Protein AF-0000000075658484 (afdb_homodimer)

InterPro domains:
  IPR002139 Ribokinase/fructokinase [PR00990] (8-29)
  IPR002139 Ribokinase/fructokinase [PR00990] (35-54)
  IPR002139 Ribokinase/fructokinase [PR00990] (107-120)
  IPR002139 Ribokinase/fructokinase [PR00990] (176-191)
  IPR002139 Ribokinase/fructokinase [PR00990] (220-231)
  IPR011611 Carbohydrate kinase PfkB [PF00294] (5-300)
  IPR011877 Ribokinase [MF_01987] (4-307)
  IPR011877 Ribokinase [cd01174] (5-301)
  IPR029056 Ribokinase-like [G3DSA:3.40.1190.20] (1-310)
  IPR029056 Ribokinase-like [SSF53613] (4-306)

Sequence (620 aa):
MTEFDVVVVGSCNMDLISYVPRLPKPGETIHGDKFSLGFGGKGANQCVMAARLGAATAMVAKVGEDVFGGNFIQNFKDNGVNVDHVQETKEASTGVAPIAVNQDGQNSIIIVSGANLKLTAADVREHESVITHAKVLICQLEVQPETSLEALRIAKQHGVTTILNPAPAEATLDPELYKLSDVFCPNETEAEILTGLPVTAVEEAEKAADILLHKGCKKVIITLGEKGCLCKSSMSEKGIHVPARKVSPVDTTGAGDAFVGSLAYYMACHKDLRLEEAIQNACHISSISVCSPGTQTSFPYRKDLPQELLMTEFDVVVVGSCNMDLISYVPRLPKPGETIHGDKFSLGFGGKGANQCVMAARLGAATAMVAKVGEDVFGGNFIQNFKDNGVNVDHVQETKEASTGVAPIAVNQDGQNSIIIVSGANLKLTAADVREHESVITHAKVLICQLEVQPETSLEALRIAKQHGVTTILNPAPAEATLDPELYKLSDVFCPNETEAEILTGLPVTAVEEAEKAADILLHKGCKKVIITLGEKGCLCKSSMSEKGIHVPARKVSPVDTTGAGDAFVGSLAYYMACHKDLRLEEAIQNACHISSISVCSPGTQTSFPYRKDLPQELL

pLDDT: mean 96.05, std 4.01, range [55.19, 98.94]

Solvent-accessible surface area (backbone atoms only — not comparable to full-atom values): 29982 Å² total; per-residue (Å²): 127,90,68,28,32,34,28,24,43,31,16,51,20,42,31,39,38,34,34,21,77,57,81,73,51,89,67,31,77,40,69,35,79,43,66,45,80,42,69,33,29,64,28,40,36,18,43,48,34,15,17,33,62,65,36,46,28,36,40,39,34,32,25,6,74,44,74,63,23,54,49,48,55,50,53,34,50,76,46,59,30,41,56,89,50,47,42,70,36,87,89,32,42,38,13,33,29,47,29,44,32,23,74,87,68,51,34,31,34,38,36,25,50,44,12,14,64,69,37,39,43,67,55,47,60,74,47,38,68,64,47,51,47,16,46,23,39,41,29,40,37,60,28,38,61,60,23,35,45,45,49,37,51,51,18,53,76,53,72,22,44,30,37,32,33,55,42,70,55,46,65,79,65,67,58,62,57,34,52,49,13,50,32,36,43,29,41,38,69,31,41,21,47,57,62,72,42,71,42,91,45,71,73,36,41,49,56,42,41,52,53,50,36,70,57,38,21,47,23,33,37,38,39,47,70,81,58,18,31,41,36,37,39,72,87,44,91,65,65,47,76,42,74,34,69,90,73,75,73,65,24,66,53,50,27,68,29,33,24,54,10,33,34,47,33,34,62,43,74,39,71,84,53,51,68,69,55,36,48,48,48,12,40,46,52,17,49,56,20,14,56,30,64,47,42,57,78,18,48,66,43,50,89,78,49,62,72,89,76,105,128,88,68,28,31,33,28,23,44,33,15,51,21,43,31,38,37,36,34,22,76,58,80,74,51,89,66,31,76,41,69,34,78,44,68,46,82,42,68,33,30,65,29,42,36,17,44,47,34,16,18,33,61,65,37,46,27,35,39,40,36,30,24,6,73,45,72,64,23,52,48,48,55,49,51,33,50,76,46,58,30,42,56,88,51,47,42,71,36,88,87,34,43,37,13,33,29,47,29,42,33,24,74,88,67,50,34,32,34,39,36,23,48,43,12,15,64,67,37,38,42,68,54,48,62,75,48,38,67,62,46,51,46,15,47,25,38,40,30,39,37,58,28,38,60,61,24,35,45,45,48,36,50,51,19,53,76,54,72,22,44,29,36,32,34,56,42,69,55,48,66,80,62,68,58,62,58,34,51,50,14,50,32,36,43,29,40,38,67,33,42,20,46,56,61,74,41,72,41,89,46,72,72,35,41,48,55,42,41,50,51,50,38,70,56,39,20,46,22,33,37,38,39,47,70,81,60,19,30,39,36,37,41,69,89,44,91,65,63,47,75,42,74,34,72,91,72,75,72,66,23,66,54,50,28,69,29,34,24,54,10,32,34,46,32,33,64,42,75,37,73,84,53,50,66,69,55,34,48,48,48,11,41,46,53,16,50,56,19,14,56,30,63,48,41,57,79,18,50,68,42,50,88,78,49,64,71,89,75,104

Secondary structure (DSSP, 8-state):
-PPEEEEEE---EEEEEEE-SSPPPTT-EEE-SEEEEEEE-HHHHHHHHHHHTT--EEEEEEEESSHHHHHHHHHHHHTTEE-TTEEEESSSPPEEEEEEE-TTS-EEEEEB-GGGGG--HHHHHHTHHHHHTEEEEEE-SSS-HHHHHHHHHHHHHTT-EEEE---S--SS--HHHHHT-SEE--BHHHHHHHHSS--SSHHHHHHHHHHHHHTT-SEEEEE-GGG-EEEEETT-SS-EEEPPPP---S--TTHHHHHHHHHHHHHHH-TTS-HHHHHHHHHHHHHHHTTSSSSGGGPPPGGGS-GGG-/-PPEEEEEE---EEEEEEE-SSPPPTT-EEE-SEEEEEEE-HHHHHHHHHHHTT--EEEEEEEESSHHHHHHHHHHHHTTEE-TTEEEESSSPPEEEEEEE-TTS-EEEEEB-GGGGG--HHHHHHTHHHHHTEEEEEE-SSS-HHHHHHHHHHHHHTT-EEEE---S--SS--HHHHHT-SEE--BHHHHHHHHSS--SSHHHHHHHHHHHHHTT-SEEEEE-GGG-EEEEETT-SS-EEEPPPP---S--TTHHHHHHHHHHHHHHH-TTS-HHHHHHHHHHHHHHHTTSSSSGGGPPPGGGS-GGG-

Organism: Branchiostoma floridae (NCBI:txid7739)

Radius of gyration: 28.64 Å; Cα contacts (8 Å, |Δi|>4): 1619; chains: 2; bounding box: 48×86×63 Å

Nearest PDB structures (foldseek):
  5c3z-assembly1_B  TM=9.833E-01  e=6.619E-47  Homo sapiens
  5bye-assembly1_B  TM=9.830E-01  e=3.399E-44  Homo sapiens
  6ils-assembly1_A  TM=9.366E-01  e=2.490E-32  Arabidopsis thaliana
  7agh-assembly1_B  TM=8.792E-01  e=4.347E-27  Escherichia coli K-12
  2c4e-assembly1_A  TM=8.463E-01  e=4.739E-22  Methanocaldococcus jannaschii

Foldseek 3Di:
DDFFAEEEEWAKAKEWEFEAQDDDDPPDDGDTDDIDIAIDTLRLLLQLLLLLQPTAYEYQAEAEPDDSLVVSLVVCVVSNYHDPRYHYDPQWHHWYWYWYAHPVGDIDIDTDRTGLQVQALVSCVVVLVNLLRYQEYEYEVSYPLRNRLSSLVSNVVNVHAYEYEHPPAACDDDLSNQQSHQEYEYEQVNLCSPQVWHDQDQVRLFVSQVRSVVSHYQKYWYQYVQQAIWIDGPPDDDIDGAGADDDDFPALAQLSSQLSSQLSNCVRPPVVDDSNVSSNLSRHQSRQLRNDDGHSVSRDGSVPDDPVSD/DDFWAEEEEWAKAKEWEFEAQDDDDPPDDGDTDDIDIAIDTLRLLLQLLLLLQPTAYEYQAEAEPDDSLVVSLVVCVVSNYHDPRYHYDPQWHHWYWYWYAHPVGDIDIDTDRTGLQVQALVSCVVVLVNLLRYQEYEYEVSYPLRNRLSSLVSNVVNVHAYEYEHPPAACDDDLSNQQSHQEYEYEQVNLCSPQVWHDQDPVRLFVSQVRSVVSHYQKYWYQYVQQAIWIDGPVDPDIDGAGADDDDFPALAQLSSQLSSQLSNCVRPPVVDDSNVSSNLSRHQSRQLRNDDGHSVSRDGSVPDDPVSD

Structure (mmCIF, N/CA/C/O backbone):
data_AF-0000000075658484-model_v1
#
loop_
_entity.id
_entity.type
_entity.pdbx_description
1 polymer Ribokinase
#
loop_
_atom_site.group_PDB
_atom_site.id
_atom_site.type_symbol
_atom_site.label_atom_id
_atom_site.label_alt_id
_atom_site.label_comp_id
_atom_site.label_asym_id
_atom_site.label_entity_id
_atom_site.label_seq_id
_atom_site.pdbx_PDB_ins_code
_atom_site.Cartn_x
_atom_site.Cartn_y
_atom_site.Cartn_z
_atom_site.occupancy
_atom_site.B_iso_or_equiv
_atom_site.auth_seq_id
_atom_site.auth_comp_id
_atom_site.auth_asym_id
_atom_site.auth_atom_id
_atom_site.pdbx_PDB_model_num
ATOM 1 N N . MET A 1 1 ? -22.078 -32.25 -4.199 1 55.19 1 MET A N 1
ATOM 2 C CA . MET A 1 1 ? -21.047 -31.25 -3.986 1 55.19 1 MET A CA 1
ATOM 3 C C . MET A 1 1 ? -20.516 -30.719 -5.316 1 55.19 1 MET A C 1
ATOM 5 O O . MET A 1 1 ? -20.469 -31.453 -6.309 1 55.19 1 MET A O 1
ATOM 9 N N . THR A 1 2 ? -20.484 -29.438 -5.457 1 69.19 2 THR A N 1
ATOM 10 C CA . THR A 1 2 ? -20.062 -28.859 -6.727 1 69.19 2 THR A CA 1
ATOM 11 C C . THR A 1 2 ? -18.656 -29.312 -7.094 1 69.19 2 THR A C 1
ATOM 13 O O . THR A 1 2 ? -17.75 -29.312 -6.254 1 69.19 2 THR A O 1
ATOM 16 N N . GLU A 1 3 ? -18.516 -30.031 -8.195 1 89.19 3 GLU A N 1
ATOM 17 C CA . GLU A 1 3 ? -17.219 -30.484 -8.719 1 89.19 3 GLU A CA 1
ATOM 18 C C . GLU A 1 3 ? -16.484 -29.344 -9.406 1 89.19 3 GLU A C 1
ATOM 20 O O . GLU A 1 3 ? -17.062 -28.609 -10.211 1 89.19 3 GLU A O 1
ATOM 25 N N . PHE A 1 4 ? -15.266 -29.141 -8.906 1 96.81 4 PHE A N 1
ATOM 26 C CA . PHE A 1 4 ? -14.438 -28.094 -9.5 1 96.81 4 PHE A CA 1
ATOM 27 C C . PHE A 1 4 ? -13.414 -28.688 -10.453 1 96.81 4 PHE A C 1
ATOM 29 O O . PHE A 1 4 ? -12.914 -29.797 -10.234 1 96.81 4 PHE A O 1
ATOM 36 N N . ASP A 1 5 ? -13.219 -27.984 -11.492 1 98.38 5 ASP A N 1
ATOM 37 C CA . ASP A 1 5 ? -12.164 -28.375 -12.422 1 98.38 5 ASP A CA 1
ATOM 38 C C . ASP A 1 5 ? -10.781 -28.172 -11.805 1 98.38 5 ASP A C 1
ATOM 40 O O . ASP A 1 5 ? -9.938 -29.062 -11.844 1 98.38 5 ASP A O 1
ATOM 44 N N . VAL A 1 6 ? -10.57 -27.031 -11.266 1 98.81 6 VAL A N 1
ATOM 45 C CA . VAL A 1 6 ? -9.273 -26.656 -10.711 1 98.81 6 VAL A CA 1
ATOM 46 C C . VAL A 1 6 ? -9.461 -26.062 -9.32 1 98.81 6 VAL A C 1
ATOM 48 O O . VAL A 1 6 ? -10.234 -25.125 -9.141 1 98.81 6 VAL A O 1
ATOM 51 N N . VAL A 1 7 ? -8.805 -26.578 -8.359 1 98.88 7 VAL A N 1
ATOM 52 C CA . VAL A 1 7 ? -8.703 -25.984 -7.027 1 98.88 7 VAL A CA 1
ATOM 53 C C . VAL A 1 7 ? -7.27 -25.547 -6.766 1 98.88 7 VAL A C 1
ATOM 55 O O . VAL A 1 7 ? -6.32 -26.25 -7.137 1 98.88 7 VAL A O 1
ATOM 58 N N . VAL A 1 8 ? -7.113 -24.375 -6.223 1 98.94 8 VAL A N 1
ATOM 59 C CA . VAL A 1 8 ? -5.785 -23.859 -5.887 1 98.94 8 VAL A CA 1
ATOM 60 C C . VAL A 1 8 ? -5.684 -23.641 -4.379 1 98.94 8 VAL A C 1
ATOM 62 O O . VAL A 1 8 ? -6.59 -23.078 -3.764 1 98.94 8 VAL A O 1
ATOM 65 N N . VAL A 1 9 ? -4.695 -24.188 -3.752 1 98.88 9 VAL A N 1
ATOM 66 C CA . VAL A 1 9 ? -4.297 -23.859 -2.389 1 98.88 9 VAL A CA 1
ATOM 67 C C . VAL A 1 9 ? -3.053 -22.969 -2.418 1 98.88 9 VAL A C 1
ATOM 69 O O . VAL A 1 9 ? -1.988 -23.391 -2.867 1 98.88 9 VAL A O 1
ATOM 72 N N . GLY A 1 10 ? -3.291 -21.734 -1.991 1 98.62 10 GLY A N 1
ATOM 73 C CA . GLY A 1 10 ? -2.08 -20.938 -2.162 1 98.62 10 GLY A CA 1
ATOM 74 C C . GLY A 1 10 ? -2.242 -19.5 -1.742 1 98.62 10 GLY A C 1
ATOM 75 O O . GLY A 1 10 ? -3.008 -19.188 -0.824 1 98.62 10 GLY A O 1
ATOM 76 N N . SER A 1 11 ? -1.426 -18.641 -2.307 1 98.75 11 SER A N 1
ATOM 77 C CA . SER A 1 11 ? -1.149 -17.312 -1.766 1 98.75 11 SER A CA 1
ATOM 78 C C . SER A 1 11 ? -1.986 -16.25 -2.463 1 98.75 11 SER A C 1
ATOM 80 O O . SER A 1 11 ? -2.369 -16.406 -3.625 1 98.75 11 SER A O 1
ATOM 82 N N . CYS A 1 12 ? -2.275 -15.203 -1.758 1 98.62 12 CYS A N 1
ATOM 83 C CA . CYS A 1 12 ? -2.801 -13.914 -2.195 1 98.62 12 CYS A CA 1
ATOM 84 C C . CYS A 1 12 ? -1.881 -12.781 -1.77 1 98.62 12 CYS A C 1
ATOM 86 O O . CYS A 1 12 ? -1.682 -12.547 -0.575 1 98.62 12 CYS A O 1
ATOM 88 N N . ASN A 1 13 ? -1.278 -12.078 -2.721 1 98.12 13 ASN A N 1
ATOM 89 C CA . ASN A 1 13 ? -0.393 -10.961 -2.418 1 98.12 13 ASN A CA 1
ATOM 90 C C . ASN A 1 13 ? -0.786 -9.711 -3.197 1 98.12 13 ASN A C 1
ATOM 92 O O . ASN A 1 13 ? -0.791 -9.719 -4.43 1 98.12 13 ASN A O 1
ATOM 96 N N . MET A 1 14 ? -1.09 -8.625 -2.492 1 98.12 14 MET A N 1
ATOM 97 C CA . MET A 1 14 ? -1.328 -7.355 -3.174 1 98.12 14 MET A CA 1
ATOM 98 C C . MET A 1 14 ? -0.011 -6.691 -3.559 1 98.12 14 MET A C 1
ATOM 100 O O . MET A 1 14 ? 0.809 -6.379 -2.693 1 98.12 14 MET A O 1
ATOM 104 N N . ASP A 1 15 ? 0.177 -6.488 -4.828 1 97 15 ASP A N 1
ATOM 105 C CA . ASP A 1 15 ? 1.361 -5.781 -5.305 1 97 15 ASP A CA 1
ATOM 106 C C . ASP A 1 15 ? 1.192 -4.27 -5.156 1 97 15 ASP A C 1
ATOM 108 O O . ASP A 1 15 ? 0.239 -3.693 -5.684 1 97 15 ASP A O 1
ATOM 112 N N . LEU A 1 16 ? 2.086 -3.66 -4.426 1 97.75 16 LEU A N 1
ATOM 113 C CA . LEU A 1 16 ? 2.111 -2.215 -4.234 1 97.75 16 LEU A CA 1
ATOM 114 C C . LEU A 1 16 ? 3.285 -1.59 -4.98 1 97.75 16 LEU A C 1
ATOM 116 O O . LEU A 1 16 ? 4.398 -1.529 -4.457 1 97.75 16 LEU A O 1
ATOM 120 N N . ILE A 1 17 ? 3.02 -1.031 -6.156 1 96.38 17 ILE A N 1
ATOM 121 C CA . ILE A 1 17 ? 4.113 -0.672 -7.051 1 96.38 17 ILE A CA 1
ATOM 122 C C . ILE A 1 17 ? 4.281 0.845 -7.078 1 96.38 17 ILE A C 1
ATOM 124 O O . ILE A 1 17 ? 3.357 1.572 -7.445 1 96.38 17 ILE A O 1
ATOM 128 N N . SER A 1 18 ? 5.418 1.323 -6.695 1 97.38 18 SER A N 1
ATOM 129 C CA . SER A 1 18 ? 5.797 2.729 -6.797 1 97.38 18 SER A CA 1
ATOM 130 C C . SER A 1 18 ? 6.875 2.938 -7.852 1 97.38 18 SER A C 1
ATOM 132 O O . SER A 1 18 ? 7.949 2.338 -7.777 1 97.38 18 SER A O 1
ATOM 134 N N . TYR A 1 19 ? 6.582 3.742 -8.812 1 96.5 19 TYR A N 1
ATOM 135 C CA . TYR A 1 19 ? 7.574 4.121 -9.812 1 96.5 19 TYR A CA 1
ATOM 136 C C . TYR A 1 19 ? 8.344 5.359 -9.375 1 96.5 19 TYR A C 1
ATOM 138 O O . TYR A 1 19 ? 7.75 6.383 -9.023 1 96.5 19 TYR A O 1
ATOM 146 N N . VAL A 1 20 ? 9.656 5.242 -9.352 1 96.88 20 VAL A N 1
ATOM 147 C CA . VAL A 1 20 ? 10.516 6.281 -8.797 1 96.88 20 VAL A CA 1
ATOM 148 C C . VAL A 1 20 ? 11.625 6.621 -9.789 1 96.88 20 VAL A C 1
ATOM 150 O O . VAL A 1 20 ? 11.977 5.801 -10.641 1 96.88 20 VAL A O 1
ATOM 153 N N . PRO A 1 21 ? 12.133 7.898 -9.727 1 95.94 21 PRO A N 1
ATOM 154 C CA . PRO A 1 21 ? 13.266 8.227 -10.594 1 95.94 21 PRO A CA 1
ATOM 155 C C . PRO A 1 21 ? 14.508 7.395 -10.289 1 95.94 21 PRO A C 1
ATOM 157 O O . PRO A 1 21 ? 15.25 7.016 -11.203 1 95.94 21 PRO A O 1
ATOM 160 N N . ARG A 1 22 ? 14.742 7.113 -9.062 1 94.06 22 ARG A N 1
ATOM 161 C CA . ARG A 1 22 ? 15.789 6.234 -8.547 1 94.06 22 ARG A CA 1
ATOM 162 C C . ARG A 1 22 ? 15.359 5.598 -7.227 1 94.06 22 ARG A C 1
ATOM 164 O O . ARG A 1 22 ? 14.414 6.062 -6.582 1 94.06 22 ARG A O 1
ATOM 171 N N . LEU A 1 23 ? 16 4.516 -6.812 1 93.94 23 LEU A N 1
ATOM 172 C CA . LEU A 1 23 ? 15.656 3.869 -5.551 1 93.94 23 LEU A CA 1
ATOM 173 C C . LEU A 1 23 ? 16.156 4.684 -4.367 1 93.94 23 LEU A C 1
ATOM 175 O O . LEU A 1 23 ? 17.25 5.266 -4.426 1 93.94 23 LEU A O 1
ATOM 179 N N . PRO A 1 24 ? 15.43 4.762 -3.32 1 92.81 24 PRO A N 1
ATOM 180 C CA . PRO A 1 24 ? 15.836 5.562 -2.162 1 92.81 24 PRO A CA 1
ATOM 181 C C . PRO A 1 24 ? 17.016 4.957 -1.402 1 92.81 24 PRO A C 1
ATOM 183 O O . PRO A 1 24 ? 17.141 3.73 -1.345 1 92.81 24 PRO A O 1
ATOM 186 N N . LYS A 1 25 ? 17.812 5.859 -0.78 1 90.5 25 LYS A N 1
ATOM 187 C CA . LYS A 1 25 ? 18.844 5.461 0.178 1 90.5 25 LYS A CA 1
ATOM 188 C C . LYS A 1 25 ? 18.266 5.344 1.586 1 90.5 25 LYS A C 1
ATOM 190 O O . LYS A 1 25 ? 17.203 5.906 1.876 1 90.5 25 LYS A O 1
ATOM 195 N N . PRO A 1 26 ? 18.969 4.543 2.473 1 87.81 26 PRO A N 1
ATOM 196 C CA . PRO A 1 26 ? 18.516 4.496 3.863 1 87.81 26 PRO A CA 1
ATOM 197 C C . PRO A 1 26 ? 18.359 5.883 4.48 1 87.81 26 PRO A C 1
ATOM 199 O O . PRO A 1 26 ? 19.234 6.734 4.324 1 87.81 26 PRO A O 1
ATOM 202 N N . GLY A 1 27 ? 17.266 6.148 5.125 1 85.69 27 GLY A N 1
ATOM 203 C CA . GLY A 1 27 ? 17.016 7.406 5.812 1 85.69 27 GLY A CA 1
ATOM 204 C C . GLY A 1 27 ? 16.484 8.492 4.895 1 85.69 27 GLY A C 1
ATOM 205 O O . GLY A 1 27 ? 16.203 9.609 5.34 1 85.69 27 GLY A O 1
ATOM 206 N N . GLU A 1 28 ? 16.234 8.148 3.645 1 91.06 28 GLU A N 1
ATOM 207 C CA . GLU A 1 28 ? 15.891 9.172 2.662 1 91.06 28 GLU A CA 1
ATOM 208 C C . GLU A 1 28 ? 14.398 9.148 2.348 1 91.06 28 GLU A C 1
ATOM 210 O O . GLU A 1 28 ? 13.758 8.102 2.443 1 91.06 28 GLU A O 1
ATOM 215 N N . THR A 1 29 ? 13.836 10.352 2.082 1 90.44 29 THR A N 1
ATOM 216 C CA . THR A 1 29 ? 12.523 10.5 1.465 1 90.44 29 THR A CA 1
ATOM 217 C C . THR A 1 29 ? 12.656 10.922 0.005 1 90.44 29 THR A C 1
ATOM 219 O O . THR A 1 29 ? 13.352 11.898 -0.304 1 90.44 29 THR A O 1
ATOM 222 N N . ILE A 1 30 ? 12.094 10.148 -0.828 1 94.56 30 ILE A N 1
ATOM 223 C CA . ILE A 1 30 ? 12.125 10.531 -2.236 1 94.56 30 ILE A CA 1
ATOM 224 C C . ILE A 1 30 ? 10.695 10.648 -2.768 1 94.56 30 ILE A C 1
ATOM 226 O O . ILE A 1 30 ? 9.758 10.117 -2.168 1 94.56 30 ILE A O 1
ATOM 230 N N . HIS A 1 31 ? 10.57 11.391 -3.875 1 95.31 31 HIS A N 1
ATOM 231 C CA . HIS A 1 31 ? 9.273 11.531 -4.52 1 95.31 31 HIS A CA 1
ATOM 232 C C . HIS A 1 31 ? 9.156 10.609 -5.727 1 95.31 31 HIS A C 1
ATOM 234 O O . HIS A 1 31 ? 10.062 10.547 -6.559 1 95.31 31 HIS A O 1
ATOM 240 N N . GLY A 1 32 ? 8.133 9.859 -5.73 1 96.19 32 GLY A N 1
ATOM 241 C CA . GLY A 1 32 ? 7.848 9 -6.867 1 96.19 32 GLY A CA 1
ATOM 242 C C . GLY A 1 32 ? 6.926 9.641 -7.887 1 96.19 32 GLY A C 1
ATOM 243 O O . GLY A 1 32 ? 6.391 10.727 -7.652 1 96.19 32 GLY A O 1
ATOM 244 N N . ASP A 1 33 ? 6.676 8.898 -8.969 1 95.25 33 ASP A N 1
ATOM 245 C CA . ASP A 1 33 ? 5.922 9.43 -10.102 1 95.25 33 ASP A CA 1
ATOM 246 C C . ASP A 1 33 ? 4.512 8.852 -10.141 1 95.25 33 ASP A C 1
ATOM 248 O O . ASP A 1 33 ? 3.551 9.562 -10.445 1 95.25 33 ASP A O 1
ATOM 252 N N . LYS A 1 34 ? 4.5 7.613 -9.883 1 95.38 34 LYS A N 1
ATOM 253 C CA . LYS A 1 34 ? 3.24 6.898 -10.055 1 95.38 34 LYS A CA 1
ATOM 254 C C . LYS A 1 34 ? 3.129 5.738 -9.07 1 95.38 34 LYS A C 1
ATOM 256 O O . LYS A 1 34 ? 4.141 5.168 -8.656 1 95.38 34 LYS A O 1
ATOM 261 N N . PHE A 1 35 ? 1.927 5.477 -8.648 1 96.75 35 PHE A N 1
ATOM 262 C CA . PHE A 1 35 ? 1.609 4.344 -7.789 1 96.75 35 PHE A CA 1
ATOM 263 C C . PHE A 1 35 ? 0.53 3.471 -8.422 1 96.75 35 PHE A C 1
ATOM 265 O O . PHE A 1 35 ? -0.41 3.982 -9.031 1 96.75 35 PHE A O 1
ATOM 272 N N . SER A 1 36 ? 0.729 2.166 -8.289 1 95.06 36 SER A N 1
ATOM 273 C CA . SER A 1 36 ? -0.261 1.232 -8.812 1 95.06 36 SER A CA 1
ATOM 274 C C . SER A 1 36 ? -0.455 0.044 -7.879 1 95.06 36 SER A C 1
ATOM 276 O O . SER A 1 36 ? 0.504 -0.441 -7.273 1 95.06 36 SER A O 1
ATOM 278 N N . LEU A 1 37 ? -1.743 -0.357 -7.801 1 95.56 37 LEU A N 1
ATOM 279 C CA . LEU A 1 37 ? -2.084 -1.595 -7.109 1 95.56 37 LEU A CA 1
ATOM 280 C C . LEU A 1 37 ? -2.305 -2.73 -8.102 1 95.56 37 LEU A C 1
ATOM 282 O O . LEU A 1 37 ? -2.85 -2.514 -9.188 1 95.56 37 LEU A O 1
ATOM 286 N N . GLY A 1 38 ? -1.866 -3.92 -7.746 1 95.25 38 GLY A N 1
ATOM 287 C CA . GLY A 1 38 ? -2.107 -5.102 -8.562 1 95.25 38 GLY A CA 1
ATOM 288 C C . GLY A 1 38 ? -2.35 -6.352 -7.738 1 95.25 38 GLY A C 1
ATOM 289 O O . GLY A 1 38 ? -1.746 -6.531 -6.68 1 95.25 38 GLY A O 1
ATOM 290 N N . PHE A 1 39 ? -3.258 -7.191 -8.234 1 97.69 39 PHE A N 1
ATOM 291 C CA . PHE A 1 39 ? -3.473 -8.492 -7.605 1 97.69 39 PHE A CA 1
ATOM 292 C C . PHE A 1 39 ? -2.361 -9.461 -7.98 1 97.69 39 PHE A C 1
ATOM 294 O O . PHE A 1 39 ? -2.074 -9.656 -9.164 1 97.69 39 PHE A O 1
ATOM 301 N N . GLY A 1 40 ? -1.74 -10.016 -6.957 1 97.12 40 GLY A N 1
ATOM 302 C CA . GLY A 1 40 ? -0.688 -11 -7.164 1 97.12 40 GLY A CA 1
ATOM 303 C C . GLY A 1 40 ? -0.813 -12.203 -6.254 1 97.12 40 GLY A C 1
ATOM 304 O O . GLY A 1 40 ? -1.91 -12.531 -5.801 1 97.12 40 GLY A O 1
ATOM 305 N N . GLY A 1 41 ? 0.342 -12.836 -6.023 1 97.56 41 GLY A N 1
ATOM 306 C CA . GLY A 1 41 ? 0.335 -14.141 -5.379 1 97.56 41 GLY A CA 1
ATOM 307 C C . GLY A 1 41 ? 0.228 -15.289 -6.363 1 97.56 41 GLY A C 1
ATOM 308 O O . GLY A 1 41 ? -0.745 -15.383 -7.117 1 97.56 41 GLY A O 1
ATOM 309 N N . LYS A 1 42 ? 1.194 -16.078 -6.277 1 98.06 42 LYS A N 1
ATOM 310 C CA . LYS A 1 42 ? 1.243 -17.156 -7.266 1 98.06 42 LYS A CA 1
ATOM 311 C C . LYS A 1 42 ? -0.054 -17.969 -7.27 1 98.06 42 LYS A C 1
ATOM 313 O O . LYS A 1 42 ? -0.598 -18.266 -8.336 1 98.06 42 LYS A O 1
ATOM 318 N N . GLY A 1 43 ? -0.534 -18.328 -6.109 1 98.69 43 GLY A N 1
ATOM 319 C CA . GLY A 1 43 ? -1.785 -19.062 -6.023 1 98.69 43 GLY A CA 1
ATOM 320 C C . GLY A 1 43 ? -2.951 -18.328 -6.664 1 98.69 43 GLY A C 1
ATOM 321 O O . GLY A 1 43 ? -3.643 -18.891 -7.52 1 98.69 43 GLY A O 1
ATOM 322 N N . ALA A 1 44 ? -3.117 -17.125 -6.285 1 98.81 44 ALA A N 1
ATOM 323 C CA . ALA A 1 44 ? -4.211 -16.312 -6.816 1 98.81 44 ALA A CA 1
ATOM 324 C C . ALA A 1 44 ? -4.078 -16.141 -8.328 1 98.81 44 ALA A C 1
ATOM 326 O O . ALA A 1 44 ? -5.066 -16.25 -9.062 1 98.81 44 ALA A O 1
ATOM 327 N N . ASN A 1 45 ? -2.916 -15.836 -8.797 1 98.69 45 ASN A N 1
ATOM 328 C CA . ASN A 1 45 ? -2.67 -15.656 -10.227 1 98.69 45 ASN A CA 1
ATOM 329 C C . ASN A 1 45 ? -3.049 -16.891 -11.023 1 98.69 45 ASN A C 1
ATOM 331 O O . ASN A 1 45 ? -3.74 -16.797 -12.039 1 98.69 45 ASN A O 1
ATOM 335 N N . GLN A 1 46 ? -2.588 -17.984 -10.57 1 98.88 46 GLN A N 1
ATOM 336 C CA . GLN A 1 46 ? -2.832 -19.25 -11.273 1 98.88 46 GLN A CA 1
ATOM 337 C C . GLN A 1 46 ? -4.32 -19.594 -11.281 1 98.88 46 GLN A C 1
ATOM 339 O O . GLN A 1 46 ? -4.848 -20.047 -12.297 1 98.88 46 GLN A O 1
ATOM 344 N N . CYS A 1 47 ? -4.996 -19.328 -10.211 1 98.88 47 CYS A N 1
ATOM 345 C CA . CYS A 1 47 ? -6.43 -19.594 -10.094 1 98.88 47 CYS A CA 1
ATOM 346 C C . CYS A 1 47 ? -7.223 -18.719 -11.055 1 98.88 47 CYS A C 1
ATOM 348 O O . CYS A 1 47 ? -8.086 -19.203 -11.781 1 98.88 47 CYS A O 1
ATOM 350 N N . VAL A 1 48 ? -6.891 -17.453 -11.07 1 98.88 48 VAL A N 1
ATOM 351 C CA . VAL A 1 48 ? -7.602 -16.5 -11.914 1 98.88 48 VAL A CA 1
ATOM 352 C C . VAL A 1 48 ? -7.387 -16.844 -13.391 1 98.88 48 VAL A C 1
ATOM 354 O O . VAL A 1 48 ? -8.32 -16.781 -14.188 1 98.88 48 VAL A O 1
ATOM 357 N N . MET A 1 49 ? -6.148 -17.219 -13.727 1 98.81 49 MET A N 1
ATOM 358 C CA . MET A 1 49 ? -5.875 -17.578 -15.117 1 98.81 49 MET A CA 1
ATOM 359 C C . MET A 1 49 ? -6.738 -18.766 -15.547 1 98.81 49 MET A C 1
ATOM 361 O O . MET A 1 49 ? -7.328 -18.75 -16.625 1 98.81 49 MET A O 1
ATOM 365 N N . ALA A 1 50 ? -6.82 -19.797 -14.719 1 98.81 50 ALA A N 1
ATOM 366 C CA . ALA A 1 50 ? -7.641 -20.969 -15.039 1 98.81 50 ALA A CA 1
ATOM 367 C C . ALA A 1 50 ? -9.109 -20.578 -15.164 1 98.81 50 ALA A C 1
ATOM 369 O O . ALA A 1 50 ? -9.797 -21.031 -16.094 1 98.81 50 ALA A O 1
ATOM 370 N N . ALA A 1 51 ? -9.562 -19.734 -14.266 1 98.81 51 ALA A N 1
ATOM 371 C CA . ALA A 1 51 ? -10.961 -19.297 -14.258 1 98.81 51 ALA A CA 1
ATOM 372 C C . ALA A 1 51 ? -11.297 -18.516 -15.531 1 98.81 51 ALA A C 1
ATOM 374 O O . ALA A 1 51 ? -12.359 -18.719 -16.125 1 98.81 51 ALA A O 1
ATOM 375 N N . ARG A 1 52 ? -10.414 -17.672 -15.922 1 98.62 52 ARG A N 1
ATOM 376 C CA . ARG A 1 52 ? -10.664 -16.844 -17.094 1 98.62 52 ARG A CA 1
ATOM 377 C C . ARG A 1 52 ? -10.75 -17.672 -18.359 1 98.62 52 ARG A C 1
ATOM 379 O O . ARG A 1 52 ? -11.344 -17.25 -19.344 1 98.62 52 ARG A O 1
ATOM 386 N N . LEU A 1 53 ? -10.164 -18.812 -18.328 1 98.25 53 LEU A N 1
ATOM 387 C CA . LEU A 1 53 ? -10.219 -19.719 -19.469 1 98.25 53 LEU A CA 1
ATOM 388 C C . LEU A 1 53 ? -11.523 -20.516 -19.469 1 98.25 53 LEU A C 1
ATOM 390 O O . LEU A 1 53 ? -11.836 -21.203 -20.453 1 98.25 53 LEU A O 1
ATOM 394 N N . GLY A 1 54 ? -12.273 -20.5 -18.328 1 97.5 54 GLY A N 1
ATOM 395 C CA . GLY A 1 54 ? -13.586 -21.125 -18.297 1 97.5 54 GLY A CA 1
ATOM 396 C C . GLY A 1 54 ? -13.672 -22.281 -17.312 1 97.5 54 GLY A C 1
ATOM 397 O O . GLY A 1 54 ? -14.719 -22.922 -17.188 1 97.5 54 GLY A O 1
ATOM 398 N N . ALA A 1 55 ? -12.633 -22.594 -16.594 1 98.06 55 ALA A N 1
ATOM 399 C CA . ALA A 1 55 ? -12.672 -23.672 -15.609 1 98.06 55 ALA A CA 1
ATOM 400 C C . ALA A 1 55 ? -13.523 -23.266 -14.406 1 98.06 55 ALA A C 1
ATOM 402 O O . ALA A 1 55 ? -13.531 -22.109 -13.992 1 98.06 55 ALA A O 1
ATOM 403 N N . ALA A 1 56 ? -14.258 -24.219 -13.883 1 98.44 56 ALA A N 1
ATOM 404 C CA . ALA A 1 56 ? -14.828 -24.047 -12.555 1 98.44 56 ALA A CA 1
ATOM 405 C C . ALA A 1 56 ? -13.742 -24.125 -11.477 1 98.44 56 ALA A C 1
ATOM 407 O O . ALA A 1 56 ? -13.133 -25.188 -11.281 1 98.44 56 ALA A O 1
ATOM 408 N N . THR A 1 57 ? -13.484 -22.969 -10.828 1 98.69 57 THR A N 1
ATOM 409 C CA . THR A 1 57 ? -12.328 -22.922 -9.93 1 98.69 57 THR A CA 1
ATOM 410 C C . THR A 1 57 ? -12.758 -22.562 -8.516 1 98.69 57 THR A C 1
ATOM 412 O O . THR A 1 57 ? -13.812 -21.953 -8.312 1 98.69 57 THR A O 1
ATOM 415 N N . ALA A 1 58 ? -11.961 -22.984 -7.574 1 98.75 58 ALA A N 1
ATOM 416 C CA . ALA A 1 58 ? -12.07 -22.578 -6.176 1 98.75 58 ALA A CA 1
ATOM 417 C C . ALA A 1 58 ? -10.703 -22.281 -5.582 1 98.75 58 ALA A C 1
ATOM 419 O O . ALA A 1 58 ? -9.703 -22.891 -5.969 1 98.75 58 ALA A O 1
ATOM 420 N N . MET A 1 59 ? -10.695 -21.375 -4.684 1 98.69 59 MET A N 1
ATOM 421 C CA . MET A 1 59 ? -9.461 -20.953 -4.016 1 98.69 59 MET A CA 1
ATOM 422 C C . MET A 1 59 ? -9.508 -21.312 -2.531 1 98.69 59 MET A C 1
ATOM 424 O O . MET A 1 59 ? -10.492 -21.016 -1.851 1 98.69 59 MET A O 1
ATOM 428 N N . VAL A 1 60 ? -8.547 -22.062 -2.08 1 98.81 60 VAL A N 1
ATOM 429 C CA . VAL A 1 60 ? -8.305 -22.219 -0.65 1 98.81 60 VAL A CA 1
ATOM 430 C C . VAL A 1 60 ? -7.16 -21.297 -0.216 1 98.81 60 VAL A C 1
ATOM 432 O O . VAL A 1 60 ? -6 -21.531 -0.567 1 98.81 60 VAL A O 1
ATOM 435 N N . ALA A 1 61 ? -7.469 -20.297 0.461 1 98.81 61 ALA A N 1
ATOM 436 C CA . ALA A 1 61 ? -6.516 -19.25 0.826 1 98.81 61 ALA A CA 1
ATOM 437 C C . ALA A 1 61 ? -6.926 -18.562 2.125 1 98.81 61 ALA A C 1
ATOM 439 O O . ALA A 1 61 ? -8 -18.844 2.666 1 98.81 61 ALA A O 1
ATOM 440 N N . LYS A 1 62 ? -6.035 -17.859 2.699 1 98.69 62 LYS A N 1
ATOM 441 C CA . LYS A 1 62 ? -6.297 -17.031 3.871 1 98.69 62 LYS A CA 1
ATOM 442 C C . LYS A 1 62 ? -5.844 -15.586 3.637 1 98.69 62 LYS A C 1
ATOM 444 O O . LYS A 1 62 ? -4.742 -15.352 3.139 1 98.69 62 LYS A O 1
ATOM 449 N N . VAL A 1 63 ? -6.691 -14.602 3.885 1 98.81 63 VAL A N 1
ATOM 450 C CA . VAL A 1 63 ? -6.406 -13.18 3.779 1 98.81 63 VAL A CA 1
ATOM 451 C C . VAL A 1 63 ? -6.68 -12.492 5.117 1 98.81 63 VAL A C 1
ATOM 453 O O . VAL A 1 63 ? -7.25 -13.102 6.027 1 98.81 63 VAL A O 1
ATOM 456 N N . GLY A 1 64 ? -6.156 -11.336 5.266 1 98.38 64 GLY A N 1
ATOM 457 C CA . GLY A 1 64 ? -6.477 -10.57 6.461 1 98.38 64 GLY A CA 1
ATOM 458 C C . GLY A 1 64 ? -7.887 -10.008 6.457 1 98.38 64 GLY A C 1
ATOM 459 O O . GLY A 1 64 ? -8.523 -9.922 5.402 1 98.38 64 GLY A O 1
ATOM 460 N N . GLU A 1 65 ? -8.398 -9.758 7.676 1 97.44 65 GLU A N 1
ATOM 461 C 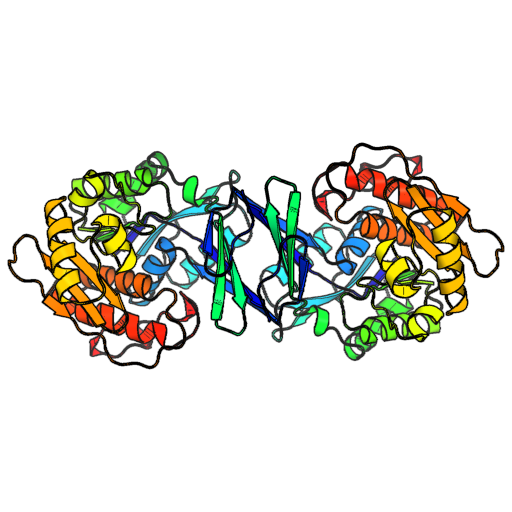CA . GLU A 1 65 ? -9.594 -8.922 7.781 1 97.44 65 GLU A CA 1
ATOM 462 C C . GLU A 1 65 ? -9.258 -7.449 7.562 1 97.44 65 GLU A C 1
ATOM 464 O O . GLU A 1 65 ? -9.305 -6.652 8.5 1 97.44 65 GLU A O 1
ATOM 469 N N . ASP A 1 66 ? -8.984 -7.102 6.359 1 95.62 66 ASP A N 1
ATOM 470 C CA . ASP A 1 66 ? -8.562 -5.758 5.961 1 95.62 66 ASP A CA 1
ATOM 471 C C . ASP A 1 66 ? -9.031 -5.434 4.547 1 95.62 66 ASP A C 1
ATOM 473 O O . ASP A 1 66 ? -9.766 -6.219 3.934 1 95.62 66 ASP A O 1
ATOM 477 N N . VAL A 1 67 ? -8.664 -4.246 4.117 1 94.75 67 VAL A N 1
ATOM 478 C CA . VAL A 1 67 ? -9.172 -3.75 2.842 1 94.75 67 VAL A CA 1
ATOM 479 C C . VAL A 1 67 ? -8.664 -4.629 1.703 1 94.75 67 VAL A C 1
ATOM 481 O O . VAL A 1 67 ? -9.383 -4.891 0.738 1 94.75 67 VAL A O 1
ATOM 484 N N . PHE A 1 68 ? -7.453 -5.082 1.758 1 97.38 68 PHE A N 1
ATOM 485 C CA . PHE A 1 68 ? -6.883 -5.902 0.697 1 97.38 68 PHE A CA 1
ATOM 486 C C . PHE A 1 68 ? -7.535 -7.277 0.665 1 97.38 68 PHE A C 1
ATOM 488 O O . PHE A 1 68 ? -7.75 -7.844 -0.409 1 97.38 68 PHE A O 1
ATOM 495 N N . GLY A 1 69 ? -7.781 -7.848 1.879 1 98.06 69 GLY A N 1
ATOM 496 C CA . GLY A 1 69 ? -8.516 -9.102 1.921 1 98.06 69 GLY A CA 1
ATOM 497 C C . GLY A 1 69 ? -9.859 -9.031 1.213 1 98.06 69 GLY A C 1
ATOM 498 O O . GLY A 1 69 ? -10.18 -9.891 0.39 1 98.06 69 GLY A O 1
ATOM 499 N N . GLY A 1 70 ? -10.648 -7.984 1.539 1 97 70 GLY A N 1
ATOM 500 C CA . GLY A 1 70 ? -11.914 -7.777 0.86 1 97 70 GLY A CA 1
ATOM 501 C C . GLY A 1 70 ? -11.766 -7.598 -0.639 1 97 70 GLY A C 1
ATOM 502 O O . GLY A 1 70 ? -12.578 -8.109 -1.412 1 97 70 GLY A O 1
ATOM 503 N N . ASN A 1 71 ? -10.734 -6.898 -1.056 1 96.44 71 ASN A N 1
ATOM 504 C CA . ASN A 1 71 ? -10.484 -6.688 -2.477 1 96.44 71 ASN A CA 1
ATOM 505 C C . ASN A 1 71 ? -10.195 -8 -3.197 1 96.44 71 ASN A C 1
ATOM 507 O O . ASN A 1 71 ? -10.648 -8.203 -4.328 1 96.44 71 ASN A O 1
ATOM 511 N N . PHE A 1 72 ? -9.445 -8.859 -2.578 1 97.75 72 PHE A N 1
ATOM 512 C CA . PHE A 1 72 ? -9.148 -10.156 -3.184 1 97.75 72 PHE A CA 1
ATOM 513 C C . PHE A 1 72 ? -10.414 -10.977 -3.367 1 97.75 72 PHE A C 1
ATOM 515 O O . PHE A 1 72 ? -10.633 -11.562 -4.426 1 97.75 72 PHE A O 1
ATOM 522 N N . ILE A 1 73 ? -11.156 -11.055 -2.316 1 98.56 73 ILE A N 1
ATOM 523 C CA . ILE A 1 73 ? -12.391 -11.836 -2.373 1 98.56 73 ILE A CA 1
ATOM 524 C C . ILE A 1 73 ? -13.273 -11.328 -3.516 1 98.56 73 ILE A C 1
ATOM 526 O O . ILE A 1 73 ? -13.773 -12.117 -4.316 1 98.56 73 ILE A O 1
ATOM 530 N N . GLN A 1 74 ? -13.383 -10.008 -3.633 1 97.94 74 GLN A N 1
ATOM 531 C CA . GLN A 1 74 ? -14.18 -9.445 -4.719 1 97.94 74 GLN A CA 1
ATOM 532 C C . GLN A 1 74 ? -13.547 -9.742 -6.074 1 97.94 74 GLN A C 1
ATOM 534 O O . GLN A 1 74 ? -14.25 -10.047 -7.043 1 97.94 74 GLN A O 1
ATOM 539 N N . ASN A 1 75 ? -12.266 -9.578 -6.16 1 98.19 75 ASN A N 1
ATOM 540 C CA . ASN A 1 75 ? -11.555 -9.883 -7.398 1 98.19 75 ASN A CA 1
ATOM 541 C C . ASN A 1 75 ? -11.805 -11.32 -7.852 1 98.19 75 ASN A C 1
ATOM 543 O O . ASN A 1 75 ? -11.984 -11.578 -9.047 1 98.19 75 ASN A O 1
ATOM 547 N N . PHE A 1 76 ? -11.758 -12.273 -6.867 1 98.75 76 PHE A N 1
ATOM 548 C CA . PHE A 1 76 ? -12.055 -13.672 -7.176 1 98.75 76 PHE A CA 1
ATOM 549 C C . PHE A 1 76 ? -13.469 -13.82 -7.715 1 98.75 76 PHE A C 1
ATOM 551 O O . PHE A 1 76 ? -13.688 -14.461 -8.742 1 98.75 76 PHE A O 1
ATOM 558 N N . LYS A 1 77 ? -14.414 -13.172 -7.062 1 98.62 77 LYS A N 1
ATOM 559 C CA . LYS A 1 77 ? -15.805 -13.242 -7.504 1 98.62 77 LYS A CA 1
ATOM 560 C C . LYS A 1 77 ? -15.969 -12.672 -8.906 1 98.62 77 LYS A C 1
ATOM 562 O O . LYS A 1 77 ? -16.656 -13.258 -9.75 1 98.62 77 LYS A O 1
ATOM 567 N N . ASP A 1 78 ? -15.305 -11.578 -9.148 1 98.31 78 ASP A N 1
ATOM 568 C CA . ASP A 1 78 ? -15.383 -10.922 -10.445 1 98.31 78 ASP A CA 1
ATOM 569 C C . ASP A 1 78 ? -14.82 -11.812 -11.547 1 98.31 78 ASP A C 1
ATOM 571 O O . ASP A 1 78 ? -15.164 -11.656 -12.719 1 98.31 78 ASP A O 1
ATOM 575 N N . ASN A 1 79 ? -13.977 -12.734 -11.18 1 98.56 79 ASN A N 1
ATOM 576 C CA . ASN A 1 79 ? -13.367 -13.625 -12.156 1 98.56 79 ASN A CA 1
ATOM 577 C C . ASN A 1 79 ? -14.008 -15.008 -12.133 1 98.56 79 ASN A C 1
ATOM 579 O O . ASN A 1 79 ? -13.508 -15.945 -12.75 1 98.56 79 ASN A O 1
ATOM 583 N N . GLY A 1 80 ? -15.039 -15.195 -11.32 1 98.12 80 GLY A N 1
ATOM 584 C CA . GLY A 1 80 ? -15.781 -16.438 -11.305 1 98.12 80 GLY A CA 1
ATOM 585 C C . GLY A 1 80 ? -15.148 -17.5 -10.43 1 98.12 80 GLY A C 1
ATOM 586 O O . GLY A 1 80 ? -15.414 -18.703 -10.594 1 98.12 80 GLY A O 1
ATOM 587 N N . VAL A 1 81 ? -14.305 -17.141 -9.531 1 98.62 81 VAL A N 1
ATOM 588 C CA . VAL A 1 81 ? -13.656 -18.062 -8.617 1 98.62 81 VAL A CA 1
ATOM 589 C C . VAL A 1 81 ? -14.516 -18.25 -7.371 1 98.62 81 VAL A C 1
ATOM 591 O O . VAL A 1 81 ? -14.992 -17.266 -6.789 1 98.62 81 VAL A O 1
ATOM 594 N N . ASN A 1 82 ? -14.789 -19.484 -7.035 1 98.56 82 ASN A N 1
ATOM 595 C CA . ASN A 1 82 ? -15.484 -19.75 -5.781 1 98.56 82 ASN A CA 1
ATOM 596 C C . ASN A 1 82 ? -14.633 -19.359 -4.574 1 98.56 82 ASN A C 1
ATOM 598 O O . ASN A 1 82 ? -13.477 -19.766 -4.469 1 98.56 82 ASN A O 1
ATOM 602 N N . VAL A 1 83 ? -15.25 -18.625 -3.662 1 98.56 83 VAL A N 1
ATOM 603 C CA . VAL A 1 83 ? -14.477 -18.047 -2.568 1 98.56 83 VAL A CA 1
ATOM 604 C C . VAL A 1 83 ? -14.945 -18.625 -1.237 1 98.56 83 VAL A C 1
ATOM 606 O O . VAL A 1 83 ? -14.586 -18.125 -0.17 1 98.56 83 VAL A O 1
ATOM 609 N N . ASP A 1 84 ? -15.695 -19.688 -1.217 1 97.75 84 ASP A N 1
ATOM 610 C CA . ASP A 1 84 ? -16.25 -20.266 -0.003 1 97.75 84 ASP A CA 1
ATOM 611 C C . ASP A 1 84 ? -15.156 -20.766 0.93 1 97.75 84 ASP A C 1
ATOM 613 O O . ASP A 1 84 ? -15.391 -20.953 2.125 1 97.75 84 ASP A O 1
ATOM 617 N N . HIS A 1 85 ? -14 -20.953 0.385 1 98.12 85 HIS A N 1
ATOM 618 C CA . HIS A 1 85 ? -12.906 -21.547 1.152 1 98.12 85 HIS A CA 1
ATOM 619 C C . HIS A 1 85 ? -11.781 -20.531 1.357 1 98.12 85 HIS A C 1
ATOM 621 O O . HIS A 1 85 ? -10.656 -20.922 1.688 1 98.12 85 HIS A O 1
ATOM 627 N N . VAL A 1 86 ? -12.039 -19.312 1.045 1 98.62 86 VAL A N 1
ATOM 628 C CA . VAL A 1 86 ? -11.133 -18.234 1.395 1 98.62 86 VAL A CA 1
ATOM 629 C C . VAL A 1 86 ? -11.453 -17.703 2.795 1 98.62 86 VAL A C 1
ATOM 631 O O . VAL A 1 86 ? -12.539 -17.172 3.031 1 98.62 86 VAL A O 1
ATOM 634 N N . GLN A 1 87 ? -10.531 -17.906 3.678 1 98.44 87 GLN A N 1
ATOM 635 C CA . GLN A 1 87 ? -10.742 -17.5 5.066 1 98.44 87 GLN A CA 1
ATOM 636 C C . GLN A 1 87 ? -10.164 -16.125 5.34 1 98.44 87 GLN A C 1
ATOM 638 O O . GLN A 1 87 ? -9.164 -15.727 4.73 1 98.44 87 GLN A O 1
ATOM 643 N N . GLU A 1 88 ? -10.805 -15.43 6.234 1 98.25 88 GLU A N 1
ATOM 644 C CA . GLU A 1 88 ? -10.281 -14.156 6.734 1 98.25 88 GLU A CA 1
ATOM 645 C C . GLU A 1 88 ? -9.766 -14.305 8.164 1 98.25 88 GLU A C 1
ATOM 647 O O . GLU A 1 88 ? -10.336 -15.047 8.969 1 98.25 88 GLU A O 1
ATOM 652 N N . THR A 1 89 ? -8.648 -13.672 8.484 1 98.44 89 THR A N 1
ATOM 653 C CA . THR A 1 89 ? -8.086 -13.75 9.828 1 98.44 89 THR A CA 1
ATOM 654 C C . THR A 1 89 ? -7.773 -12.359 10.359 1 98.44 89 THR A C 1
ATOM 656 O O . THR A 1 89 ? -7.453 -11.445 9.594 1 98.44 89 THR A O 1
ATOM 659 N N . LYS A 1 90 ? -7.852 -12.109 11.672 1 96.94 90 LYS A N 1
ATOM 660 C CA . LYS A 1 90 ? -7.449 -10.875 12.344 1 96.94 90 LYS A CA 1
ATOM 661 C C . LYS A 1 90 ? -6 -10.961 12.828 1 96.94 90 LYS A C 1
ATOM 663 O O . LYS A 1 90 ? -5.438 -9.969 13.297 1 96.94 90 LYS A O 1
ATOM 668 N N . GLU A 1 91 ? -5.328 -12.102 12.609 1 96.62 91 GLU A N 1
ATOM 669 C CA . GLU A 1 91 ? -4.012 -12.352 13.188 1 96.62 91 GLU A CA 1
ATOM 670 C C . GLU A 1 91 ? -2.906 -11.734 12.336 1 96.62 91 GLU A C 1
ATOM 672 O O . GLU A 1 91 ? -1.781 -11.555 12.805 1 96.62 91 GLU A O 1
ATOM 677 N N . ALA A 1 92 ? -3.168 -11.492 11.125 1 97 92 ALA A N 1
ATOM 678 C CA . ALA A 1 92 ? -2.172 -10.953 10.203 1 97 92 ALA A CA 1
ATOM 679 C C . ALA A 1 92 ? -2.834 -10.18 9.07 1 97 92 ALA A C 1
ATOM 681 O O . ALA A 1 92 ? -3.994 -10.43 8.734 1 97 92 ALA A O 1
ATOM 682 N N . SER A 1 93 ? -2.094 -9.266 8.477 1 97.38 93 SER A N 1
ATOM 683 C CA . SER A 1 93 ? -2.564 -8.555 7.289 1 97.38 93 SER A CA 1
ATOM 684 C C . SER A 1 93 ? -2.568 -9.453 6.062 1 97.38 93 SER A C 1
ATOM 686 O O . SER A 1 93 ? -1.908 -10.5 6.055 1 97.38 93 SER A O 1
ATOM 688 N N . THR A 1 94 ? -3.414 -9.117 5.109 1 98.5 94 THR A N 1
ATOM 689 C CA . THR A 1 94 ? -3.275 -9.734 3.799 1 98.5 94 THR A CA 1
ATOM 690 C C . THR A 1 94 ? -1.844 -9.602 3.287 1 98.5 94 THR A C 1
ATOM 692 O O . THR A 1 94 ? -1.168 -8.609 3.568 1 98.5 94 THR A O 1
ATOM 695 N N . GLY A 1 95 ? -1.322 -10.625 2.623 1 98.62 95 GLY A N 1
ATOM 696 C CA . GLY A 1 95 ? 0.009 -10.547 2.045 1 98.62 95 GLY A CA 1
ATOM 697 C C . GLY A 1 95 ? 0.17 -9.383 1.08 1 98.62 95 GLY A C 1
ATOM 698 O O . GLY A 1 95 ? -0.75 -9.07 0.322 1 98.62 95 GLY A O 1
ATOM 699 N N . VAL A 1 96 ? 1.345 -8.727 1.129 1 98.5 96 VAL A N 1
ATOM 700 C CA . VAL A 1 96 ? 1.628 -7.613 0.228 1 98.5 96 VAL A CA 1
ATOM 701 C C . VAL A 1 96 ? 3.049 -7.738 -0.318 1 98.5 96 VAL A C 1
ATOM 703 O O . VAL A 1 96 ? 3.887 -8.43 0.268 1 98.5 96 VAL A O 1
ATOM 706 N N . ALA A 1 97 ? 3.225 -7.141 -1.43 1 97.81 97 ALA A N 1
ATOM 707 C CA . ALA A 1 97 ? 4.555 -6.988 -2.014 1 97.81 97 ALA A CA 1
ATOM 708 C C . ALA A 1 97 ? 4.805 -5.543 -2.439 1 97.81 97 ALA A C 1
ATOM 710 O O . ALA A 1 97 ? 4.609 -5.191 -3.604 1 97.81 97 ALA A O 1
ATOM 711 N N . PRO A 1 98 ? 5.289 -4.676 -1.519 1 97.5 98 PRO A N 1
ATOM 712 C CA . PRO A 1 98 ? 5.77 -3.357 -1.942 1 97.5 98 PRO A CA 1
ATOM 713 C C . PRO A 1 98 ? 6.938 -3.441 -2.92 1 97.5 98 PRO A C 1
ATOM 715 O O . PRO A 1 98 ? 7.938 -4.109 -2.639 1 97.5 98 PRO A O 1
ATOM 718 N N . ILE A 1 99 ? 6.77 -2.83 -4.004 1 95.81 99 ILE A N 1
ATOM 719 C CA . ILE A 1 99 ? 7.75 -2.867 -5.082 1 95.81 99 ILE A CA 1
ATOM 720 C C . ILE A 1 99 ? 8.117 -1.443 -5.5 1 95.81 99 ILE A C 1
ATOM 722 O O . ILE A 1 99 ? 7.23 -0.625 -5.766 1 95.81 99 ILE A O 1
ATOM 726 N N . ALA A 1 100 ? 9.367 -1.074 -5.477 1 96.69 100 ALA A N 1
ATOM 727 C CA . ALA A 1 100 ? 9.867 0.167 -6.062 1 96.69 100 ALA A CA 1
ATOM 728 C C . ALA A 1 100 ? 10.578 -0.096 -7.391 1 96.69 100 ALA A C 1
ATOM 730 O O . ALA A 1 100 ? 11.422 -0.986 -7.484 1 96.69 100 ALA A O 1
ATOM 731 N N . VAL A 1 101 ? 10.164 0.576 -8.398 1 94.62 101 VAL A N 1
ATOM 732 C CA . VAL A 1 101 ? 10.734 0.41 -9.727 1 94.62 101 VAL A CA 1
ATOM 733 C C . VAL A 1 101 ? 11.312 1.738 -10.211 1 94.62 101 VAL A C 1
ATOM 735 O O . VAL A 1 101 ? 10.602 2.746 -10.273 1 94.62 101 VAL A O 1
ATOM 738 N N . ASN A 1 102 ? 12.57 1.752 -10.555 1 94.44 102 ASN A N 1
ATOM 739 C CA . ASN A 1 102 ? 13.156 3 -11.031 1 94.44 102 ASN A CA 1
ATOM 740 C C . ASN A 1 102 ? 13.055 3.129 -12.547 1 94.44 102 ASN A C 1
ATOM 742 O O . ASN A 1 102 ? 12.523 2.238 -13.219 1 94.44 102 ASN A O 1
ATOM 746 N N . GLN A 1 103 ? 13.516 4.227 -13.117 1 91.94 103 GLN A N 1
ATOM 747 C CA . GLN A 1 103 ? 13.383 4.531 -14.539 1 91.94 103 GLN A CA 1
ATOM 748 C C . GLN A 1 103 ? 14.211 3.568 -15.391 1 91.94 103 GLN A C 1
ATOM 750 O O . GLN A 1 103 ? 13.906 3.355 -16.562 1 91.94 103 GLN A O 1
ATOM 755 N N . ASP A 1 104 ? 15.234 2.934 -14.852 1 89.31 104 ASP A N 1
ATOM 756 C CA . ASP A 1 104 ? 16.094 1.999 -15.57 1 89.31 104 ASP A CA 1
ATOM 757 C C . ASP A 1 104 ? 15.523 0.584 -15.531 1 89.31 104 ASP A C 1
ATOM 759 O O . ASP A 1 104 ? 16.109 -0.343 -16.094 1 89.31 104 ASP A O 1
ATOM 763 N N . GLY A 1 105 ? 14.461 0.454 -14.82 1 85.31 105 GLY A N 1
ATOM 764 C CA . GLY A 1 105 ? 13.82 -0.849 -14.742 1 85.31 105 GLY A CA 1
ATOM 765 C C . GLY A 1 105 ? 14.32 -1.694 -13.586 1 85.31 105 GLY A C 1
ATOM 766 O O . GLY A 1 105 ? 13.867 -2.824 -13.391 1 85.31 105 GLY A O 1
ATOM 767 N N . GLN A 1 106 ? 15.211 -1.148 -12.844 1 89 106 GLN A N 1
ATOM 768 C CA . GLN A 1 106 ? 15.648 -1.851 -11.641 1 89 106 GLN A CA 1
ATOM 769 C C . GLN A 1 106 ? 14.602 -1.77 -10.539 1 89 106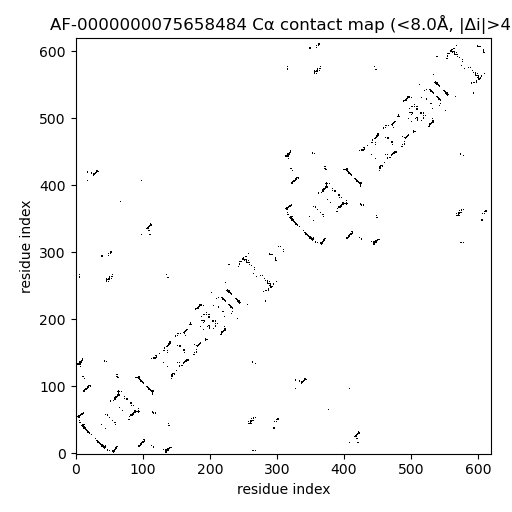 GLN A C 1
ATOM 771 O O . GLN A 1 106 ? 13.953 -0.735 -10.367 1 89 106 GLN A O 1
ATOM 776 N N . ASN A 1 107 ? 14.539 -2.963 -9.766 1 91.5 107 ASN A N 1
ATOM 777 C CA . ASN A 1 107 ? 13.484 -2.963 -8.758 1 91.5 107 ASN A CA 1
ATOM 778 C C . ASN A 1 107 ? 14 -3.436 -7.402 1 91.5 107 ASN A C 1
ATOM 780 O O . ASN A 1 107 ? 15.133 -3.908 -7.297 1 91.5 107 ASN A O 1
ATOM 784 N N . SER A 1 108 ? 13.352 -3.053 -6.395 1 94.25 108 SER A N 1
ATOM 785 C CA . SER A 1 108 ? 13.469 -3.57 -5.035 1 94.25 108 SER A CA 1
ATOM 786 C C . SER A 1 108 ? 12.117 -4.047 -4.508 1 94.25 108 SER A C 1
ATOM 788 O O . SER A 1 108 ? 11.109 -3.348 -4.637 1 94.25 108 SER A O 1
ATOM 790 N N . ILE A 1 109 ? 12.109 -5.281 -3.916 1 94.19 109 ILE A N 1
ATOM 791 C CA . ILE A 1 109 ? 10.844 -5.879 -3.531 1 94.19 109 ILE A CA 1
ATOM 792 C C . ILE A 1 109 ? 10.883 -6.281 -2.059 1 94.19 109 ILE A C 1
ATOM 794 O O . ILE A 1 109 ? 11.867 -6.855 -1.594 1 94.19 109 ILE A O 1
ATOM 798 N N . ILE A 1 110 ? 9.922 -5.898 -1.34 1 96.69 110 ILE A N 1
ATOM 799 C CA . ILE A 1 110 ? 9.664 -6.398 0.007 1 96.69 110 ILE A CA 1
ATOM 800 C C . ILE A 1 110 ? 8.438 -7.312 -0.005 1 96.69 110 ILE A C 1
ATOM 802 O O . ILE A 1 110 ? 7.387 -6.941 -0.53 1 96.69 110 ILE A O 1
ATOM 806 N N . ILE A 1 111 ? 8.586 -8.484 0.493 1 97.19 111 ILE A N 1
ATOM 807 C CA . ILE A 1 111 ? 7.453 -9.406 0.601 1 97.19 111 ILE A CA 1
ATOM 808 C C . ILE A 1 111 ? 7.043 -9.547 2.064 1 97.19 111 ILE A C 1
ATOM 810 O O . ILE A 1 111 ? 7.855 -9.914 2.912 1 97.19 111 ILE A O 1
ATOM 814 N N . VAL A 1 112 ? 5.879 -9.188 2.309 1 98.19 112 VAL A N 1
ATOM 815 C CA . VAL A 1 112 ? 5.281 -9.5 3.602 1 98.19 112 VAL A CA 1
ATOM 816 C C . VAL A 1 112 ? 4.184 -10.547 3.428 1 98.19 112 VAL A C 1
ATOM 818 O O . VAL A 1 112 ? 3.076 -10.227 2.988 1 98.19 112 VAL A O 1
ATOM 821 N N . SER A 1 113 ? 4.422 -11.742 3.863 1 98.12 113 SER A N 1
ATOM 822 C CA . SER A 1 113 ? 3.555 -12.875 3.564 1 98.12 113 SER A CA 1
ATOM 823 C C . SER A 1 113 ? 2.219 -12.75 4.289 1 98.12 113 SER A C 1
ATOM 825 O O . SER A 1 113 ? 1.186 -13.188 3.771 1 98.12 113 SER A O 1
ATOM 827 N N . GLY A 1 114 ? 2.252 -12.227 5.547 1 98 114 GLY A N 1
ATOM 828 C CA . GLY A 1 114 ? 1.046 -11.969 6.32 1 98 114 GLY A CA 1
ATOM 829 C C . GLY A 1 114 ? 0.178 -13.203 6.492 1 98 114 GLY A C 1
ATOM 830 O O . GLY A 1 114 ? 0.659 -14.25 6.934 1 98 114 GLY A O 1
ATOM 831 N N . ALA A 1 115 ? -1.043 -13.086 6.062 1 98.62 115 ALA A N 1
ATOM 832 C CA . ALA A 1 115 ? -2.072 -14.109 6.254 1 98.62 115 ALA A CA 1
ATOM 833 C C . ALA A 1 115 ? -1.718 -15.391 5.508 1 98.62 115 ALA A C 1
ATOM 835 O O . ALA A 1 115 ? -2.205 -16.469 5.848 1 98.62 115 ALA A O 1
ATOM 836 N N . ASN A 1 116 ? -0.909 -15.32 4.461 1 98.69 116 ASN A N 1
ATOM 837 C CA . ASN A 1 116 ? -0.49 -16.516 3.746 1 98.69 116 ASN A CA 1
ATOM 838 C C . ASN A 1 116 ? 0.162 -17.531 4.684 1 98.69 116 ASN A C 1
ATOM 840 O O . ASN A 1 116 ? -0.013 -18.734 4.52 1 98.69 116 ASN A O 1
ATOM 844 N N . LEU A 1 117 ? 0.888 -17.031 5.684 1 98.12 117 LEU A N 1
ATOM 845 C CA . LEU A 1 117 ? 1.601 -17.922 6.602 1 98.12 117 LEU A CA 1
ATOM 846 C C . LEU A 1 117 ? 0.67 -18.422 7.695 1 98.12 117 LEU A C 1
ATOM 848 O O . LEU A 1 117 ? 1.051 -19.297 8.484 1 98.12 117 LEU A O 1
ATOM 852 N N . LYS A 1 118 ? -0.524 -17.906 7.727 1 98.44 118 LYS A N 1
ATOM 853 C CA . LYS A 1 118 ? -1.52 -18.344 8.695 1 98.44 118 LYS A CA 1
ATOM 854 C C . LYS A 1 118 ? -2.414 -19.438 8.109 1 98.44 118 LYS A C 1
ATOM 856 O O . LYS A 1 118 ? -3.227 -20.031 8.82 1 98.44 118 LYS A O 1
ATOM 861 N N . LEU A 1 119 ? -2.305 -19.703 6.816 1 98.56 119 LEU A N 1
ATOM 862 C CA . LEU A 1 119 ? -2.938 -20.859 6.203 1 98.56 119 LEU A CA 1
ATOM 863 C C . LEU A 1 119 ? -2.182 -22.141 6.555 1 98.56 119 LEU A C 1
ATOM 865 O O . LEU A 1 119 ? -1.133 -22.422 5.973 1 98.56 119 LEU A O 1
ATOM 869 N N . THR A 1 120 ? -2.76 -22.969 7.406 1 98.25 120 THR A N 1
ATOM 870 C CA . THR A 1 120 ? -2.045 -24.109 7.965 1 98.25 120 THR A CA 1
ATOM 871 C C . THR A 1 120 ? -2.545 -25.422 7.348 1 98.25 120 THR A C 1
ATOM 873 O O . THR A 1 120 ? -3.551 -25.422 6.633 1 98.25 120 THR A O 1
ATOM 876 N N . ALA A 1 121 ? -1.793 -26.484 7.656 1 98.31 121 ALA A N 1
ATOM 877 C CA . ALA A 1 121 ? -2.234 -27.812 7.258 1 98.31 121 ALA A CA 1
ATOM 878 C C . ALA A 1 121 ? -3.607 -28.141 7.84 1 98.31 121 ALA A C 1
ATOM 880 O O . ALA A 1 121 ? -4.422 -28.797 7.195 1 98.31 121 ALA A O 1
ATOM 881 N N . ALA A 1 122 ? -3.852 -27.656 9.055 1 98.12 122 ALA A N 1
ATOM 882 C CA . ALA A 1 122 ? -5.148 -27.859 9.695 1 98.12 122 ALA A CA 1
ATOM 883 C C . ALA A 1 122 ? -6.262 -27.172 8.922 1 98.12 122 ALA A C 1
ATOM 885 O O . ALA A 1 122 ? -7.363 -27.703 8.781 1 98.12 122 ALA A O 1
ATOM 886 N N . ASP A 1 123 ? -5.992 -25.984 8.422 1 97.94 123 ASP A N 1
ATOM 887 C CA . ASP A 1 123 ? -6.953 -25.266 7.59 1 97.94 123 ASP A CA 1
ATOM 888 C C . ASP A 1 123 ? -7.297 -26.062 6.332 1 97.94 123 ASP A C 1
ATOM 890 O O . ASP A 1 123 ? -8.461 -26.125 5.93 1 97.94 123 ASP A O 1
ATOM 894 N N . VAL A 1 124 ? -6.262 -26.625 5.699 1 98.44 124 VAL A N 1
ATOM 895 C CA . VAL A 1 124 ? -6.445 -27.406 4.48 1 98.44 124 VAL A CA 1
ATOM 896 C C . VAL A 1 124 ? -7.34 -28.609 4.766 1 98.44 124 VAL A C 1
ATOM 898 O O . VAL A 1 124 ? -8.242 -28.922 3.982 1 98.44 124 VAL A O 1
ATOM 901 N N . ARG A 1 125 ? -7.141 -29.266 5.898 1 97.94 125 ARG A N 1
ATOM 902 C CA . ARG A 1 125 ? -7.941 -30.422 6.273 1 97.94 125 ARG A CA 1
ATOM 903 C C . ARG A 1 125 ? -9.398 -30.031 6.48 1 97.94 125 ARG A C 1
ATOM 905 O O . ARG A 1 125 ? -10.305 -30.812 6.16 1 97.94 125 ARG A O 1
ATOM 912 N N . GLU A 1 126 ? -9.594 -28.859 6.992 1 97.25 126 GLU A N 1
ATOM 913 C CA . GLU A 1 126 ? -10.953 -28.375 7.195 1 97.25 126 GLU A CA 1
ATOM 914 C C . GLU A 1 126 ? -11.68 -28.203 5.863 1 97.25 126 GLU A C 1
ATOM 916 O O . GLU A 1 126 ? -12.906 -28.266 5.809 1 97.25 126 GLU A O 1
ATOM 921 N N . HIS A 1 127 ? -10.906 -27.984 4.809 1 96.44 127 HIS A N 1
ATOM 922 C CA . HIS A 1 127 ? -11.492 -27.766 3.492 1 96.44 127 HIS A CA 1
ATOM 923 C C . HIS A 1 127 ? -11.18 -28.922 2.551 1 96.44 127 HIS A C 1
ATOM 925 O O . HIS A 1 127 ? -11.078 -28.734 1.338 1 96.44 127 HIS A O 1
ATOM 931 N N . GLU A 1 128 ? -10.969 -30.031 3.105 1 96.88 128 GLU A N 1
ATOM 932 C CA . GLU A 1 128 ? -10.555 -31.219 2.346 1 96.88 128 GLU A CA 1
ATOM 933 C C . GLU A 1 128 ? -11.57 -31.547 1.258 1 96.88 128 GLU A C 1
ATOM 935 O O . GLU A 1 128 ? -11.195 -32.031 0.178 1 96.88 128 GLU A O 1
ATOM 940 N N . SER A 1 129 ? -12.805 -31.297 1.476 1 96.19 129 SER A N 1
ATOM 941 C CA . SER A 1 129 ? -13.867 -31.719 0.568 1 96.19 129 SER A CA 1
ATOM 942 C C . SER A 1 129 ? -13.719 -31.047 -0.797 1 96.19 129 SER A C 1
ATOM 944 O O . SER A 1 129 ? -13.969 -31.688 -1.828 1 96.19 129 SER A O 1
ATOM 946 N N . VAL A 1 130 ? -13.281 -29.797 -0.836 1 97.38 130 VAL A N 1
ATOM 947 C CA . VAL A 1 130 ? -13.164 -29.078 -2.102 1 97.38 130 VAL A CA 1
ATOM 948 C C . VAL A 1 130 ? -11.992 -29.625 -2.908 1 97.38 130 VAL A C 1
ATOM 950 O O . VAL A 1 130 ? -12.039 -29.656 -4.141 1 97.38 130 VAL A O 1
ATOM 953 N N . ILE A 1 131 ? -11 -30.156 -2.211 1 97.81 131 ILE A N 1
ATOM 954 C CA . ILE A 1 131 ? -9.82 -30.703 -2.861 1 97.81 131 ILE A CA 1
ATOM 955 C C . ILE A 1 131 ? -10.133 -32.094 -3.422 1 97.81 131 ILE A C 1
ATOM 957 O O . ILE A 1 131 ? -9.789 -32.406 -4.566 1 97.81 131 ILE A O 1
ATOM 961 N N . THR A 1 132 ? -10.859 -32.906 -2.652 1 96.06 132 THR A N 1
ATOM 962 C CA . THR A 1 132 ? -11.086 -34.312 -3.002 1 96.06 132 THR A CA 1
ATOM 963 C C . THR A 1 132 ? -12.008 -34.438 -4.211 1 96.06 132 THR A C 1
ATOM 965 O O . THR A 1 132 ? -12.008 -35.438 -4.906 1 96.06 132 THR A O 1
ATOM 968 N N . HIS A 1 133 ? -12.75 -33.406 -4.508 1 93.19 133 HIS A N 1
ATOM 969 C CA . HIS A 1 133 ? -13.695 -33.469 -5.617 1 93.19 133 HIS A CA 1
ATOM 970 C C . HIS A 1 133 ? -13.203 -32.656 -6.805 1 93.19 133 HIS A C 1
ATOM 972 O O . HIS A 1 133 ? -13.945 -32.438 -7.77 1 93.19 133 HIS A O 1
ATOM 978 N N . ALA A 1 134 ? -11.992 -32.188 -6.77 1 97.69 134 ALA A N 1
ATOM 979 C CA . ALA A 1 134 ? -11.406 -31.453 -7.875 1 97.69 134 ALA A CA 1
ATOM 980 C C . ALA A 1 134 ? -10.781 -32.375 -8.906 1 97.69 134 ALA A C 1
ATOM 982 O O . ALA A 1 134 ? -10.461 -33.531 -8.594 1 97.69 134 ALA A O 1
ATOM 983 N N . LYS A 1 135 ? -10.688 -31.938 -10.102 1 98.19 135 LYS A N 1
ATOM 984 C CA . LYS A 1 135 ? -9.945 -32.688 -11.117 1 98.19 135 LYS A CA 1
ATOM 985 C C . LYS A 1 135 ? -8.445 -32.406 -11.016 1 98.19 135 LYS A C 1
ATOM 987 O O . LYS A 1 135 ? -7.641 -33.344 -11.156 1 98.19 135 LYS A O 1
ATOM 992 N N . VAL A 1 136 ? -8.07 -31.203 -10.797 1 98.62 136 VAL A N 1
ATOM 993 C CA . VAL A 1 136 ? -6.676 -30.797 -10.695 1 98.62 136 VAL A CA 1
ATOM 994 C C . VAL A 1 136 ? -6.48 -29.906 -9.477 1 98.62 136 VAL A C 1
ATOM 996 O O . VAL A 1 136 ? -7.309 -29.031 -9.195 1 98.62 136 VAL A O 1
ATOM 999 N N . LEU A 1 137 ? -5.414 -30.094 -8.703 1 98.88 137 LEU A N 1
ATOM 1000 C CA . LEU A 1 137 ? -4.98 -29.234 -7.605 1 98.88 137 LEU A CA 1
ATOM 1001 C C . LEU A 1 137 ? -3.668 -28.531 -7.949 1 98.88 137 LEU A C 1
ATOM 1003 O O . LEU A 1 137 ? -2.711 -29.188 -8.375 1 98.88 137 LEU A O 1
ATOM 1007 N N . ILE A 1 138 ? -3.658 -27.219 -7.816 1 98.94 138 ILE A N 1
ATOM 1008 C CA . ILE A 1 138 ? -2.416 -26.469 -7.953 1 98.94 138 ILE A CA 1
ATOM 1009 C C . ILE A 1 138 ? -1.937 -26 -6.578 1 98.94 138 ILE A C 1
ATOM 1011 O O . ILE A 1 138 ? -2.725 -25.484 -5.777 1 98.94 138 ILE A O 1
ATOM 1015 N N . CYS A 1 139 ? -0.627 -26.156 -6.297 1 98.81 139 CYS A N 1
ATOM 1016 C CA . CYS A 1 139 ? 0.017 -25.609 -5.105 1 98.81 139 CYS A CA 1
ATOM 1017 C C . CYS A 1 139 ? 1.315 -24.891 -5.469 1 98.81 139 CYS A C 1
ATOM 1019 O O . CYS A 1 139 ? 1.9 -25.156 -6.52 1 98.81 139 CYS A O 1
ATOM 1021 N N . GLN A 1 140 ? 1.702 -23.969 -4.699 1 98.44 140 GLN A N 1
ATOM 1022 C CA . GLN A 1 140 ? 2.984 -23.266 -4.738 1 98.44 140 GLN A CA 1
ATOM 1023 C C . GLN A 1 140 ? 3.6 -23.172 -3.342 1 98.44 140 GLN A C 1
ATOM 1025 O O . GLN A 1 140 ? 3.172 -23.875 -2.422 1 98.44 140 GLN A O 1
ATOM 1030 N N . LEU A 1 141 ? 4.664 -22.391 -3.197 1 97.62 141 LEU A N 1
ATOM 1031 C CA . LEU A 1 141 ? 5.348 -22.375 -1.907 1 97.62 141 LEU A CA 1
ATOM 1032 C C . LEU A 1 141 ? 5.387 -20.969 -1.331 1 97.62 141 LEU A C 1
ATOM 1034 O O . LEU A 1 141 ? 6.324 -20.609 -0.613 1 97.62 141 LEU A O 1
ATOM 1038 N N . GLU A 1 142 ? 4.406 -20.172 -1.66 1 97.06 142 GLU A N 1
ATOM 1039 C CA . GLU A 1 142 ? 4.266 -18.844 -1.073 1 97.06 142 GLU A CA 1
ATOM 1040 C C . GLU A 1 142 ? 3.42 -18.891 0.198 1 97.06 142 GLU A C 1
ATOM 1042 O O . GLU A 1 142 ? 3.076 -17.844 0.758 1 97.06 142 GLU A O 1
ATOM 1047 N N . VAL A 1 143 ? 2.963 -20.047 0.595 1 97.81 143 VAL A N 1
ATOM 1048 C CA . VAL A 1 143 ? 2.4 -20.359 1.905 1 97.81 143 VAL A CA 1
ATOM 1049 C C . VAL A 1 143 ? 3.344 -21.297 2.662 1 97.81 143 VAL A C 1
ATOM 1051 O O . VAL A 1 143 ? 4.449 -21.594 2.197 1 97.81 143 VAL A O 1
ATOM 1054 N N . GLN A 1 144 ? 2.93 -21.719 3.85 1 95.88 144 GLN A N 1
ATOM 1055 C CA . GLN A 1 144 ? 3.777 -22.688 4.535 1 95.88 144 GLN A CA 1
ATOM 1056 C C . GLN A 1 144 ? 3.939 -23.953 3.713 1 95.88 144 GLN A C 1
ATOM 1058 O O . GLN A 1 144 ? 2.959 -24.5 3.195 1 95.88 144 GLN A O 1
ATOM 1063 N N . PRO A 1 145 ? 5.234 -24.375 3.551 1 96.25 145 PRO A N 1
ATOM 1064 C CA . PRO A 1 145 ? 5.438 -25.609 2.779 1 96.25 145 PRO A CA 1
ATOM 1065 C C . PRO A 1 145 ? 4.578 -26.766 3.279 1 96.25 145 PRO A C 1
ATOM 1067 O O . PRO A 1 145 ? 4.102 -27.578 2.482 1 96.25 145 PRO A O 1
ATOM 1070 N N . GLU A 1 146 ? 4.34 -26.812 4.594 1 97.31 146 GLU A N 1
ATOM 1071 C CA . GLU A 1 146 ? 3.529 -27.875 5.188 1 97.31 146 GLU A CA 1
ATOM 1072 C C . GLU A 1 146 ? 2.086 -27.797 4.699 1 97.31 146 GLU A C 1
ATOM 1074 O O . GLU A 1 146 ? 1.407 -28.828 4.602 1 97.31 146 GLU A O 1
ATOM 1079 N N . THR A 1 147 ? 1.648 -26.609 4.418 1 98.44 147 THR A N 1
ATOM 1080 C CA . THR A 1 147 ? 0.301 -26.406 3.893 1 98.44 147 THR A CA 1
ATOM 1081 C C . THR A 1 147 ? 0.165 -27.031 2.508 1 98.44 147 THR A C 1
ATOM 1083 O O . THR A 1 147 ? -0.765 -27.812 2.256 1 98.44 147 THR A O 1
ATOM 1086 N N . SER A 1 148 ? 1.093 -26.719 1.647 1 98.56 148 SER A N 1
ATOM 1087 C CA . SER A 1 148 ? 1.087 -27.281 0.304 1 98.56 148 SER A CA 1
ATOM 1088 C C . SER A 1 148 ? 1.254 -28.797 0.344 1 98.56 148 SER A C 1
ATOM 1090 O O . SER A 1 148 ? 0.601 -29.516 -0.411 1 98.56 148 SER A O 1
ATOM 1092 N N . LEU A 1 149 ? 2.104 -29.234 1.27 1 98.38 149 LEU A N 1
ATOM 1093 C CA . LEU A 1 149 ? 2.34 -30.672 1.42 1 98.38 149 LEU A CA 1
ATOM 1094 C C . LEU A 1 149 ? 1.053 -31.391 1.792 1 98.38 149 LEU A C 1
ATOM 1096 O O . LEU A 1 149 ? 0.731 -32.438 1.209 1 98.38 149 LEU A O 1
ATOM 1100 N N . GLU A 1 150 ? 0.352 -30.859 2.746 1 98.69 150 GLU A N 1
ATOM 1101 C CA . GLU A 1 150 ? -0.896 -31.469 3.193 1 98.69 150 GLU A CA 1
ATOM 1102 C C . GLU A 1 150 ? -1.931 -31.5 2.072 1 98.69 150 GLU A C 1
ATOM 1104 O O . GLU A 1 150 ? -2.639 -32.5 1.897 1 98.69 150 GLU A O 1
ATOM 1109 N N . ALA A 1 151 ? -2.025 -30.453 1.308 1 98.81 151 ALA A N 1
ATOM 1110 C CA . ALA A 1 151 ? -2.961 -30.375 0.188 1 98.81 151 ALA A CA 1
ATOM 1111 C C . ALA A 1 151 ? -2.645 -31.438 -0.86 1 98.81 151 ALA A C 1
ATOM 1113 O O . ALA A 1 151 ? -3.545 -32.125 -1.352 1 98.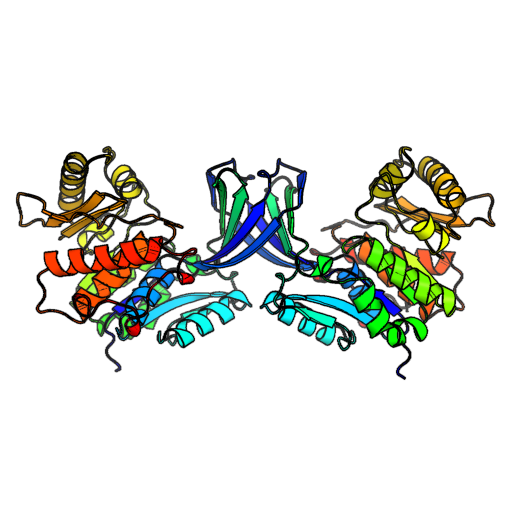81 151 ALA A O 1
ATOM 1114 N N . LEU A 1 152 ? -1.391 -31.578 -1.161 1 98.62 152 LEU A N 1
ATOM 1115 C CA . LEU A 1 152 ? -0.958 -32.562 -2.152 1 98.62 152 LEU A CA 1
ATOM 1116 C C . LEU A 1 152 ? -1.24 -33.969 -1.675 1 98.62 152 LEU A C 1
ATOM 1118 O O . LEU A 1 152 ? -1.642 -34.812 -2.465 1 98.62 152 LEU A O 1
ATOM 1122 N N . ARG A 1 153 ? -1.036 -34.188 -0.379 1 98.44 153 ARG A N 1
ATOM 1123 C CA . ARG A 1 153 ? -1.319 -35.5 0.198 1 98.44 153 ARG A CA 1
ATOM 1124 C C . ARG A 1 153 ? -2.795 -35.875 0.048 1 98.44 153 ARG A C 1
ATOM 1126 O O . ARG A 1 153 ? -3.131 -36.969 -0.395 1 98.44 153 ARG A O 1
ATOM 1133 N N . ILE A 1 154 ? -3.619 -34.969 0.423 1 98.5 154 ILE A N 1
ATOM 1134 C CA . ILE A 1 154 ? -5.059 -35.156 0.328 1 98.5 154 ILE A CA 1
ATOM 1135 C C . ILE A 1 154 ? -5.449 -35.438 -1.122 1 98.5 154 ILE A C 1
ATOM 1137 O O . ILE A 1 154 ? -6.199 -36.375 -1.402 1 98.5 154 ILE A O 1
ATOM 1141 N N . ALA A 1 155 ? -4.949 -34.656 -2.033 1 98.38 155 ALA A N 1
ATOM 1142 C CA . ALA A 1 155 ? -5.258 -34.781 -3.453 1 98.38 155 ALA A CA 1
ATOM 1143 C C . ALA A 1 155 ? -4.859 -36.188 -3.957 1 98.38 155 ALA A C 1
ATOM 1145 O O . ALA A 1 155 ? -5.656 -36.875 -4.605 1 98.38 155 ALA A O 1
ATOM 1146 N N . LYS A 1 156 ? -3.67 -36.625 -3.654 1 96.88 156 LYS A N 1
ATOM 1147 C CA . LYS A 1 156 ? -3.15 -37.906 -4.117 1 96.88 156 LYS A CA 1
ATOM 1148 C C . LYS A 1 156 ? -3.979 -39.062 -3.576 1 96.88 156 LYS A C 1
ATOM 1150 O O . LYS A 1 156 ? -4.246 -40.031 -4.293 1 96.88 156 LYS A O 1
ATOM 1155 N N . GLN A 1 157 ? -4.344 -38.938 -2.354 1 96.81 157 GLN A N 1
ATOM 1156 C CA . GLN A 1 157 ? -5.141 -39.969 -1.704 1 96.81 157 GLN A CA 1
ATOM 1157 C C . GLN A 1 157 ? -6.484 -40.156 -2.4 1 96.81 157 GLN A C 1
ATOM 1159 O O . GLN A 1 157 ? -7.074 -41.219 -2.354 1 96.81 157 GLN A O 1
ATOM 1164 N N . HIS A 1 158 ? -6.902 -39.156 -3.059 1 96.69 158 HIS A N 1
ATOM 1165 C CA . HIS A 1 158 ? -8.234 -39.219 -3.641 1 96.69 158 HIS A CA 1
ATOM 1166 C C . HIS A 1 158 ? -8.172 -39.219 -5.164 1 96.69 158 HIS A C 1
ATOM 1168 O O . HIS A 1 158 ? -9.188 -38.969 -5.828 1 96.69 158 HIS A O 1
ATOM 1174 N N . GLY A 1 159 ? -7 -39.344 -5.742 1 96.31 159 GLY A N 1
ATOM 1175 C CA . GLY A 1 159 ? -6.824 -39.531 -7.176 1 96.31 159 GLY A CA 1
ATOM 1176 C C . GLY A 1 159 ? -6.898 -38.219 -7.941 1 96.31 159 GLY A C 1
ATOM 1177 O O . GLY A 1 159 ? -7.086 -38.219 -9.156 1 96.31 159 GLY A O 1
ATOM 1178 N N . VAL A 1 160 ? -6.797 -37.062 -7.262 1 97.75 160 VAL A N 1
ATOM 1179 C CA . VAL A 1 160 ? -6.785 -35.75 -7.883 1 97.75 160 VAL A CA 1
ATOM 1180 C C . VAL A 1 160 ? -5.414 -35.469 -8.492 1 97.75 160 VAL A C 1
ATOM 1182 O O . VAL A 1 160 ? -4.383 -35.75 -7.879 1 97.75 160 VAL A O 1
ATOM 1185 N N . THR A 1 161 ? -5.355 -35 -9.734 1 97.88 161 THR A N 1
ATOM 1186 C CA . THR A 1 161 ? -4.09 -34.656 -10.375 1 97.88 161 THR A CA 1
ATOM 1187 C C . THR A 1 161 ? -3.447 -33.438 -9.688 1 97.88 161 THR A C 1
ATOM 1189 O O . THR A 1 161 ? -4.117 -32.438 -9.414 1 97.88 161 THR A O 1
ATOM 1192 N N . THR A 1 162 ? -2.125 -33.5 -9.438 1 98.62 162 THR A N 1
ATOM 1193 C CA . THR A 1 162 ? -1.461 -32.438 -8.68 1 98.62 162 THR A CA 1
ATOM 1194 C C . THR A 1 162 ? -0.432 -31.734 -9.547 1 98.62 162 THR A C 1
ATOM 1196 O O . THR A 1 162 ? 0.311 -32.375 -10.297 1 98.62 162 THR A O 1
ATOM 1199 N N . ILE A 1 163 ? -0.429 -30.406 -9.492 1 98.75 163 ILE A N 1
ATOM 1200 C CA . ILE A 1 163 ? 0.606 -29.547 -10.055 1 98.75 163 ILE A CA 1
ATOM 1201 C C . ILE A 1 163 ? 1.275 -28.75 -8.945 1 98.75 163 ILE A C 1
ATOM 1203 O O . ILE A 1 163 ? 0.6 -28.078 -8.164 1 98.75 163 ILE A O 1
ATOM 1207 N N . LEU A 1 164 ? 2.578 -28.812 -8.812 1 98.69 164 LEU A N 1
ATOM 1208 C CA . LEU A 1 164 ? 3.316 -27.984 -7.871 1 98.69 164 LEU A CA 1
ATOM 1209 C C . LEU A 1 164 ? 4.242 -27.016 -8.602 1 98.69 164 LEU A C 1
ATOM 1211 O O . LEU A 1 164 ? 5.094 -27.438 -9.391 1 98.69 164 LEU A O 1
ATOM 1215 N N . ASN A 1 165 ? 4.027 -25.781 -8.516 1 98.38 165 ASN A N 1
ATOM 1216 C CA . ASN A 1 165 ? 4.992 -24.734 -8.844 1 98.38 165 ASN A CA 1
ATOM 1217 C C . ASN A 1 165 ? 5.887 -24.406 -7.648 1 98.38 165 ASN A C 1
ATOM 1219 O O . ASN A 1 165 ? 5.453 -23.75 -6.703 1 98.38 165 ASN A O 1
ATOM 1223 N N .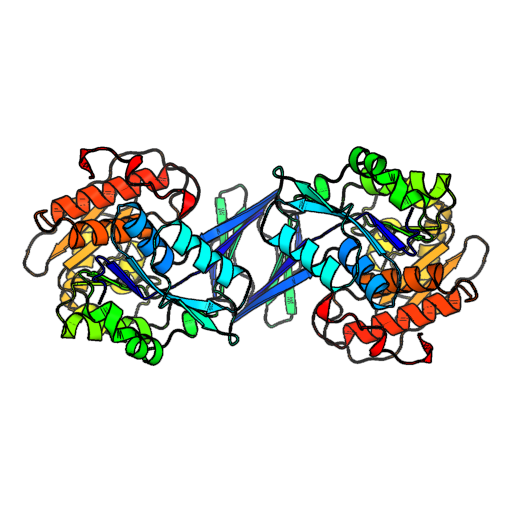 PRO A 1 166 ? 7.113 -24.906 -7.68 1 97.44 166 PRO A N 1
ATOM 1224 C CA . PRO A 1 166 ? 7.957 -24.797 -6.488 1 97.44 166 PRO A CA 1
ATOM 1225 C C . PRO A 1 166 ? 8.578 -23.406 -6.332 1 97.44 166 PRO A C 1
ATOM 1227 O O . PRO A 1 166 ? 9.805 -23.266 -6.359 1 97.44 166 PRO A O 1
ATOM 1230 N N . ALA A 1 167 ? 7.801 -22.422 -6.172 1 93.44 167 ALA A N 1
ATOM 1231 C CA . ALA A 1 167 ? 8.188 -21.031 -6.02 1 93.44 167 ALA A CA 1
ATOM 1232 C C . ALA A 1 167 ? 7.605 -20.438 -4.742 1 93.44 167 ALA A C 1
ATOM 1234 O O . ALA A 1 167 ? 6.406 -20.562 -4.484 1 93.44 167 ALA A O 1
ATOM 1235 N N . PRO A 1 168 ? 8.508 -19.719 -4.012 1 91.62 168 PRO A N 1
ATOM 1236 C CA . PRO A 1 168 ? 9.953 -19.562 -4.156 1 91.62 168 PRO A CA 1
ATOM 1237 C C . PRO A 1 168 ? 10.719 -20.859 -3.936 1 91.62 168 PRO A C 1
ATOM 1239 O O . PRO A 1 168 ? 10.328 -21.672 -3.088 1 91.62 168 PRO A O 1
ATOM 1242 N N . ALA A 1 169 ? 11.727 -21.016 -4.691 1 87.25 169 ALA A N 1
ATOM 1243 C CA . ALA A 1 169 ? 12.523 -22.234 -4.57 1 87.25 169 ALA A CA 1
ATOM 1244 C C . ALA A 1 169 ? 13.508 -22.141 -3.404 1 87.25 169 ALA A C 1
ATOM 1246 O O . ALA A 1 169 ? 14.078 -21.062 -3.156 1 87.25 169 ALA A O 1
ATOM 1247 N N . GLU A 1 170 ? 13.586 -23.234 -2.705 1 89.25 170 GLU A N 1
ATOM 1248 C CA . GLU A 1 170 ? 14.648 -23.453 -1.725 1 89.25 170 GLU A CA 1
ATOM 1249 C C . GLU A 1 170 ? 15.484 -24.672 -2.076 1 89.25 170 GLU A C 1
ATOM 1251 O O . GLU A 1 170 ? 14.961 -25.672 -2.58 1 89.25 170 GLU A O 1
ATOM 1256 N N . ALA A 1 171 ? 16.719 -24.531 -1.734 1 86.5 171 ALA A N 1
ATOM 1257 C CA . ALA A 1 171 ? 17.641 -25.609 -2.09 1 86.5 171 ALA A CA 1
ATOM 1258 C C . ALA A 1 171 ? 17.203 -26.938 -1.459 1 86.5 171 ALA A C 1
ATOM 1260 O O . ALA A 1 171 ? 17.344 -28 -2.066 1 86.5 171 ALA A O 1
ATOM 1261 N N . THR A 1 172 ? 16.719 -26.797 -0.243 1 90.31 172 THR A N 1
ATOM 1262 C CA . THR A 1 172 ? 16.25 -28 0.435 1 90.31 172 THR A CA 1
ATOM 1263 C C . THR A 1 172 ? 14.734 -28 0.552 1 90.31 172 THR A C 1
ATOM 1265 O O . THR A 1 172 ? 14.156 -27.141 1.208 1 90.31 172 THR A O 1
ATOM 1268 N N . LEU A 1 173 ? 14.125 -28.828 -0.243 1 93.12 173 LEU A N 1
ATOM 1269 C CA . LEU A 1 173 ? 12.68 -29.031 -0.241 1 93.12 173 LEU A CA 1
ATOM 1270 C C . LEU A 1 173 ? 12.32 -30.406 0.291 1 93.12 173 LEU A C 1
ATOM 1272 O O . LEU A 1 173 ? 13.047 -31.375 0.056 1 93.12 173 LEU A O 1
ATOM 1276 N N . ASP A 1 174 ? 11.258 -30.531 1.087 1 95.19 174 ASP A N 1
ATOM 1277 C CA . ASP A 1 174 ? 10.766 -31.828 1.528 1 95.19 174 ASP A CA 1
ATOM 1278 C C . ASP A 1 174 ? 10.617 -32.781 0.35 1 95.19 174 ASP A C 1
ATOM 1280 O O . ASP A 1 174 ? 9.898 -32.5 -0.611 1 95.19 174 ASP A O 1
ATOM 1284 N N . PRO A 1 175 ? 11.25 -33.938 0.385 1 96.19 175 PRO A N 1
ATOM 1285 C CA . PRO A 1 175 ? 11.219 -34.875 -0.725 1 96.19 175 PRO A CA 1
ATOM 1286 C C . PRO A 1 175 ? 9.797 -35.312 -1.081 1 96.19 175 PRO A C 1
ATOM 1288 O O . PRO A 1 175 ? 9.523 -35.656 -2.234 1 96.19 175 PRO A O 1
ATOM 1291 N N . GLU A 1 176 ? 8.945 -35.25 -0.13 1 97.44 176 GLU A N 1
ATOM 1292 C CA . GLU A 1 176 ? 7.57 -35.656 -0.379 1 97.44 176 GLU A CA 1
ATOM 1293 C C . GLU A 1 176 ? 6.879 -34.719 -1.372 1 97.44 176 GLU A C 1
ATOM 1295 O O . GLU A 1 176 ? 5.949 -35.125 -2.07 1 97.44 176 GLU A O 1
ATOM 1300 N N . LEU A 1 177 ? 7.273 -33.469 -1.43 1 97.75 177 LEU A N 1
ATOM 1301 C CA . LEU A 1 177 ? 6.699 -32.531 -2.375 1 97.75 177 LEU A CA 1
ATOM 1302 C C . LEU A 1 177 ? 6.945 -32.969 -3.812 1 97.75 177 LEU A C 1
ATOM 1304 O O . LEU A 1 177 ? 6.078 -32.812 -4.672 1 97.75 177 LEU A O 1
ATOM 1308 N N . TYR A 1 178 ? 8.133 -33.562 -4.023 1 97.06 178 TYR A N 1
ATOM 1309 C CA . TYR A 1 178 ? 8.438 -34.094 -5.348 1 97.06 178 TYR A CA 1
ATOM 1310 C C . TYR A 1 178 ? 7.566 -35.281 -5.676 1 97.06 178 TYR A C 1
ATOM 1312 O O . TYR A 1 178 ? 6.941 -35.344 -6.738 1 97.06 178 TYR A O 1
ATOM 1320 N N . LYS A 1 179 ? 7.453 -36.188 -4.754 1 97.12 179 LYS A N 1
ATOM 1321 C CA . LYS A 1 179 ? 6.785 -37.469 -4.957 1 97.12 179 LYS A CA 1
ATOM 1322 C C . LYS A 1 179 ? 5.281 -37.281 -5.145 1 97.12 179 LYS A C 1
ATOM 1324 O O . LYS A 1 179 ? 4.641 -38.031 -5.863 1 97.12 179 LYS A O 1
ATOM 1329 N N . LEU A 1 180 ? 4.77 -36.281 -4.496 1 97.81 180 LEU A N 1
ATOM 1330 C CA . LEU A 1 180 ? 3.326 -36.062 -4.5 1 97.81 180 LEU A CA 1
ATOM 1331 C C . LEU A 1 180 ? 2.906 -35.219 -5.703 1 97.81 180 LEU A C 1
ATOM 1333 O O . LEU A 1 180 ? 1.713 -35 -5.934 1 97.81 180 LEU A O 1
ATOM 1337 N N . SER A 1 181 ? 3.836 -34.812 -6.527 1 97.31 181 SER A N 1
ATOM 1338 C CA . SER A 1 181 ? 3.551 -33.938 -7.672 1 97.31 181 SER A CA 1
ATOM 1339 C C . SER A 1 181 ? 3.436 -34.75 -8.953 1 97.31 181 SER A C 1
ATOM 1341 O O . SER A 1 181 ? 4.402 -35.375 -9.391 1 97.31 181 SER A O 1
ATOM 1343 N N . ASP A 1 182 ? 2.256 -34.781 -9.555 1 97.06 182 ASP A N 1
ATOM 1344 C CA . ASP A 1 182 ? 2.125 -35.375 -10.883 1 97.06 182 ASP A CA 1
ATOM 1345 C C . ASP A 1 182 ? 2.857 -34.531 -11.93 1 97.06 182 ASP A C 1
ATOM 1347 O O . ASP A 1 182 ? 3.441 -35.062 -12.867 1 97.06 182 ASP A O 1
ATOM 1351 N N . VAL A 1 183 ? 2.783 -33.219 -11.766 1 97.81 183 VAL A N 1
ATOM 1352 C CA . VAL A 1 183 ? 3.52 -32.281 -12.602 1 97.81 183 VAL A CA 1
ATOM 1353 C C . VAL A 1 183 ? 4.277 -31.297 -11.719 1 97.81 183 VAL A C 1
ATOM 1355 O O . VAL A 1 183 ? 3.68 -30.625 -10.875 1 97.81 183 VAL A O 1
ATOM 1358 N N . PHE A 1 184 ? 5.559 -31.266 -11.852 1 98.19 184 PHE A N 1
ATOM 1359 C CA . PHE A 1 184 ? 6.453 -30.328 -11.172 1 98.19 184 PHE A CA 1
ATOM 1360 C C . PHE A 1 184 ? 6.922 -29.234 -12.117 1 98.19 184 PHE A C 1
ATOM 1362 O O . PHE A 1 184 ? 7.609 -29.516 -13.102 1 98.19 184 PHE A O 1
ATOM 1369 N N . CYS A 1 185 ? 6.574 -27.922 -11.789 1 98.19 185 CYS A N 1
ATOM 1370 C CA . CYS A 1 185 ? 6.699 -26.875 -12.805 1 98.19 185 CYS A CA 1
ATOM 1371 C C . CYS A 1 185 ? 7.578 -25.75 -12.305 1 98.19 185 CYS A C 1
ATOM 1373 O O . CYS A 1 185 ? 7.086 -24.641 -12.031 1 98.19 185 CYS A O 1
ATOM 1375 N N . PRO A 1 186 ? 8.898 -25.812 -12.344 1 98.06 186 PRO A N 1
ATOM 1376 C CA . PRO A 1 186 ? 9.805 -24.719 -12.016 1 98.06 186 PRO A CA 1
ATOM 1377 C C . PRO A 1 186 ? 10.172 -23.859 -13.234 1 98.06 186 PRO A C 1
ATOM 1379 O O . PRO A 1 186 ? 9.961 -24.297 -14.375 1 98.06 186 PRO A O 1
ATOM 1382 N N . ASN A 1 187 ? 10.578 -22.625 -12.938 1 96.62 187 ASN A N 1
ATOM 1383 C CA . ASN A 1 187 ? 11.266 -21.875 -13.984 1 96.62 187 ASN A CA 1
ATOM 1384 C C . ASN A 1 187 ? 12.773 -22.094 -13.945 1 96.62 187 ASN A C 1
ATOM 1386 O O . ASN A 1 187 ? 13.258 -22.969 -13.219 1 96.62 187 ASN A O 1
ATOM 1390 N N . GLU A 1 188 ? 13.5 -21.359 -14.75 1 96.88 188 GLU A N 1
ATOM 1391 C CA . GLU A 1 188 ? 14.938 -21.547 -14.867 1 96.88 188 GLU A CA 1
ATOM 1392 C C . GLU A 1 188 ? 15.633 -21.359 -13.523 1 96.88 188 GLU A C 1
ATOM 1394 O O . GLU A 1 188 ? 16.359 -22.25 -13.07 1 96.88 188 GLU A O 1
ATOM 1399 N N . THR A 1 189 ? 15.344 -20.297 -12.852 1 94.94 189 THR A N 1
ATOM 1400 C CA . THR A 1 189 ? 16 -19.953 -11.586 1 94.94 189 THR A CA 1
ATOM 1401 C C . THR A 1 189 ? 15.633 -20.969 -10.5 1 94.94 189 THR A C 1
ATOM 1403 O O . THR A 1 189 ? 16.5 -21.391 -9.734 1 94.94 189 THR A O 1
ATOM 1406 N N . GLU A 1 190 ? 14.398 -21.297 -10.445 1 96.06 190 GLU A N 1
ATOM 1407 C CA . GLU A 1 190 ? 13.938 -22.281 -9.469 1 96.06 190 GLU A CA 1
ATOM 1408 C C . GLU A 1 190 ? 14.602 -23.625 -9.703 1 96.06 190 GLU A C 1
ATOM 1410 O O . GLU A 1 190 ? 15.07 -24.266 -8.758 1 96.06 190 GLU A O 1
ATOM 1415 N N . ALA A 1 191 ? 14.656 -24.031 -10.938 1 97.5 191 ALA A N 1
ATOM 1416 C CA . ALA A 1 191 ? 15.305 -25.297 -11.273 1 97.5 191 ALA A CA 1
ATOM 1417 C C . ALA A 1 191 ? 16.781 -25.281 -10.883 1 97.5 191 ALA A C 1
ATOM 1419 O O . ALA A 1 191 ? 17.312 -26.266 -10.367 1 97.5 191 ALA A O 1
ATOM 1420 N N . GLU A 1 192 ? 17.391 -24.141 -11.156 1 97.81 192 GLU A N 1
ATOM 1421 C CA . GLU A 1 192 ? 18.797 -24.016 -10.789 1 97.81 192 GLU A CA 1
ATOM 1422 C C . GLU A 1 192 ? 19 -24.156 -9.289 1 97.81 192 GLU A C 1
ATOM 1424 O O . GLU A 1 192 ? 19.922 -24.859 -8.844 1 97.81 192 GLU A O 1
ATOM 1429 N N . ILE A 1 193 ? 18.125 -23.578 -8.562 1 96 193 ILE A N 1
ATOM 1430 C CA . ILE A 1 193 ? 18.219 -23.625 -7.105 1 96 193 ILE A CA 1
ATOM 1431 C C . ILE A 1 193 ? 17.984 -25.047 -6.613 1 96 193 ILE A C 1
ATOM 1433 O O . ILE A 1 193 ? 18.703 -25.531 -5.738 1 96 193 ILE A O 1
ATOM 1437 N N . LEU A 1 194 ? 17.047 -25.734 -7.207 1 96.94 194 LEU A N 1
ATOM 1438 C CA . LEU A 1 194 ? 16.594 -27.047 -6.734 1 96.94 194 LEU A CA 1
ATOM 1439 C C . LEU A 1 194 ? 17.562 -28.141 -7.152 1 96.94 194 LEU A C 1
ATOM 1441 O O . LEU A 1 194 ? 17.594 -29.219 -6.551 1 96.94 194 LEU A O 1
ATOM 1445 N N . THR A 1 195 ? 18.391 -27.922 -8.156 1 97.06 195 THR A N 1
ATOM 1446 C CA . THR A 1 195 ? 19.219 -28.984 -8.703 1 97.06 195 THR A CA 1
ATOM 1447 C C . THR A 1 195 ? 20.703 -28.672 -8.523 1 97.06 195 THR A C 1
ATOM 1449 O O . THR A 1 195 ? 21.547 -29.562 -8.609 1 97.06 195 THR A O 1
ATOM 1452 N N . GLY A 1 196 ? 20.984 -27.344 -8.398 1 96.44 196 GLY A N 1
ATOM 1453 C CA . GLY A 1 196 ? 22.375 -26.922 -8.352 1 96.44 196 GLY A CA 1
ATOM 1454 C C . GLY A 1 196 ? 23.031 -26.844 -9.719 1 96.44 196 GLY A C 1
ATOM 1455 O O . GLY A 1 196 ? 24.234 -26.609 -9.828 1 96.44 196 GLY A O 1
ATOM 1456 N N . LEU A 1 197 ? 22.281 -27.047 -10.773 1 97.19 197 LEU A N 1
ATOM 1457 C CA . LEU A 1 197 ? 22.781 -26.984 -12.141 1 97.19 197 LEU A CA 1
ATOM 1458 C C . LEU A 1 197 ? 22.312 -25.719 -12.844 1 97.19 197 LEU A C 1
ATOM 1460 O O . LEU A 1 197 ? 21.203 -25.234 -12.586 1 97.19 197 LEU A O 1
ATOM 1464 N N . PRO A 1 198 ? 23.125 -25.266 -13.75 1 97.12 198 PRO A N 1
ATOM 1465 C CA . PRO A 1 198 ? 22.656 -24.109 -14.531 1 97.12 198 PRO A CA 1
ATOM 1466 C C . PRO A 1 198 ? 21.547 -24.484 -15.508 1 97.12 198 PRO A C 1
ATOM 1468 O O . PRO A 1 198 ? 21.531 -25.594 -16.031 1 97.12 198 PRO A O 1
ATOM 1471 N N . VAL A 1 199 ? 20.656 -23.641 -15.734 1 97.19 199 VAL A N 1
ATOM 1472 C CA . VAL A 1 199 ? 19.578 -23.812 -16.703 1 97.19 199 VAL A CA 1
ATOM 1473 C C . VAL A 1 199 ? 19.484 -22.578 -17.609 1 97.19 199 VAL A C 1
ATOM 1475 O O . VAL A 1 199 ? 18.547 -21.812 -17.516 1 97.19 199 VAL A O 1
ATOM 1478 N N . THR A 1 200 ? 20.453 -22.391 -18.469 1 95.25 200 THR A N 1
ATOM 1479 C CA . THR A 1 200 ? 20.516 -21.25 -19.375 1 95.25 200 THR A CA 1
ATOM 1480 C C . THR A 1 200 ? 20.203 -21.656 -20.812 1 95.25 200 THR A C 1
ATOM 1482 O O . THR A 1 200 ? 20.094 -20.812 -21.703 1 95.25 200 THR A O 1
ATOM 1485 N N . ALA A 1 201 ? 20.094 -22.969 -21.016 1 95.75 201 ALA A N 1
ATOM 1486 C CA . ALA A 1 201 ? 19.766 -23.531 -22.328 1 95.75 201 ALA A CA 1
ATOM 1487 C C . ALA A 1 201 ? 18.875 -24.766 -22.203 1 95.75 201 ALA A C 1
ATOM 1489 O O . ALA A 1 201 ? 18.75 -25.328 -21.109 1 95.75 201 ALA A O 1
ATOM 1490 N N . VAL A 1 202 ? 18.312 -25.141 -23.297 1 96.81 202 VAL A N 1
ATOM 1491 C CA . VAL A 1 202 ? 17.344 -26.25 -23.328 1 96.81 202 VAL A CA 1
ATOM 1492 C C . VAL A 1 202 ? 18.031 -27.531 -22.891 1 96.81 202 VAL A C 1
ATOM 1494 O O . VAL A 1 202 ? 17.469 -28.344 -22.141 1 96.81 202 VAL A O 1
ATOM 1497 N N . GLU A 1 203 ? 19.25 -27.734 -23.375 1 96.38 203 GLU A N 1
ATOM 1498 C CA . GLU A 1 203 ? 20 -28.938 -23.016 1 96.38 203 GLU A CA 1
ATOM 1499 C C . GLU A 1 203 ? 20.25 -29.016 -21.516 1 96.38 203 GLU A C 1
ATOM 1501 O O . GLU A 1 203 ? 20.203 -30.094 -20.922 1 96.38 203 GLU A O 1
ATOM 1506 N N . GLU A 1 204 ? 20.547 -27.906 -20.969 1 97.69 204 GLU A N 1
ATOM 1507 C CA . GLU A 1 204 ? 20.781 -27.844 -19.531 1 97.69 204 GLU A CA 1
ATOM 1508 C C . GLU A 1 204 ? 19.484 -28.047 -18.75 1 97.69 204 GLU A C 1
ATOM 1510 O O . GLU A 1 204 ? 19.484 -28.656 -17.672 1 97.69 204 GLU A O 1
ATOM 1515 N N . ALA A 1 205 ? 18.375 -27.547 -19.297 1 98 205 ALA A N 1
ATOM 1516 C CA . ALA A 1 205 ? 17.062 -27.781 -18.688 1 98 205 ALA A CA 1
ATOM 1517 C C . ALA A 1 205 ? 16.75 -29.281 -18.641 1 98 205 ALA A C 1
ATOM 1519 O O . ALA A 1 205 ? 16.141 -29.766 -17.688 1 98 205 ALA A O 1
ATOM 1520 N N . GLU A 1 206 ? 17.141 -29.969 -19.656 1 97.31 206 GLU A N 1
ATOM 1521 C CA . GLU A 1 206 ? 16.922 -31.406 -19.688 1 97.31 206 GLU A CA 1
ATOM 1522 C C . GLU A 1 206 ? 17.688 -32.125 -18.578 1 97.31 206 GLU A C 1
ATOM 1524 O O . GLU A 1 206 ? 17.141 -33 -17.922 1 97.31 206 GLU A O 1
ATOM 1529 N N . LYS A 1 207 ? 18.922 -31.719 -18.359 1 97.19 207 LYS A N 1
ATOM 1530 C CA . LYS A 1 207 ? 19.719 -32.281 -17.281 1 97.19 207 LYS A CA 1
ATOM 1531 C C . LYS A 1 207 ? 19.078 -32 -15.922 1 97.19 207 LYS A C 1
ATOM 1533 O O . LYS A 1 207 ? 19.047 -32.875 -15.047 1 97.19 207 LYS A O 1
ATOM 1538 N N . ALA A 1 208 ? 18.641 -30.797 -15.773 1 97.69 208 ALA A N 1
ATOM 1539 C CA . ALA A 1 208 ? 17.969 -30.422 -14.531 1 97.69 208 ALA A CA 1
ATOM 1540 C C . ALA A 1 208 ? 16.703 -31.25 -14.328 1 97.69 208 ALA A C 1
ATOM 1542 O O . ALA A 1 208 ? 16.406 -31.688 -13.211 1 97.69 208 ALA A O 1
ATOM 1543 N N . ALA A 1 209 ? 15.961 -31.438 -15.398 1 97.94 209 ALA A N 1
ATOM 1544 C CA . ALA A 1 209 ? 14.734 -32.219 -15.344 1 97.94 209 ALA A CA 1
ATOM 1545 C C . ALA A 1 209 ? 15.023 -33.656 -14.891 1 97.94 209 ALA A C 1
ATOM 1547 O O . ALA A 1 209 ? 14.25 -34.25 -14.133 1 97.94 209 ALA A O 1
ATOM 1548 N N . ASP A 1 210 ? 16.141 -34.188 -15.336 1 96.88 210 ASP A N 1
ATOM 1549 C CA . ASP A 1 210 ? 16.531 -35.531 -14.945 1 96.88 210 ASP A CA 1
ATOM 1550 C C . ASP A 1 210 ? 16.719 -35.625 -13.438 1 96.88 210 ASP A C 1
ATOM 1552 O O . ASP A 1 210 ? 16.281 -36.594 -12.812 1 96.88 210 ASP A O 1
ATOM 1556 N N . ILE A 1 211 ? 17.344 -34.625 -12.953 1 96.5 211 ILE A N 1
ATOM 1557 C CA . ILE A 1 211 ? 17.594 -34.625 -11.516 1 96.5 211 ILE A CA 1
ATOM 1558 C C . ILE A 1 211 ? 16.281 -34.531 -10.75 1 96.5 211 ILE A C 1
ATOM 1560 O O . ILE A 1 211 ? 16.094 -35.25 -9.758 1 96.5 211 ILE A O 1
ATOM 1564 N N . LEU A 1 212 ? 15.398 -33.688 -11.188 1 97.12 212 LEU A N 1
ATOM 1565 C CA . LEU A 1 212 ? 14.109 -33.5 -10.523 1 97.12 212 LEU A CA 1
ATOM 1566 C C . LEU A 1 212 ? 13.266 -34.781 -10.602 1 97.12 212 LEU A C 1
ATOM 1568 O O . LEU A 1 212 ? 12.594 -35.125 -9.641 1 97.12 212 LEU A O 1
ATOM 1572 N N . LEU A 1 213 ? 13.32 -35.469 -11.766 1 97.06 213 LEU A N 1
ATOM 1573 C CA . LEU A 1 213 ? 12.609 -36.719 -11.914 1 97.06 213 LEU A CA 1
ATOM 1574 C C . LEU A 1 213 ? 13.172 -37.781 -10.961 1 97.06 213 LEU A C 1
ATOM 1576 O O . LEU A 1 213 ? 12.422 -38.594 -10.398 1 97.06 213 LEU A O 1
ATOM 1580 N N . HIS A 1 214 ? 14.438 -37.75 -10.766 1 95.5 214 HIS A N 1
ATOM 1581 C CA . HIS A 1 214 ? 15.086 -38.688 -9.852 1 95.5 214 HIS A CA 1
ATOM 1582 C C . HIS A 1 214 ? 14.656 -38.438 -8.406 1 95.5 214 HIS A C 1
ATOM 1584 O O . HIS A 1 214 ? 14.672 -39.344 -7.586 1 95.5 214 HIS A O 1
ATOM 1590 N N . LYS A 1 215 ? 14.32 -37.219 -8.148 1 95.44 215 LYS A N 1
ATOM 1591 C CA . LYS A 1 215 ? 13.891 -36.875 -6.797 1 95.44 215 LYS A CA 1
ATOM 1592 C C . LYS A 1 215 ? 12.484 -37.375 -6.52 1 95.44 215 LYS A C 1
ATOM 1594 O O . LYS A 1 215 ? 12.055 -37.438 -5.363 1 95.44 215 LYS A O 1
ATOM 1599 N N . GLY A 1 216 ? 11.742 -37.781 -7.629 1 94 216 GLY A N 1
ATOM 1600 C CA . GLY A 1 216 ? 10.508 -38.5 -7.375 1 94 216 GLY A CA 1
ATOM 1601 C C . GLY A 1 216 ? 9.32 -37.938 -8.125 1 94 216 GLY A C 1
ATOM 1602 O O . GLY A 1 216 ? 8.227 -38.5 -8.086 1 94 216 GLY A O 1
ATOM 1603 N N . CYS A 1 217 ? 9.422 -36.875 -8.852 1 92.56 217 CYS A N 1
ATOM 1604 C CA . CYS A 1 217 ? 8.328 -36.312 -9.641 1 92.56 217 CYS A CA 1
ATOM 1605 C C . CYS A 1 217 ? 7.934 -37.25 -10.773 1 92.56 217 CYS A C 1
ATOM 1607 O O . CYS A 1 217 ? 8.766 -38 -11.289 1 92.56 217 CYS A O 1
ATOM 1609 N N . LYS A 1 218 ? 6.688 -37.156 -11.188 1 93.94 218 LYS A N 1
ATOM 1610 C CA . LYS A 1 218 ? 6.242 -37.969 -12.312 1 93.94 218 LYS A CA 1
ATOM 1611 C C . LYS A 1 218 ? 6.555 -37.312 -13.648 1 93.94 218 LYS A C 1
ATOM 1613 O O . LYS A 1 218 ? 7.004 -37.969 -14.586 1 93.94 218 LYS A O 1
ATOM 1618 N N . LYS A 1 219 ? 6.262 -36.031 -13.695 1 96.88 219 LYS A N 1
ATOM 1619 C CA . LYS A 1 219 ? 6.559 -35.188 -14.852 1 96.88 219 LYS A CA 1
ATOM 1620 C C . LYS A 1 219 ? 7.148 -33.875 -14.422 1 96.88 219 LYS A C 1
ATOM 1622 O O . LYS A 1 219 ? 6.758 -33.312 -13.391 1 96.88 219 LYS A O 1
ATOM 1627 N N . VAL A 1 220 ? 8.07 -33.406 -15.25 1 97.94 220 VAL A N 1
ATOM 1628 C CA . VAL A 1 220 ? 8.703 -32.125 -14.977 1 97.94 220 VAL A CA 1
ATOM 1629 C C . VAL A 1 220 ? 8.531 -31.188 -16.188 1 97.94 220 VAL A C 1
ATOM 1631 O O . VAL A 1 220 ? 8.758 -31.594 -17.328 1 97.94 220 VAL A O 1
ATOM 1634 N N . ILE A 1 221 ? 8.047 -30.031 -15.922 1 98.25 221 ILE A N 1
ATOM 1635 C CA . ILE A 1 221 ? 7.988 -28.984 -16.938 1 98.25 221 ILE A CA 1
ATOM 1636 C C . ILE A 1 221 ? 8.789 -27.766 -16.484 1 98.25 221 ILE A C 1
ATOM 1638 O O . ILE A 1 221 ? 8.422 -27.094 -15.508 1 98.25 221 ILE A O 1
ATOM 1642 N N . ILE A 1 222 ? 9.875 -27.438 -17.156 1 98.25 222 ILE A N 1
ATOM 1643 C CA . ILE A 1 222 ? 10.688 -26.266 -16.844 1 98.25 222 ILE A CA 1
ATOM 1644 C C . ILE A 1 222 ? 10.383 -25.156 -17.844 1 98.25 222 ILE A C 1
ATOM 1646 O O . ILE A 1 222 ? 10.633 -25.297 -19.047 1 98.25 222 ILE A O 1
ATOM 1650 N N . THR A 1 223 ? 9.82 -24.047 -17.344 1 97.56 223 THR A N 1
ATOM 1651 C CA . THR A 1 223 ? 9.578 -22.906 -18.234 1 97.56 223 THR A CA 1
ATOM 1652 C C . THR A 1 223 ? 10.867 -22.141 -18.484 1 97.56 223 THR A C 1
ATOM 1654 O O . THR A 1 223 ? 11.672 -21.938 -17.562 1 97.56 223 THR A O 1
ATOM 1657 N N . LEU A 1 224 ? 11.117 -21.734 -19.734 1 96.75 224 LEU A N 1
ATOM 1658 C CA . LEU A 1 224 ? 12.391 -21.188 -20.172 1 96.75 224 LEU A CA 1
ATOM 1659 C C . LEU A 1 224 ? 12.195 -19.797 -20.797 1 96.75 224 LEU A C 1
ATOM 1661 O O . LEU A 1 224 ? 12.844 -19.469 -21.797 1 96.75 224 LEU A O 1
ATOM 1665 N N . GLY A 1 225 ? 11.266 -19.031 -20.328 1 92.69 225 GLY A N 1
ATOM 1666 C CA . GLY A 1 225 ? 11.023 -17.703 -20.859 1 92.69 225 GLY A CA 1
ATOM 1667 C C . GLY A 1 225 ? 10.727 -17.703 -22.344 1 92.69 225 GLY A C 1
ATOM 1668 O O . GLY A 1 225 ? 9.82 -18.406 -22.797 1 92.69 225 GLY A O 1
ATOM 1669 N N . GLU A 1 226 ? 11.562 -16.922 -23.047 1 93.62 226 GLU A N 1
ATOM 1670 C CA . GLU A 1 226 ? 11.336 -16.75 -24.469 1 93.62 226 GLU A CA 1
ATOM 1671 C C . GLU A 1 226 ? 11.641 -18.047 -25.234 1 93.62 226 GLU A C 1
ATOM 1673 O O . GLU A 1 226 ? 11.281 -18.172 -26.406 1 93.62 226 GLU A O 1
ATOM 1678 N N . LYS A 1 227 ? 12.211 -19.016 -24.562 1 95.25 227 LYS A N 1
ATOM 1679 C CA . LYS A 1 227 ? 12.547 -20.281 -25.219 1 95.25 227 LYS A CA 1
ATOM 1680 C C . LYS A 1 227 ? 11.422 -21.297 -25.062 1 95.25 227 LYS A C 1
ATOM 1682 O O . LYS A 1 227 ? 11.492 -22.406 -25.594 1 95.25 227 LYS A O 1
ATOM 1687 N N . GLY A 1 228 ? 10.391 -20.922 -24.297 1 95.75 228 GLY A N 1
ATOM 1688 C CA . GLY A 1 228 ? 9.266 -21.828 -24.109 1 95.75 228 GLY A CA 1
ATOM 1689 C C . GLY A 1 228 ? 9.391 -22.672 -22.859 1 95.75 228 GLY A C 1
ATOM 1690 O O . GLY A 1 228 ? 9.508 -22.141 -21.75 1 95.75 228 GLY A O 1
ATOM 1691 N N . CYS A 1 229 ? 9.305 -24.016 -23.078 1 96.94 229 CYS A N 1
ATOM 1692 C CA . CYS A 1 229 ? 9.453 -24.891 -21.906 1 96.94 229 CYS A CA 1
ATOM 1693 C C . CYS A 1 229 ? 9.953 -26.266 -22.328 1 96.94 229 CYS A C 1
ATOM 1695 O O . CYS A 1 229 ? 9.891 -26.625 -23.5 1 96.94 229 CYS A O 1
ATOM 1697 N N . LEU A 1 230 ? 10.562 -26.938 -21.438 1 97.75 230 LEU A N 1
ATOM 1698 C CA . LEU A 1 230 ? 11 -28.312 -21.562 1 97.75 230 LEU A CA 1
ATOM 1699 C C . LEU A 1 230 ? 10.156 -29.234 -20.688 1 97.75 230 LEU A C 1
ATOM 1701 O O . LEU A 1 230 ? 9.984 -28.969 -19.5 1 97.75 230 LEU A O 1
ATOM 1705 N N . CYS A 1 231 ? 9.594 -30.281 -21.328 1 97.44 231 CYS A N 1
ATOM 1706 C CA . CYS A 1 231 ? 8.805 -31.266 -20.594 1 97.44 231 CYS A CA 1
ATOM 1707 C C . CYS A 1 231 ? 9.469 -32.656 -20.641 1 97.44 231 CYS A C 1
ATOM 1709 O O . CYS A 1 231 ? 9.945 -33.062 -21.688 1 97.44 231 CYS A O 1
ATOM 1711 N N . LYS A 1 232 ? 9.539 -33.25 -19.516 1 96.5 232 LYS A N 1
ATOM 1712 C CA . LYS A 1 232 ? 10.102 -34.594 -19.438 1 96.5 232 LYS A CA 1
ATOM 1713 C C . LYS A 1 232 ? 9.359 -35.438 -18.422 1 96.5 232 LYS A C 1
ATOM 1715 O O . LYS A 1 232 ? 8.977 -34.969 -17.359 1 96.5 232 LYS A O 1
ATOM 1720 N N . SER A 1 233 ? 9.109 -36.625 -18.812 1 93.56 233 SER A N 1
ATOM 1721 C CA . SER A 1 233 ? 8.461 -37.594 -17.922 1 93.56 233 SER A CA 1
ATOM 1722 C C . SER A 1 233 ? 9.438 -38.688 -17.5 1 93.56 233 SER A C 1
ATOM 1724 O O . SER A 1 233 ? 10.438 -38.938 -18.172 1 93.56 233 SER A O 1
ATOM 1726 N N . SER A 1 234 ? 9.125 -39.312 -16.422 1 86.62 234 SER A N 1
ATOM 1727 C CA . SER A 1 234 ? 9.953 -40.406 -15.93 1 86.62 234 SER A CA 1
ATOM 1728 C C . SER A 1 234 ? 9.922 -41.594 -16.875 1 86.62 234 SER A C 1
ATOM 1730 O O . SER A 1 234 ? 10.82 -42.438 -16.859 1 86.62 234 SER A O 1
ATOM 1732 N N . MET A 1 235 ? 8.961 -41.594 -17.719 1 85.19 235 MET A N 1
ATOM 1733 C CA . MET A 1 235 ? 8.773 -42.719 -18.625 1 85.19 235 MET A CA 1
ATOM 1734 C C . MET A 1 235 ? 9.484 -42.469 -19.953 1 85.19 235 MET A C 1
ATOM 1736 O O . MET A 1 235 ? 9.562 -43.375 -20.781 1 85.19 235 MET A O 1
ATOM 1740 N N . SER A 1 236 ? 9.922 -41.281 -20.094 1 84.94 236 SER A N 1
ATOM 1741 C CA . SER A 1 236 ? 10.555 -40.969 -21.359 1 84.94 236 SER A CA 1
ATOM 1742 C C . SER A 1 236 ? 12.055 -40.75 -21.203 1 84.94 236 SER A C 1
ATOM 1744 O O . SER A 1 236 ? 12.508 -40.219 -20.188 1 84.94 236 SER A O 1
ATOM 1746 N N . GLU A 1 237 ? 12.711 -41.156 -22.203 1 83.88 237 GLU A N 1
ATOM 1747 C CA . GLU A 1 237 ? 14.156 -40.969 -22.188 1 83.88 237 GLU A CA 1
ATOM 1748 C C . GLU A 1 237 ? 14.523 -39.531 -22.562 1 83.88 237 GLU A C 1
ATOM 1750 O O . GLU A 1 237 ? 15.453 -38.969 -21.984 1 83.88 237 GLU A O 1
ATOM 1755 N N . LYS A 1 238 ? 13.797 -39.062 -23.516 1 91.69 238 LYS A N 1
ATOM 1756 C CA . LYS A 1 238 ? 14.117 -37.719 -23.984 1 91.69 238 LYS A CA 1
ATOM 1757 C C . LYS A 1 238 ? 13.008 -36.719 -23.641 1 91.69 238 LYS A C 1
ATOM 1759 O O . LYS A 1 238 ? 11.828 -37.062 -23.641 1 91.69 238 LYS A O 1
ATOM 1764 N N . GLY A 1 239 ? 13.492 -35.531 -23.266 1 94.75 239 GLY A N 1
ATOM 1765 C CA . GLY A 1 239 ? 12.539 -34.469 -23.047 1 94.75 239 GLY A CA 1
ATOM 1766 C C . GLY A 1 239 ? 11.992 -33.875 -24.328 1 94.75 239 GLY A C 1
ATOM 1767 O O . GLY A 1 239 ? 12.562 -34.062 -25.406 1 94.75 239 GLY A O 1
ATOM 1768 N N . ILE A 1 240 ? 10.867 -33.25 -24.203 1 95.44 240 ILE A N 1
ATOM 1769 C CA . ILE A 1 240 ? 10.234 -32.562 -25.328 1 95.44 240 ILE A CA 1
ATOM 1770 C C . ILE A 1 240 ? 10.32 -31.047 -25.109 1 95.44 240 ILE A C 1
ATOM 1772 O O . ILE A 1 240 ? 9.852 -30.531 -24.109 1 95.44 240 ILE A O 1
ATOM 1776 N N . HIS A 1 241 ? 10.953 -30.391 -26 1 96.94 241 HIS A N 1
ATOM 1777 C CA . HIS A 1 241 ? 10.992 -28.938 -25.984 1 96.94 241 HIS A CA 1
ATOM 1778 C C . HIS A 1 241 ? 9.82 -28.344 -26.75 1 96.94 241 HIS A C 1
ATOM 1780 O O . HIS A 1 241 ? 9.578 -28.703 -27.906 1 96.94 241 HIS A O 1
ATOM 1786 N N . VAL A 1 242 ? 9.07 -27.469 -26.109 1 96.38 242 VAL A N 1
ATOM 1787 C CA . VAL A 1 242 ? 7.988 -26.703 -26.719 1 96.38 242 VAL A CA 1
ATOM 1788 C C . VAL A 1 242 ? 8.398 -25.234 -26.859 1 96.38 242 VAL A C 1
ATOM 1790 O O . VAL A 1 242 ? 8.445 -24.5 -25.875 1 96.38 242 VAL A O 1
ATOM 1793 N N . PRO A 1 243 ? 8.664 -24.797 -28.062 1 95.19 243 PRO A N 1
ATOM 1794 C CA . PRO A 1 243 ? 9.094 -23.406 -28.234 1 95.19 243 PRO A CA 1
ATOM 1795 C C . PRO A 1 243 ? 7.984 -22.406 -27.953 1 95.19 243 PRO A C 1
ATOM 1797 O O . PRO A 1 243 ? 6.805 -22.703 -28.172 1 95.19 243 PRO A O 1
ATOM 1800 N N . ALA A 1 244 ? 8.406 -21.219 -27.453 1 93.5 244 ALA A N 1
ATOM 1801 C CA . ALA A 1 244 ? 7.453 -20.141 -27.25 1 93.5 244 ALA A CA 1
ATOM 1802 C C . ALA A 1 244 ? 7.234 -19.359 -28.547 1 93.5 244 ALA A C 1
ATOM 1804 O O . ALA A 1 244 ? 8.133 -19.281 -29.391 1 93.5 244 ALA A O 1
ATOM 1805 N N . ARG A 1 245 ? 6.09 -18.828 -28.672 1 92.88 245 ARG A N 1
ATOM 1806 C CA . ARG A 1 245 ? 5.852 -17.906 -29.781 1 92.88 245 ARG A CA 1
ATOM 1807 C C . ARG A 1 245 ? 6.652 -16.625 -29.609 1 92.88 245 ARG A C 1
ATOM 1809 O O . ARG A 1 245 ? 6.785 -16.109 -28.5 1 92.88 245 ARG A O 1
ATOM 1816 N N . LYS A 1 246 ? 7.133 -16.109 -30.719 1 93.75 246 LYS A N 1
ATOM 1817 C CA . LYS A 1 246 ? 7.867 -14.852 -30.672 1 93.75 246 LYS A CA 1
ATOM 1818 C C . LYS A 1 246 ? 6.914 -13.672 -30.516 1 93.75 246 LYS A C 1
ATOM 1820 O O . LYS A 1 246 ? 6.004 -13.492 -31.328 1 93.75 246 LYS A O 1
ATOM 1825 N N . VAL A 1 247 ? 7.109 -12.984 -29.438 1 95.5 247 VAL A N 1
ATOM 1826 C CA . VAL A 1 247 ? 6.305 -11.789 -29.203 1 95.5 247 VAL A CA 1
ATOM 1827 C C . VAL A 1 247 ? 7.203 -10.648 -28.719 1 95.5 247 VAL A C 1
ATOM 1829 O O . VAL A 1 247 ? 8.406 -10.844 -28.516 1 95.5 247 VAL A O 1
ATOM 1832 N N . SER A 1 248 ? 6.742 -9.391 -28.688 1 95.19 248 SER A N 1
ATOM 1833 C CA . SER A 1 248 ? 7.406 -8.258 -28.062 1 95.19 248 SER A CA 1
ATOM 1834 C C . SER A 1 248 ? 6.883 -8.016 -26.656 1 95.19 248 SER A C 1
ATOM 1836 O O . SER A 1 248 ? 5.844 -7.371 -26.469 1 95.19 248 SER A O 1
ATOM 1838 N N . PRO A 1 249 ? 7.598 -8.516 -25.703 1 94 249 PRO A N 1
ATOM 1839 C CA . PRO A 1 249 ? 7.074 -8.43 -24.344 1 94 249 PRO A CA 1
ATOM 1840 C C . PRO A 1 249 ? 7.008 -6.996 -23.828 1 94 249 PRO A C 1
ATOM 1842 O O . PRO A 1 249 ? 7.902 -6.191 -24.109 1 94 249 PRO A O 1
ATOM 1845 N N . VAL A 1 250 ? 5.941 -6.66 -23.172 1 93 250 VAL A N 1
ATOM 1846 C CA . VAL A 1 250 ? 5.746 -5.398 -22.469 1 93 250 VAL A CA 1
ATOM 1847 C C . VAL A 1 250 ? 6.047 -5.59 -20.984 1 93 250 VAL A C 1
ATOM 1849 O O . VAL A 1 250 ? 6.727 -4.766 -20.359 1 93 250 VAL A O 1
ATOM 1852 N N . ASP A 1 251 ? 5.676 -6.625 -20.391 1 91.75 251 ASP A N 1
ATOM 1853 C CA . ASP A 1 251 ? 5.797 -6.965 -18.984 1 91.75 251 ASP A CA 1
ATOM 1854 C C . ASP A 1 251 ? 5.688 -8.469 -18.766 1 91.75 251 ASP A C 1
ATOM 1856 O O . ASP A 1 251 ? 4.645 -9.07 -19.031 1 91.75 251 ASP A O 1
ATOM 1860 N N . THR A 1 252 ? 6.703 -9.047 -18.25 1 92.12 252 THR A N 1
ATOM 1861 C CA . THR A 1 252 ? 6.754 -10.508 -18.156 1 92.12 252 THR A CA 1
ATOM 1862 C C . THR A 1 252 ? 6.246 -10.977 -16.797 1 92.12 252 THR A C 1
ATOM 1864 O O . THR A 1 252 ? 6.273 -12.18 -16.5 1 92.12 252 THR A O 1
ATOM 1867 N N . THR A 1 253 ? 5.828 -10.086 -15.945 1 90.56 253 THR A N 1
ATOM 1868 C CA . THR A 1 253 ? 5.355 -10.43 -14.609 1 90.56 253 THR A CA 1
ATOM 1869 C C . THR A 1 253 ? 4.125 -11.328 -14.688 1 90.56 253 THR A C 1
ATOM 1871 O O . THR A 1 253 ? 3.176 -11.031 -15.422 1 90.56 253 THR A O 1
ATOM 1874 N N . GLY A 1 254 ? 4.152 -12.5 -14.023 1 93.94 254 GLY A N 1
ATOM 1875 C CA . GLY A 1 254 ? 3.014 -13.398 -13.953 1 93.94 254 GLY A CA 1
ATOM 1876 C C . GLY A 1 254 ? 2.963 -14.383 -15.109 1 93.94 254 GLY A C 1
ATOM 1877 O O . GLY A 1 254 ? 2.078 -15.242 -15.156 1 93.94 254 GLY A O 1
ATOM 1878 N N . ALA A 1 255 ? 3.932 -14.32 -16.031 1 95.69 255 ALA A N 1
ATOM 1879 C CA . ALA A 1 255 ? 3.926 -15.195 -17.203 1 95.69 255 ALA A CA 1
ATOM 1880 C C . ALA A 1 255 ? 3.957 -16.656 -16.781 1 95.69 255 ALA A C 1
ATOM 1882 O O . ALA A 1 255 ? 3.256 -17.5 -17.359 1 95.69 255 ALA A O 1
ATOM 1883 N N . GLY A 1 256 ? 4.789 -16.953 -15.797 1 96.69 256 GLY A N 1
ATOM 1884 C CA . GLY A 1 256 ? 4.832 -18.312 -15.281 1 96.69 256 GLY A CA 1
ATOM 1885 C C . GLY A 1 256 ? 3.525 -18.75 -14.648 1 96.69 256 GLY A C 1
ATOM 1886 O O . GLY A 1 256 ? 3.105 -19.906 -14.812 1 96.69 256 GLY A O 1
ATOM 1887 N N . ASP A 1 257 ? 2.865 -17.859 -13.93 1 98.19 257 ASP A N 1
ATOM 1888 C CA . ASP A 1 257 ? 1.575 -18.156 -13.312 1 98.19 257 ASP A CA 1
ATOM 1889 C C . ASP A 1 257 ? 0.5 -18.375 -14.375 1 98.19 257 ASP A C 1
ATOM 1891 O O . ASP A 1 257 ? -0.354 -19.25 -14.227 1 98.19 257 ASP A O 1
ATOM 1895 N N . ALA A 1 258 ? 0.59 -17.531 -15.383 1 98.38 258 ALA A N 1
ATOM 1896 C CA . ALA A 1 258 ? -0.334 -17.703 -16.5 1 98.38 258 ALA A CA 1
ATOM 1897 C C . ALA A 1 258 ? -0.166 -19.078 -17.141 1 98.38 258 ALA A C 1
ATOM 1899 O O . ALA A 1 258 ? -1.15 -19.734 -17.484 1 98.38 258 ALA A O 1
ATOM 1900 N N . PHE A 1 259 ? 1.031 -19.516 -17.281 1 98.44 259 PHE A N 1
ATOM 1901 C CA . PHE A 1 259 ? 1.325 -20.828 -17.844 1 98.44 259 PHE A CA 1
ATOM 1902 C C . PHE A 1 259 ? 0.726 -21.922 -16.969 1 98.44 259 PHE A C 1
ATOM 1904 O O . PHE A 1 259 ? 0 -22.797 -17.469 1 98.44 259 PHE A O 1
ATOM 1911 N N . VAL A 1 260 ? 0.996 -21.891 -15.68 1 98.69 260 VAL A N 1
ATOM 1912 C CA . VAL A 1 260 ? 0.58 -22.938 -14.758 1 98.69 260 VAL A CA 1
ATOM 1913 C C . VAL A 1 260 ? -0.945 -23 -14.695 1 98.69 260 VAL A C 1
ATOM 1915 O O . VAL A 1 260 ? -1.533 -24.078 -14.758 1 98.69 260 VAL A O 1
ATOM 1918 N N . GLY A 1 261 ? -1.593 -21.844 -14.547 1 98.81 261 GLY A N 1
ATOM 1919 C CA . GLY A 1 261 ? -3.047 -21.797 -14.555 1 98.81 261 GLY A CA 1
ATOM 1920 C C . GLY A 1 261 ? -3.654 -22.344 -15.836 1 98.81 261 GLY A C 1
ATOM 1921 O O . GLY A 1 261 ? -4.648 -23.062 -15.797 1 98.81 261 GLY A O 1
ATOM 1922 N N . SER A 1 262 ? -3.061 -22 -16.969 1 98.75 262 SER A N 1
ATOM 1923 C CA . SER A 1 262 ? -3.535 -22.484 -18.25 1 98.75 262 SER A CA 1
ATOM 1924 C C . SER A 1 262 ? -3.357 -23.984 -18.375 1 98.75 262 SER A C 1
ATOM 1926 O O . SER A 1 262 ? -4.246 -24.688 -18.875 1 98.75 262 SER A O 1
ATOM 1928 N N . LEU A 1 263 ? -2.219 -24.453 -17.953 1 98.56 263 LEU A N 1
ATOM 1929 C CA . LEU A 1 263 ? -1.954 -25.875 -18 1 98.56 263 LEU A CA 1
ATOM 1930 C C . LEU A 1 263 ? -3.004 -26.656 -17.219 1 98.56 263 LEU A C 1
ATOM 1932 O O . LEU A 1 263 ? -3.531 -27.656 -17.688 1 98.56 263 LEU A O 1
ATOM 1936 N N . ALA A 1 264 ? -3.289 -26.156 -16.016 1 98.75 264 ALA A N 1
ATOM 1937 C CA . ALA A 1 264 ? -4.293 -26.797 -15.172 1 98.75 264 ALA A CA 1
ATOM 1938 C C . ALA A 1 264 ? -5.652 -26.828 -15.867 1 98.75 264 ALA A C 1
ATOM 1940 O O . ALA A 1 264 ? -6.371 -27.828 -15.789 1 98.75 264 ALA A O 1
ATOM 1941 N N . TYR A 1 265 ? -6.004 -25.766 -16.516 1 98.5 265 TYR A N 1
ATOM 1942 C CA . TYR A 1 265 ? -7.25 -25.688 -17.266 1 98.5 265 TYR A CA 1
ATOM 1943 C C . TYR A 1 265 ? -7.32 -26.797 -18.312 1 98.5 265 TYR A C 1
ATOM 1945 O O . TYR A 1 265 ? -8.312 -27.531 -18.391 1 98.5 265 TYR A O 1
ATOM 1953 N N . TYR A 1 266 ? -6.312 -26.906 -19.141 1 98.38 266 TYR A N 1
ATOM 1954 C CA . TYR A 1 266 ? -6.332 -27.891 -20.219 1 98.38 266 TYR A CA 1
ATOM 1955 C C . TYR A 1 266 ? -6.348 -29.312 -19.672 1 98.38 266 TYR A C 1
ATOM 1957 O O . TYR A 1 266 ? -7.039 -30.172 -20.203 1 98.38 266 TYR A O 1
ATOM 1965 N N . MET A 1 267 ? -5.617 -29.516 -18.594 1 97.81 267 MET A N 1
ATOM 1966 C CA . MET A 1 267 ? -5.566 -30.844 -17.984 1 97.81 267 MET A CA 1
ATOM 1967 C C . MET A 1 267 ? -6.918 -31.219 -17.391 1 97.81 267 MET A C 1
ATOM 1969 O O . MET A 1 267 ? -7.297 -32.406 -17.406 1 97.81 267 MET A O 1
ATOM 1973 N N . ALA A 1 268 ? -7.613 -30.25 -16.922 1 97.94 268 ALA A N 1
ATOM 1974 C CA . ALA A 1 268 ? -8.883 -30.5 -16.25 1 97.94 268 ALA A CA 1
ATOM 1975 C C . ALA A 1 268 ? -10.031 -30.578 -17.266 1 97.94 268 ALA A C 1
ATOM 1977 O O . ALA A 1 268 ? -10.922 -31.422 -17.125 1 97.94 268 ALA A O 1
ATOM 1978 N N . CYS A 1 269 ? -9.969 -29.766 -18.281 1 97.06 269 CYS A N 1
ATOM 1979 C CA . CYS A 1 269 ? -11.164 -29.547 -19.094 1 97.06 269 CYS A CA 1
ATOM 1980 C C . CYS A 1 269 ? -10.984 -30.156 -20.484 1 97.06 269 CYS A C 1
ATOM 1982 O O . CYS A 1 269 ? -11.961 -30.344 -21.219 1 97.06 269 CYS A O 1
ATOM 1984 N N . HIS A 1 270 ? -9.781 -30.484 -20.875 1 96.06 270 HIS A N 1
ATOM 1985 C CA . HIS A 1 270 ? -9.492 -31.078 -22.172 1 96.06 270 HIS A CA 1
ATOM 1986 C C . HIS A 1 270 ? -8.672 -32.344 -22.031 1 96.06 270 HIS A C 1
ATOM 1988 O O . HIS A 1 270 ? -7.547 -32.438 -22.531 1 96.06 270 HIS A O 1
ATOM 1994 N N . LYS A 1 271 ? -9.258 -33.375 -21.562 1 91 271 LYS A N 1
ATOM 1995 C CA . LYS A 1 271 ? -8.578 -34.625 -21.219 1 91 271 LYS A CA 1
ATOM 1996 C C . LYS A 1 271 ? -8.164 -35.375 -22.484 1 91 271 LYS A C 1
ATOM 1998 O O . LYS A 1 271 ? -7.305 -36.25 -22.438 1 91 271 LYS A O 1
ATOM 2003 N N . ASP A 1 272 ? -8.695 -34.969 -23.531 1 93.62 272 ASP A N 1
ATOM 2004 C CA . ASP A 1 272 ? -8.391 -35.625 -24.797 1 93.62 272 ASP A CA 1
ATOM 2005 C C . ASP A 1 272 ? -7.09 -35.094 -25.391 1 93.62 272 ASP A C 1
ATOM 2007 O O . ASP A 1 272 ? -6.508 -35.719 -26.297 1 93.62 272 ASP A O 1
ATOM 2011 N N . LEU A 1 273 ? -6.609 -34 -24.875 1 93.81 273 LEU A N 1
ATOM 2012 C CA . LEU A 1 273 ? -5.359 -33.438 -25.359 1 93.81 273 LEU A CA 1
ATOM 2013 C C . LEU A 1 273 ? -4.16 -34.188 -24.812 1 93.81 273 LEU A C 1
ATOM 2015 O O . LEU A 1 273 ? -4.156 -34.625 -23.656 1 93.81 273 LEU A O 1
ATOM 2019 N N . ARG A 1 274 ? -3.201 -34.344 -25.766 1 92.56 274 ARG A N 1
ATOM 2020 C CA . ARG A 1 274 ? -1.911 -34.844 -25.281 1 92.56 274 ARG A CA 1
ATOM 2021 C C . ARG A 1 274 ? -1.227 -33.781 -24.422 1 92.56 274 ARG A C 1
ATOM 2023 O O . ARG A 1 274 ? -1.433 -32.594 -24.625 1 92.56 274 ARG A O 1
ATOM 2030 N N . LEU A 1 275 ? -0.483 -34.219 -23.516 1 91.5 275 LEU A N 1
ATOM 2031 C CA . LEU A 1 275 ? 0.199 -33.312 -22.609 1 91.5 275 LEU A CA 1
ATOM 2032 C C . LEU A 1 275 ? 0.986 -32.25 -23.391 1 91.5 275 LEU A C 1
ATOM 2034 O O . LEU A 1 275 ? 0.977 -31.078 -23.031 1 91.5 275 LEU A O 1
ATOM 2038 N N . GLU A 1 276 ? 1.612 -32.688 -24.469 1 92.31 276 GLU A N 1
ATOM 2039 C CA . GLU A 1 276 ? 2.404 -31.766 -25.297 1 92.31 276 GLU A CA 1
ATOM 2040 C C . GLU A 1 276 ? 1.536 -30.656 -25.891 1 92.31 276 GLU A C 1
ATOM 2042 O O . GLU A 1 276 ? 1.964 -29.5 -25.969 1 92.31 276 GLU A O 1
ATOM 2047 N N . GLU A 1 277 ? 0.391 -31.062 -26.297 1 95 277 GLU A N 1
ATOM 2048 C CA . GLU A 1 277 ? -0.539 -30.078 -26.844 1 95 277 GLU A CA 1
ATOM 2049 C C . GLU A 1 277 ? -1.024 -29.109 -25.781 1 95 277 GLU A C 1
ATOM 2051 O O . GLU A 1 277 ? -1.148 -27.906 -26.047 1 95 277 GLU A O 1
ATOM 2056 N N . ALA A 1 278 ? -1.346 -29.641 -24.594 1 96.56 278 ALA A N 1
ATOM 2057 C CA . ALA A 1 278 ? -1.749 -28.797 -23.469 1 96.56 278 ALA A CA 1
ATOM 2058 C C . ALA A 1 278 ? -0.66 -27.781 -23.125 1 96.56 278 ALA A C 1
ATOM 2060 O O . ALA A 1 278 ? -0.949 -26.609 -22.891 1 96.56 278 ALA A O 1
ATOM 2061 N N . ILE A 1 279 ? 0.602 -28.219 -23.172 1 97 279 ILE A N 1
ATOM 2062 C CA . ILE A 1 279 ? 1.75 -27.375 -22.859 1 97 279 ILE A CA 1
ATOM 2063 C C . ILE A 1 279 ? 1.913 -26.312 -23.938 1 97 279 ILE A C 1
ATOM 2065 O O . ILE A 1 279 ? 2.162 -25.141 -23.625 1 97 279 ILE A O 1
ATOM 2069 N N . GLN A 1 280 ? 1.756 -26.719 -25.141 1 96.44 280 GLN A N 1
ATOM 2070 C CA . GLN A 1 280 ? 1.853 -25.766 -26.25 1 96.44 280 GLN A CA 1
ATOM 2071 C C . GLN A 1 280 ? 0.816 -24.656 -26.125 1 96.44 280 GLN A C 1
ATOM 2073 O O . GLN A 1 280 ? 1.135 -23.484 -26.297 1 96.44 280 GLN A O 1
ATOM 2078 N N . ASN A 1 281 ? -0.399 -25.078 -25.875 1 97.44 281 ASN A N 1
ATOM 2079 C CA . ASN A 1 281 ? -1.471 -24.094 -25.703 1 97.44 281 ASN A CA 1
ATOM 2080 C C . ASN A 1 281 ? -1.219 -23.188 -24.516 1 97.44 281 ASN A C 1
ATOM 2082 O O . ASN A 1 281 ? -1.431 -21.969 -24.594 1 97.44 281 ASN A O 1
ATOM 2086 N N . ALA A 1 282 ? -0.769 -23.766 -23.359 1 98 282 ALA A N 1
ATOM 2087 C CA . ALA A 1 282 ? -0.462 -22.984 -22.172 1 98 282 ALA A CA 1
ATOM 2088 C C . ALA A 1 282 ? 0.655 -21.984 -22.438 1 98 282 ALA A C 1
ATOM 2090 O O . ALA A 1 282 ? 0.598 -20.844 -21.969 1 98 282 ALA A O 1
ATOM 2091 N N . CYS A 1 283 ? 1.653 -22.359 -23.203 1 97.25 283 CYS A N 1
ATOM 2092 C CA . CYS A 1 283 ? 2.746 -21.469 -23.594 1 97.25 283 CYS A CA 1
ATOM 2093 C C . CYS A 1 283 ? 2.23 -20.312 -24.422 1 97.25 283 CYS A C 1
ATOM 2095 O O . CYS A 1 283 ? 2.676 -19.172 -24.266 1 97.25 283 CYS A O 1
ATOM 2097 N N . HIS A 1 284 ? 1.36 -20.672 -25.281 1 96.75 284 HIS A N 1
ATOM 2098 C CA . HIS A 1 284 ? 0.782 -19.641 -26.125 1 96.75 284 HIS A CA 1
ATOM 2099 C C . HIS A 1 284 ? 0.033 -18.609 -25.281 1 96.75 284 HIS A C 1
ATOM 2101 O O . HIS A 1 284 ? 0.181 -17.406 -25.5 1 96.75 284 HIS A O 1
ATOM 2107 N N . ILE A 1 285 ? -0.733 -19.031 -24.359 1 97.44 285 ILE A N 1
ATOM 2108 C CA . ILE A 1 285 ? -1.486 -18.141 -23.484 1 97.44 285 ILE A CA 1
ATOM 2109 C C . ILE A 1 285 ? -0.522 -17.281 -22.672 1 97.44 285 ILE A C 1
ATOM 2111 O O . ILE A 1 285 ? -0.734 -16.078 -22.531 1 97.44 285 ILE A O 1
ATOM 2115 N N . SER A 1 286 ? 0.537 -17.875 -22.141 1 97.19 286 SER A N 1
ATOM 2116 C CA . SER A 1 286 ? 1.558 -17.125 -21.406 1 97.19 286 SER A CA 1
ATOM 2117 C C . SER A 1 286 ? 2.186 -16.047 -22.281 1 97.19 286 SER A C 1
ATOM 2119 O O . SER A 1 286 ? 2.43 -14.938 -21.812 1 97.19 286 SER A O 1
ATOM 2121 N N . SER A 1 287 ? 2.387 -16.344 -23.562 1 96.62 287 SER A N 1
ATOM 2122 C CA . SER A 1 287 ? 2.967 -15.375 -24.5 1 96.62 287 SER A CA 1
ATOM 2123 C C . SER A 1 287 ? 2.031 -14.188 -24.719 1 96.62 287 SER A C 1
ATOM 2125 O O . SER A 1 287 ? 2.486 -13.062 -24.922 1 96.62 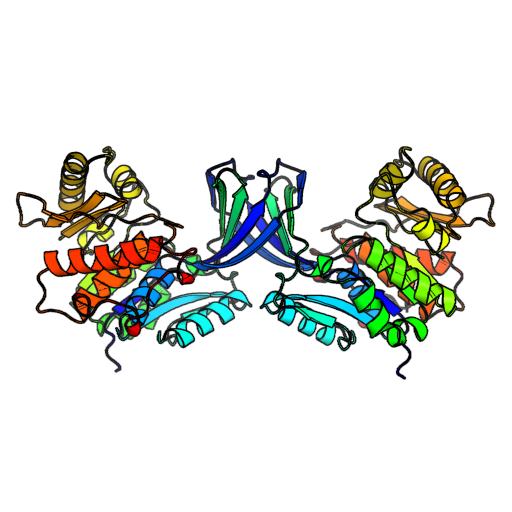287 SER A O 1
ATOM 2127 N N . ILE A 1 288 ? 0.774 -14.438 -24.703 1 96.69 288 ILE A N 1
ATOM 2128 C CA . ILE A 1 288 ? -0.212 -13.367 -24.844 1 96.69 288 ILE A CA 1
ATOM 2129 C C . ILE A 1 288 ? -0.173 -12.469 -23.609 1 96.69 288 ILE A C 1
ATOM 2131 O O . ILE A 1 288 ? -0.25 -11.242 -23.734 1 96.69 288 ILE A O 1
ATOM 2135 N N . SER A 1 289 ? 0.004 -13.039 -22.438 1 96.75 289 SER A N 1
ATOM 2136 C CA . SER A 1 289 ? -0.027 -12.281 -21.188 1 96.75 289 SER A CA 1
ATOM 2137 C C . SER A 1 289 ? 1.124 -11.281 -21.125 1 96.75 289 SER A C 1
ATOM 2139 O O . SER A 1 289 ? 0.985 -10.203 -20.547 1 96.75 289 SER A O 1
ATOM 2141 N N . VAL A 1 290 ? 2.312 -11.539 -21.734 1 96.31 290 VAL A N 1
ATOM 2142 C CA . VAL A 1 290 ? 3.496 -10.703 -21.562 1 96.31 290 VAL A CA 1
ATOM 2143 C C . VAL A 1 290 ? 3.41 -9.5 -22.484 1 96.31 290 VAL A C 1
ATOM 2145 O O . VAL A 1 290 ? 4.246 -8.594 -22.422 1 96.31 290 VAL A O 1
ATOM 2148 N N . CYS A 1 291 ? 2.369 -9.422 -23.328 1 96.25 291 CYS A N 1
ATOM 2149 C CA . CYS A 1 291 ? 2.229 -8.352 -24.297 1 96.25 291 CYS A CA 1
ATOM 2150 C C . CYS A 1 291 ? 1.462 -7.176 -23.719 1 96.25 291 CYS A C 1
ATOM 2152 O O . CYS A 1 291 ? 1.249 -6.168 -24.391 1 96.25 291 CYS A O 1
ATOM 2154 N N . SER A 1 292 ? 1.025 -7.238 -22.516 1 94.69 292 SER A N 1
ATOM 2155 C CA . SER A 1 292 ? 0.334 -6.172 -21.797 1 94.69 292 SER A CA 1
ATOM 2156 C C . SER A 1 292 ? 0.894 -5.996 -20.391 1 94.69 292 SER A C 1
ATOM 2158 O O . SER A 1 292 ? 1.436 -6.938 -19.812 1 94.69 292 SER A O 1
ATOM 2160 N N . PRO A 1 293 ? 0.789 -4.84 -19.844 1 92.12 293 PRO A N 1
ATOM 2161 C CA . PRO A 1 293 ? 1.36 -4.594 -18.516 1 92.12 293 PRO A CA 1
ATOM 2162 C C . PRO A 1 293 ? 0.573 -5.277 -17.391 1 92.12 293 PRO A C 1
ATOM 2164 O O . PRO A 1 293 ? -0.656 -5.359 -17.453 1 92.12 293 PRO A O 1
ATOM 2167 N N . GLY A 1 294 ? 1.385 -5.664 -16.344 1 90.62 294 GLY A N 1
ATOM 2168 C CA . GLY A 1 294 ? 0.75 -6.145 -15.125 1 90.62 294 GLY A CA 1
ATOM 2169 C C . GLY A 1 294 ? 0.757 -7.656 -15 1 90.62 294 GLY A C 1
ATOM 2170 O O . GLY A 1 294 ? 1.198 -8.359 -15.914 1 90.62 294 GLY A O 1
ATOM 2171 N N . THR A 1 295 ? 0.226 -8.117 -13.859 1 94.69 295 THR A N 1
ATOM 2172 C CA . THR A 1 295 ? 0.117 -9.547 -13.609 1 94.69 295 THR A CA 1
ATOM 2173 C C . THR A 1 295 ? -1.249 -10.07 -14.039 1 94.69 295 THR A C 1
ATOM 2175 O O . THR A 1 295 ? -1.478 -10.328 -15.219 1 94.69 295 THR A O 1
ATOM 2178 N N . GLN A 1 296 ? -2.268 -10.055 -13.172 1 96.94 296 GLN A N 1
ATOM 2179 C CA . GLN A 1 296 ? -3.586 -10.562 -13.531 1 96.94 296 GLN A CA 1
ATOM 2180 C C . GLN A 1 296 ? -4.234 -9.695 -14.609 1 96.94 296 GLN A C 1
ATOM 2182 O O . GLN A 1 296 ? -5.004 -10.188 -15.43 1 96.94 296 GLN A O 1
ATOM 2187 N N . THR A 1 297 ? -3.869 -8.398 -14.633 1 95.06 297 THR A N 1
ATOM 2188 C CA . THR A 1 297 ? -4.477 -7.488 -15.594 1 95.06 297 THR A CA 1
ATOM 2189 C C . THR A 1 297 ? -4.109 -7.891 -17.016 1 95.06 297 THR A C 1
ATOM 2191 O O . THR A 1 297 ? -4.84 -7.582 -17.969 1 95.06 297 THR A O 1
ATOM 2194 N N . SER A 1 298 ? -3.014 -8.555 -17.172 1 96.25 298 SER A N 1
ATOM 2195 C CA . SER A 1 298 ? -2.555 -8.93 -18.516 1 96.25 298 SER A CA 1
ATOM 2196 C C . SER A 1 298 ? -3.123 -10.281 -18.938 1 96.25 298 SER A C 1
ATOM 2198 O O . SER A 1 298 ? -2.971 -10.695 -20.078 1 96.25 298 SER A O 1
ATOM 2200 N N . PHE A 1 299 ? -3.758 -11.062 -18 1 98.31 299 PHE A N 1
ATOM 2201 C CA . PHE A 1 299 ? -4.273 -12.391 -18.312 1 98.31 299 PHE A CA 1
ATOM 2202 C C . PHE A 1 299 ? -5.465 -12.297 -19.266 1 98.31 299 PHE A C 1
ATOM 2204 O O . PHE A 1 299 ? -6.406 -11.547 -19.016 1 98.31 299 PHE A O 1
ATOM 2211 N N . PRO A 1 300 ? -5.445 -13.039 -20.328 1 97.75 300 PRO A N 1
ATOM 2212 C CA . PRO A 1 300 ? -6.551 -12.969 -21.281 1 97.75 300 PRO A CA 1
ATOM 2213 C C . PRO A 1 300 ? -7.812 -13.672 -20.781 1 97.75 300 PRO A C 1
ATOM 2215 O O . PRO A 1 300 ? -7.723 -14.594 -19.969 1 97.75 300 PRO A O 1
ATOM 2218 N N . TYR A 1 301 ? -8.898 -13.195 -21.297 1 97.5 301 TYR A N 1
ATOM 2219 C CA . TYR A 1 301 ? -10.164 -13.891 -21.125 1 97.5 301 TYR A CA 1
ATOM 2220 C C . TYR A 1 301 ? -10.422 -14.836 -22.281 1 97.5 301 TYR A C 1
ATOM 2222 O O . TYR A 1 301 ? -9.992 -14.578 -23.422 1 97.5 301 TYR A O 1
ATOM 2230 N N . ARG A 1 302 ? -11.156 -15.859 -21.984 1 96.75 302 ARG A N 1
ATOM 2231 C CA . ARG A 1 302 ? -11.5 -16.875 -22.969 1 96.75 302 ARG A CA 1
ATOM 2232 C C . ARG A 1 302 ? -12.047 -16.234 -24.234 1 96.75 302 ARG A C 1
ATOM 2234 O O . ARG A 1 302 ? -11.68 -16.625 -25.344 1 96.75 302 ARG A O 1
ATOM 2241 N N . LYS A 1 303 ? -12.82 -15.203 -24.094 1 95.31 303 LYS A N 1
ATOM 2242 C CA . LYS A 1 303 ? -13.508 -14.57 -25.219 1 95.31 303 LYS A CA 1
ATOM 2243 C C . LYS A 1 303 ? -12.516 -13.844 -26.125 1 95.31 303 LYS A C 1
ATOM 2245 O O . LYS A 1 303 ? -12.812 -13.594 -27.297 1 95.31 303 LYS A O 1
ATOM 2250 N N . ASP A 1 304 ? -11.336 -13.5 -25.609 1 95.38 304 ASP A N 1
ATOM 2251 C CA . ASP A 1 304 ? -10.367 -12.703 -26.359 1 95.38 304 ASP A CA 1
ATOM 2252 C C . ASP A 1 304 ? -9.297 -13.594 -26.984 1 95.38 304 ASP A C 1
ATOM 2254 O O . ASP A 1 304 ? -8.375 -13.102 -27.641 1 95.38 304 ASP A O 1
ATOM 2258 N N . LEU A 1 305 ? -9.398 -14.906 -26.812 1 96.38 305 LEU A N 1
ATOM 2259 C CA . LEU A 1 305 ? -8.383 -15.836 -27.281 1 96.38 305 LEU A CA 1
ATOM 2260 C C . LEU A 1 305 ? -8.734 -16.375 -28.672 1 96.38 305 LEU A C 1
ATOM 2262 O O . LEU A 1 305 ? -9.914 -16.469 -29.016 1 96.38 305 LEU A O 1
ATOM 2266 N N . PRO A 1 306 ? -7.684 -16.766 -29.406 1 93.25 306 PRO A N 1
ATOM 2267 C CA . PRO A 1 306 ? -7.953 -17.469 -30.656 1 93.25 306 PRO A CA 1
ATOM 2268 C C . PRO A 1 306 ? -8.727 -18.766 -30.453 1 93.25 306 PRO A C 1
ATOM 2270 O O . PRO A 1 306 ? -8.523 -19.453 -29.453 1 93.25 306 PRO A O 1
ATOM 2273 N N . GLN A 1 307 ? -9.469 -19.188 -31.438 1 92.06 307 GLN A N 1
ATOM 2274 C CA . GLN A 1 307 ? -10.352 -20.344 -31.344 1 92.06 307 GLN A CA 1
ATOM 2275 C C . GLN A 1 307 ? -9.555 -21.625 -31.141 1 92.06 307 GLN A C 1
ATOM 2277 O O . GLN A 1 307 ? -10.023 -22.547 -30.469 1 92.06 307 GLN A O 1
ATOM 2282 N N . GLU A 1 308 ? -8.367 -21.672 -31.594 1 90.44 308 GLU A N 1
ATOM 2283 C CA . GLU A 1 308 ? -7.547 -22.875 -31.516 1 90.44 308 GLU A CA 1
ATOM 2284 C C . GLU A 1 308 ? -7.152 -23.172 -30.078 1 90.44 308 GLU A C 1
ATOM 2286 O O . GLU A 1 308 ? -6.727 -24.281 -29.766 1 90.44 308 GLU A O 1
ATOM 2291 N N . LEU A 1 309 ? -7.34 -22.203 -29.172 1 93.19 309 LEU A N 1
ATOM 2292 C CA . LEU A 1 309 ? -6.938 -22.359 -27.781 1 93.19 309 LEU A CA 1
ATOM 2293 C C . LEU A 1 309 ? -8.141 -22.703 -26.906 1 93.19 309 LEU A C 1
ATOM 2295 O O . LEU A 1 309 ? -8 -22.859 -25.688 1 93.19 309 LEU A O 1
ATOM 2299 N N . LEU A 1 310 ? -9.312 -22.766 -27.578 1 86.12 310 LEU A N 1
ATOM 2300 C CA . LEU A 1 310 ? -10.547 -22.953 -26.812 1 86.12 310 LEU A CA 1
ATOM 2301 C C . LEU A 1 310 ? -10.969 -24.422 -26.828 1 86.12 310 LEU A C 1
ATOM 2303 O O . LEU A 1 310 ? -10.766 -25.125 -27.812 1 86.12 310 LEU A O 1
ATOM 2307 N N . MET B 1 1 ? -26.031 28.266 5.262 1 55.44 1 MET B N 1
ATOM 2308 C CA . MET B 1 1 ? -24.875 27.422 4.973 1 55.44 1 MET B CA 1
ATOM 2309 C C . MET B 1 1 ? -24.188 26.969 6.258 1 55.44 1 MET B C 1
ATOM 2311 O O . MET B 1 1 ? -24.172 27.703 7.25 1 55.44 1 MET B O 1
ATOM 2315 N N . THR B 1 2 ? -23.938 25.703 6.387 1 69.25 2 THR B N 1
ATOM 2316 C CA . THR B 1 2 ? -23.359 25.188 7.621 1 69.25 2 THR B CA 1
ATOM 2317 C C . THR B 1 2 ? -22.016 25.844 7.902 1 69.25 2 THR B C 1
ATOM 2319 O O . THR B 1 2 ? -21.172 25.969 7.004 1 69.25 2 THR B O 1
ATOM 2322 N N . GLU B 1 3 ? -21.906 26.562 8.992 1 89.25 3 GLU B N 1
ATOM 2323 C CA . GLU B 1 3 ? -20.672 27.188 9.445 1 89.25 3 GLU B CA 1
ATOM 2324 C C . GLU B 1 3 ? -19.719 26.172 10.07 1 89.25 3 GLU B C 1
ATOM 2326 O O . GLU B 1 3 ? -20.141 25.344 10.883 1 89.25 3 GLU B O 1
ATOM 23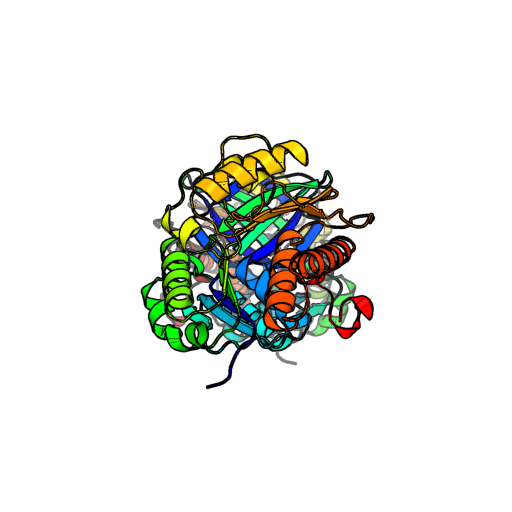31 N N . PHE B 1 4 ? -18.516 26.141 9.492 1 96.81 4 PHE B N 1
ATOM 2332 C CA . PHE B 1 4 ? -17.516 25.219 10.023 1 96.81 4 PHE B CA 1
ATOM 2333 C C . PHE B 1 4 ? -16.531 25.953 10.914 1 96.81 4 PHE B C 1
ATOM 2335 O O . PHE B 1 4 ? -16.203 27.125 10.664 1 96.81 4 PHE B O 1
ATOM 2342 N N . ASP B 1 5 ? -16.172 25.297 11.938 1 98.38 5 ASP B N 1
ATOM 2343 C CA . ASP B 1 5 ? -15.125 25.828 12.797 1 98.38 5 ASP B CA 1
ATOM 2344 C C . ASP B 1 5 ? -13.773 25.812 12.086 1 98.38 5 ASP B C 1
ATOM 2346 O O . ASP B 1 5 ? -13.055 26.828 12.078 1 98.38 5 ASP B O 1
ATOM 2350 N N . VAL B 1 6 ? -13.438 24.703 11.531 1 98.81 6 VAL B N 1
ATOM 2351 C CA . VAL B 1 6 ? -12.141 24.516 10.891 1 98.81 6 VAL B CA 1
ATOM 2352 C C . VAL B 1 6 ? -12.336 23.891 9.516 1 98.81 6 VAL B C 1
ATOM 2354 O O . VAL B 1 6 ? -12.984 22.844 9.383 1 98.81 6 VAL B O 1
ATOM 2357 N N . VAL B 1 7 ? -11.828 24.5 8.516 1 98.88 7 VAL B N 1
ATOM 2358 C CA . VAL B 1 7 ? -11.734 23.922 7.176 1 98.88 7 VAL B CA 1
ATOM 2359 C C . VAL B 1 7 ? -10.273 23.672 6.816 1 98.88 7 VAL B C 1
ATOM 2361 O O . VAL B 1 7 ? -9.406 24.5 7.125 1 98.88 7 VAL B O 1
ATOM 2364 N N . VAL B 1 8 ? -9.984 22.531 6.254 1 98.94 8 VAL B N 1
ATOM 2365 C CA . VAL B 1 8 ? -8.633 22.219 5.832 1 98.94 8 VAL B CA 1
ATOM 2366 C C . VAL B 1 8 ? -8.594 22 4.32 1 98.94 8 VAL B C 1
ATOM 2368 O O . VAL B 1 8 ? -9.453 21.312 3.766 1 98.94 8 VAL B O 1
ATOM 2371 N N . VAL B 1 9 ? -7.734 22.688 3.631 1 98.88 9 VAL B N 1
ATOM 2372 C CA . VAL B 1 9 ? -7.383 22.406 2.242 1 98.88 9 VAL B CA 1
ATOM 2373 C C . VAL B 1 9 ? -6.031 21.688 2.188 1 98.88 9 VAL B C 1
ATOM 2375 O O . VAL B 1 9 ? -5.008 22.266 2.572 1 98.88 9 VAL B O 1
ATOM 2378 N N . GLY B 1 10 ? -6.129 20.438 1.766 1 98.62 10 GLY B N 1
ATOM 2379 C CA . GLY B 1 10 ? -4.809 19.828 1.854 1 98.62 10 GLY B CA 1
ATOM 2380 C C . GLY B 1 10 ? -4.793 18.375 1.44 1 98.62 10 GLY B C 1
ATOM 2381 O O . GLY B 1 10 ? -5.566 17.953 0.575 1 98.62 10 GLY B O 1
ATOM 2382 N N . SER B 1 11 ? -3.828 17.641 1.942 1 98.75 11 SER B N 1
ATOM 2383 C CA . SER B 1 11 ? -3.404 16.375 1.383 1 98.75 11 SER B CA 1
ATOM 2384 C C . SER B 1 11 ? -4.035 15.203 2.133 1 98.75 11 SER B C 1
ATOM 2386 O O . SER B 1 11 ? -4.355 15.32 3.318 1 98.75 11 SER B O 1
ATOM 2388 N N . CYS B 1 12 ? -4.223 14.117 1.45 1 98.62 12 CYS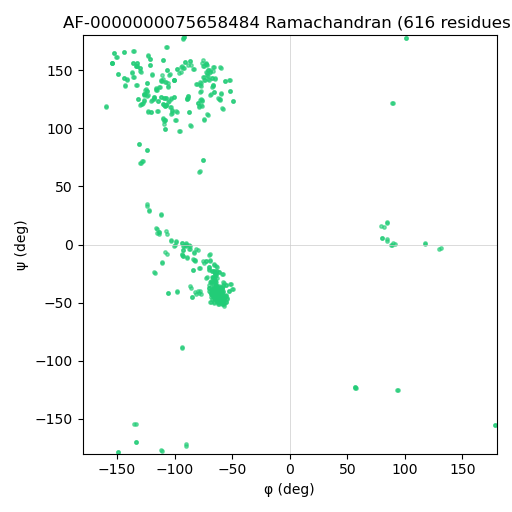 B N 1
ATOM 2389 C CA . CYS B 1 12 ? -4.543 12.773 1.919 1 98.62 12 CYS B CA 1
ATOM 2390 C C . CYS B 1 12 ? -3.506 11.766 1.431 1 98.62 12 CYS B C 1
ATOM 2392 O O . CYS B 1 12 ? -3.359 11.555 0.225 1 98.62 12 CYS B O 1
ATOM 2394 N N . ASN B 1 13 ? -2.746 11.172 2.338 1 98.19 13 ASN B N 1
ATOM 2395 C CA . ASN B 1 13 ? -1.741 10.18 1.973 1 98.19 13 ASN B CA 1
ATOM 2396 C C . ASN B 1 13 ? -1.915 8.883 2.768 1 98.19 13 ASN B C 1
ATOM 2398 O O . ASN B 1 13 ? -1.856 8.898 3.998 1 98.19 13 ASN B O 1
ATOM 2402 N N . MET B 1 14 ? -2.107 7.766 2.078 1 98.12 14 MET B N 1
ATOM 2403 C CA . MET B 1 14 ? -2.121 6.477 2.768 1 98.12 14 MET B CA 1
ATOM 2404 C C . MET B 1 14 ? -0.703 6.004 3.064 1 98.12 14 MET B C 1
ATOM 2406 O O . MET B 1 14 ? 0.093 5.801 2.145 1 98.12 14 MET B O 1
ATOM 2410 N N . ASP B 1 15 ? -0.401 5.848 4.316 1 97.25 15 ASP B N 1
ATOM 2411 C CA . ASP B 1 15 ? 0.9 5.316 4.711 1 97.25 15 ASP B CA 1
ATOM 2412 C C . ASP B 1 15 ? 0.938 3.797 4.574 1 97.25 15 ASP B C 1
ATOM 2414 O O . ASP B 1 15 ? 0.115 3.094 5.164 1 97.25 15 ASP B O 1
ATOM 2418 N N . LEU B 1 16 ? 1.859 3.307 3.775 1 97.88 16 LEU B N 1
ATOM 2419 C CA . LEU B 1 16 ? 2.078 1.877 3.58 1 97.88 16 LEU B CA 1
ATOM 2420 C C . LEU B 1 16 ? 3.371 1.428 4.25 1 97.88 16 LEU B C 1
ATOM 2422 O O . LEU B 1 16 ? 4.449 1.521 3.658 1 97.88 16 LEU B O 1
ATOM 2426 N N . ILE B 1 17 ? 3.264 0.845 5.438 1 96.44 17 ILE B N 1
ATOM 2427 C CA . ILE B 1 17 ? 4.449 0.647 6.262 1 96.44 17 ILE B CA 1
ATOM 2428 C C . ILE B 1 17 ? 4.832 -0.831 6.27 1 96.44 17 ILE B C 1
ATOM 2430 O O . ILE B 1 17 ? 4.043 -1.683 6.68 1 96.44 17 ILE B O 1
ATOM 2434 N N . SER B 1 18 ? 5.996 -1.138 5.82 1 97.44 18 SER B N 1
ATOM 2435 C CA . SER B 1 18 ? 6.578 -2.475 5.887 1 97.44 18 SER B CA 1
ATOM 2436 C C . SER B 1 18 ? 7.738 -2.525 6.871 1 97.44 18 SER B C 1
ATOM 2438 O O . SER B 1 18 ? 8.711 -1.783 6.73 1 97.44 18 SER B O 1
ATOM 2440 N N . TYR B 1 19 ? 7.621 -3.354 7.848 1 96.62 19 TYR B N 1
ATOM 2441 C CA . TYR B 1 19 ? 8.719 -3.586 8.781 1 96.62 19 TYR B CA 1
ATOM 2442 C C . TYR B 1 19 ? 9.625 -4.703 8.289 1 96.62 19 TYR B C 1
ATOM 2444 O O . TYR B 1 19 ? 9.156 -5.805 7.984 1 96.62 19 TYR B O 1
ATOM 2452 N N . VAL B 1 20 ? 10.898 -4.402 8.18 1 97 20 VAL B N 1
ATOM 2453 C CA . VAL B 1 20 ? 11.859 -5.312 7.559 1 97 20 VAL B CA 1
ATOM 2454 C C . VAL B 1 20 ? 13.07 -5.488 8.477 1 97 20 VAL B C 1
ATOM 2456 O O . VAL B 1 20 ? 13.359 -4.625 9.305 1 97 20 VAL B O 1
ATOM 2459 N N . PRO B 1 21 ? 13.75 -6.676 8.375 1 96.12 21 PRO B N 1
ATOM 2460 C CA . PRO B 1 21 ? 14.977 -6.84 9.164 1 96.12 21 PRO B CA 1
ATOM 2461 C C . PRO B 1 21 ? 16.062 -5.844 8.789 1 96.12 21 PRO B C 1
ATOM 2463 O O . PRO B 1 21 ? 16.797 -5.363 9.656 1 96.12 21 PRO B O 1
ATOM 2466 N N . ARG B 1 22 ? 16.188 -5.535 7.543 1 94.19 22 ARG B N 1
ATOM 2467 C CA . ARG B 1 22 ? 17.062 -4.523 6.961 1 94.19 22 ARG B CA 1
ATOM 2468 C C . ARG B 1 22 ? 16.453 -3.953 5.68 1 94.19 22 ARG B C 1
ATOM 2470 O O . ARG B 1 22 ? 15.547 -4.547 5.094 1 94.19 22 ARG B O 1
ATOM 2477 N N . LEU B 1 23 ? 16.906 -2.799 5.242 1 94.06 23 LEU B N 1
ATOM 2478 C CA . LEU B 1 23 ? 16.391 -2.209 4.012 1 94.06 23 LEU B CA 1
ATOM 2479 C C . LEU B 1 23 ? 16.938 -2.949 2.791 1 94.06 23 LEU B C 1
ATOM 2481 O O . LEU B 1 23 ? 18.094 -3.365 2.773 1 94.06 23 LEU B O 1
ATOM 2485 N N . PRO B 1 24 ? 16.156 -3.129 1.8 1 92.81 24 PRO B N 1
ATOM 2486 C CA . PRO B 1 24 ? 16.594 -3.875 0.616 1 92.81 24 PRO B CA 1
ATOM 2487 C C . PRO B 1 24 ? 17.609 -3.111 -0.219 1 92.81 24 PRO B C 1
ATOM 2489 O O . PRO B 1 24 ? 17.578 -1.881 -0.28 1 92.81 24 PRO B O 1
ATOM 2492 N N . LYS B 1 25 ? 18.5 -3.895 -0.902 1 90.5 25 LYS B N 1
ATOM 2493 C CA . LYS B 1 25 ? 19.391 -3.361 -1.922 1 90.5 25 LYS B CA 1
ATOM 2494 C C . LYS B 1 25 ? 18.719 -3.34 -3.291 1 90.5 25 LYS B C 1
ATOM 2496 O O . LYS B 1 25 ? 17.734 -4.047 -3.516 1 90.5 25 LYS B O 1
ATOM 2501 N N . PRO B 1 26 ? 19.25 -2.447 -4.215 1 87.62 26 PRO B N 1
ATOM 2502 C CA . PRO B 1 26 ? 18.703 -2.475 -5.574 1 87.62 26 PRO B CA 1
ATOM 2503 C C . PRO B 1 26 ? 18.703 -3.875 -6.184 1 87.62 26 PRO B C 1
ATOM 2505 O O . PRO B 1 26 ? 19.703 -4.594 -6.082 1 87.62 26 PRO B O 1
ATOM 2508 N N . GLY B 1 27 ? 17.625 -4.301 -6.758 1 85.25 27 GLY B N 1
ATOM 2509 C CA . GLY B 1 27 ? 17.516 -5.586 -7.43 1 85.25 27 GLY B CA 1
ATOM 2510 C C . GLY B 1 27 ? 17.188 -6.73 -6.484 1 85.25 27 GLY B C 1
ATOM 2511 O O . GLY B 1 27 ? 17.047 -7.875 -6.914 1 85.25 27 GLY B O 1
ATOM 2512 N N . GLU B 1 28 ? 16.984 -6.422 -5.227 1 90.81 28 GLU B N 1
ATOM 2513 C CA . GLU B 1 28 ? 16.844 -7.477 -4.227 1 90.81 28 GLU B CA 1
ATOM 2514 C C . GLU B 1 28 ? 15.383 -7.66 -3.82 1 90.81 28 GLU B C 1
ATOM 2516 O O . GLU B 1 28 ? 14.594 -6.719 -3.877 1 90.81 28 GLU B O 1
ATOM 2521 N N . THR B 1 29 ? 15.023 -8.93 -3.518 1 90.31 29 THR B N 1
ATOM 2522 C CA . THR B 1 29 ? 13.789 -9.266 -2.82 1 90.31 29 THR B CA 1
ATOM 2523 C C . THR B 1 29 ? 14.07 -9.656 -1.373 1 90.31 29 THR B C 1
ATOM 2525 O O . THR B 1 29 ? 14.914 -10.516 -1.113 1 90.31 29 THR B O 1
ATOM 2528 N N . ILE B 1 30 ? 13.461 -8.961 -0.506 1 94.5 30 ILE B N 1
ATOM 2529 C CA . ILE B 1 30 ? 13.625 -9.328 0.895 1 94.5 30 ILE B CA 1
ATOM 2530 C C . ILE B 1 30 ? 12.266 -9.648 1.515 1 94.5 30 ILE B C 1
ATOM 2532 O O . ILE B 1 30 ? 11.227 -9.258 0.977 1 94.5 30 ILE B O 1
ATOM 2536 N N . HIS B 1 31 ? 12.32 -10.391 2.621 1 95.25 31 HIS B N 1
ATOM 2537 C CA . HIS B 1 31 ? 11.094 -10.711 3.344 1 95.25 31 HIS B CA 1
ATOM 2538 C C . HIS B 1 31 ? 10.922 -9.812 4.562 1 95.25 31 HIS B C 1
ATOM 2540 O O . HIS B 1 31 ? 11.867 -9.617 5.332 1 95.25 31 HIS B O 1
ATOM 2546 N N . GLY B 1 32 ? 9.812 -9.211 4.633 1 96.25 32 GLY B N 1
ATOM 2547 C CA . GLY B 1 32 ? 9.477 -8.391 5.789 1 96.25 32 GLY B CA 1
ATOM 2548 C C . GLY B 1 32 ? 8.727 -9.156 6.863 1 96.25 32 GLY B C 1
ATOM 2549 O O . GLY B 1 32 ? 8.328 -10.305 6.652 1 96.25 32 GLY B O 1
ATOM 2550 N N . ASP B 1 33 ? 8.453 -8.453 7.965 1 95.31 33 ASP B N 1
ATOM 2551 C CA . ASP B 1 33 ? 7.859 -9.086 9.141 1 95.31 33 ASP B CA 1
ATOM 2552 C C . ASP B 1 33 ? 6.383 -8.711 9.281 1 95.31 33 ASP B C 1
ATOM 2554 O O . ASP B 1 33 ? 5.559 -9.547 9.648 1 95.31 33 ASP B O 1
ATOM 2558 N N . LYS B 1 34 ? 6.188 -7.488 9.023 1 95.44 34 LYS B N 1
ATOM 2559 C CA . LYS B 1 34 ? 4.852 -6.957 9.273 1 95.44 34 LYS B CA 1
ATOM 2560 C C . LYS B 1 34 ? 4.512 -5.828 8.305 1 95.44 34 LYS B C 1
ATOM 2562 O O . LYS B 1 34 ? 5.406 -5.121 7.836 1 95.44 34 LYS B O 1
ATOM 2567 N N . PHE B 1 35 ? 3.262 -5.746 7.961 1 96.75 35 PHE B N 1
ATOM 2568 C CA . PHE B 1 35 ? 2.732 -4.672 7.129 1 96.75 35 PHE B CA 1
ATOM 2569 C C . PHE B 1 35 ? 1.583 -3.959 7.832 1 96.75 35 PHE B C 1
ATOM 2571 O O . PHE B 1 35 ? 0.765 -4.598 8.5 1 96.75 35 PHE B O 1
ATOM 2578 N N . SER B 1 36 ? 1.586 -2.637 7.691 1 95.19 36 SER B N 1
ATOM 2579 C CA . SER B 1 36 ? 0.511 -1.851 8.289 1 95.19 36 SER B CA 1
ATOM 2580 C C . SER B 1 36 ? 0.092 -0.705 7.375 1 95.19 36 SER B C 1
ATOM 2582 O O . SER B 1 36 ? 0.932 -0.094 6.711 1 95.19 36 SER B O 1
ATOM 2584 N N . LEU B 1 37 ? -1.24 -0.488 7.391 1 95.62 37 LEU B N 1
ATOM 2585 C CA . LEU B 1 37 ? -1.797 0.686 6.727 1 95.62 37 LEU B CA 1
ATOM 2586 C C . LEU B 1 37 ? -2.109 1.785 7.738 1 95.62 37 LEU B C 1
ATOM 2588 O O . LEU B 1 37 ? -2.539 1.501 8.859 1 95.62 37 LEU B O 1
ATOM 2592 N N . GLY B 1 38 ? -1.865 3.027 7.363 1 95.38 38 GLY B N 1
ATOM 2593 C CA . GLY B 1 38 ? -2.215 4.168 8.195 1 95.38 38 GLY B CA 1
ATOM 2594 C C . GLY B 1 38 ? -2.686 5.367 7.395 1 95.38 38 GLY B C 1
ATOM 2595 O O . GLY B 1 38 ? -2.188 5.621 6.293 1 95.38 38 GLY B O 1
ATOM 2596 N N . PHE B 1 39 ? -3.656 6.078 7.945 1 97.88 39 PHE B N 1
ATOM 2597 C CA . PHE B 1 39 ? -4.094 7.332 7.336 1 97.88 39 PHE B CA 1
ATOM 2598 C C . PHE B 1 39 ? -3.109 8.453 7.645 1 97.88 39 PHE B C 1
ATOM 2600 O O . PHE B 1 39 ? -2.783 8.695 8.812 1 97.88 39 PHE B O 1
ATOM 2607 N N . GLY B 1 40 ? -2.625 9.07 6.582 1 97.25 40 GLY B N 1
ATOM 2608 C CA . GLY B 1 40 ? -1.707 10.188 6.723 1 97.25 40 GLY B CA 1
ATOM 2609 C C . GLY B 1 40 ? -2.061 11.367 5.832 1 97.25 40 GLY B C 1
ATOM 2610 O O . GLY B 1 40 ? -3.223 11.547 5.465 1 97.25 40 GLY B O 1
ATOM 2611 N N . GLY B 1 41 ? -1.025 12.148 5.52 1 97.62 41 GLY B N 1
ATOM 2612 C CA . GLY B 1 41 ? -1.259 13.438 4.883 1 97.62 41 GLY B CA 1
ATOM 2613 C C . GLY B 1 41 ? -1.461 14.57 5.879 1 97.62 41 GLY B C 1
ATOM 2614 O O . GLY B 1 41 ? -2.387 14.531 6.691 1 97.62 41 GLY B O 1
ATOM 2615 N N . LYS B 1 42 ? -0.62 15.492 5.734 1 98.12 42 LYS B N 1
ATOM 2616 C CA . LYS B 1 42 ? -0.657 16.562 6.723 1 98.12 42 LYS B CA 1
ATOM 2617 C C . LYS B 1 42 ? -2.051 17.172 6.812 1 98.12 42 LYS B C 1
ATOM 2619 O O . LYS B 1 42 ? -2.561 17.406 7.91 1 98.12 42 LYS B O 1
ATOM 2624 N N . GLY B 1 43 ? -2.646 17.469 5.684 1 98.69 43 GLY B N 1
ATOM 2625 C CA . GLY B 1 43 ? -3.992 18.031 5.684 1 98.69 43 GLY B CA 1
ATOM 2626 C C . GLY B 1 43 ? -5 17.141 6.398 1 98.69 43 GLY B C 1
ATOM 2627 O O . GLY B 1 43 ? -5.703 17.609 7.297 1 98.69 43 GLY B O 1
ATOM 2628 N N . ALA B 1 44 ? -5.023 15.922 6.023 1 98.88 44 ALA B N 1
ATOM 2629 C CA . ALA B 1 44 ? -5.957 14.969 6.621 1 98.88 44 ALA B CA 1
ATOM 2630 C C . ALA B 1 44 ? -5.703 14.82 8.117 1 98.88 44 ALA B C 1
ATOM 2632 O O . ALA B 1 44 ? -6.645 14.789 8.914 1 98.88 44 ALA B O 1
ATOM 2633 N N . ASN B 1 45 ? -4.477 14.688 8.516 1 98.75 45 ASN B N 1
ATOM 2634 C CA . ASN B 1 45 ? -4.113 14.547 9.922 1 98.75 45 ASN B CA 1
ATOM 2635 C C . ASN B 1 45 ? -4.609 15.727 10.75 1 98.75 45 ASN B C 1
ATOM 2637 O O . ASN B 1 45 ? -5.211 15.539 11.812 1 98.75 45 ASN B O 1
ATOM 2641 N N . GLN B 1 46 ? -4.34 16.875 10.273 1 98.88 46 GLN B N 1
ATOM 2642 C CA . GLN B 1 46 ? -4.711 18.094 10.984 1 98.88 46 GLN B CA 1
ATOM 2643 C C . GLN B 1 46 ? -6.227 18.219 11.102 1 98.88 46 GLN B C 1
ATOM 2645 O O . GLN B 1 46 ? -6.746 18.609 12.148 1 98.88 46 GLN B O 1
ATOM 2650 N N . CYS B 1 47 ? -6.938 17.859 10.07 1 98.88 47 CYS B N 1
ATOM 2651 C CA . CYS B 1 47 ? -8.391 17.922 10.047 1 98.88 47 CYS B CA 1
ATOM 2652 C C . CYS B 1 47 ? -8.992 16.953 11.055 1 98.88 47 CYS B C 1
ATOM 2654 O O . CYS B 1 47 ? -9.875 17.312 11.836 1 98.88 47 CYS B O 1
ATOM 2656 N N . VAL B 1 48 ? -8.484 15.734 11.047 1 98.88 48 VAL B N 1
ATOM 2657 C CA . VAL B 1 48 ? -8.992 14.695 11.938 1 98.88 48 VAL B CA 1
ATOM 2658 C C . VAL B 1 48 ? -8.734 15.078 13.391 1 98.88 48 VAL B C 1
ATOM 2660 O O . VAL B 1 48 ? -9.602 14.891 14.25 1 98.88 48 VAL B O 1
ATOM 2663 N N . MET B 1 49 ? -7.543 15.625 13.656 1 98.81 49 MET B N 1
ATOM 2664 C CA . MET B 1 49 ? -7.234 16.031 15.023 1 98.81 49 MET B CA 1
ATOM 2665 C C . MET B 1 49 ? -8.227 17.094 15.516 1 98.81 49 MET B C 1
ATOM 2667 O O . MET B 1 49 ? -8.734 17 16.625 1 98.81 49 MET B O 1
ATOM 2671 N N . ALA B 1 50 ? -8.508 18.094 14.695 1 98.81 50 ALA B N 1
ATOM 2672 C CA . ALA B 1 50 ? -9.461 19.125 15.07 1 98.81 50 ALA B CA 1
ATOM 2673 C C . ALA B 1 50 ? -10.852 18.547 15.289 1 98.81 50 ALA B C 1
ATOM 2675 O O . ALA B 1 50 ? -11.531 18.906 16.266 1 98.81 50 ALA B O 1
ATOM 2676 N N . ALA B 1 51 ? -11.234 17.641 14.422 1 98.81 51 ALA B N 1
ATOM 2677 C CA . ALA B 1 51 ? -12.555 17.016 14.508 1 98.81 51 ALA B CA 1
ATOM 2678 C C . ALA B 1 51 ? -12.695 16.203 15.789 1 98.81 51 ALA B C 1
ATOM 2680 O O . ALA B 1 51 ? -13.734 16.266 16.453 1 98.81 51 ALA B O 1
ATOM 2681 N N . ARG B 1 52 ? -11.672 15.492 16.109 1 98.62 52 ARG B N 1
ATOM 2682 C CA . ARG B 1 52 ? -11.727 14.633 17.297 1 98.62 52 ARG B CA 1
ATOM 2683 C C . ARG B 1 52 ? -11.844 15.461 18.578 1 98.62 52 ARG B C 1
ATOM 2685 O O . ARG B 1 52 ? -12.305 14.969 19.594 1 98.62 52 ARG B O 1
ATOM 2692 N N . LEU B 1 53 ? -11.43 16.688 18.5 1 98.25 53 LEU B N 1
ATOM 2693 C CA . LEU B 1 53 ? -11.539 17.562 19.656 1 98.25 53 LEU B CA 1
ATOM 2694 C C . LEU B 1 53 ? -12.93 18.172 19.734 1 98.25 53 LEU B C 1
ATOM 2696 O O . LEU B 1 53 ? -13.273 18.812 20.734 1 98.25 53 LEU B O 1
ATOM 2700 N N . GLY B 1 54 ? -13.758 18.047 18.641 1 97.5 54 GLY B N 1
ATOM 2701 C CA . GLY B 1 54 ? -15.141 18.484 18.703 1 97.5 54 GLY B CA 1
ATOM 2702 C C . GLY B 1 54 ? -15.453 19.609 17.734 1 97.5 54 GLY B C 1
ATOM 2703 O O . GLY B 1 54 ? -16.594 20.094 17.672 1 97.5 54 GLY B O 1
ATOM 2704 N N . ALA B 1 55 ? -14.516 20.062 16.953 1 98.12 55 ALA B N 1
ATOM 2705 C CA . ALA B 1 55 ? -14.766 21.109 15.969 1 98.12 55 ALA B CA 1
ATOM 2706 C C . ALA B 1 55 ? -15.633 20.594 14.828 1 98.12 55 ALA B C 1
ATOM 2708 O O . ALA B 1 55 ? -15.508 19.438 14.414 1 98.12 55 ALA B O 1
ATOM 2709 N N . ALA B 1 56 ? -16.531 21.438 14.367 1 98.44 56 ALA B N 1
ATOM 2710 C CA . ALA B 1 56 ? -17.156 21.172 13.07 1 98.44 56 ALA B CA 1
ATOM 2711 C C . ALA B 1 56 ? -16.156 21.406 11.93 1 98.44 56 ALA B C 1
ATOM 2713 O O . ALA B 1 56 ? -15.719 22.531 11.695 1 98.44 56 ALA B O 1
ATOM 2714 N N . THR B 1 57 ? -15.789 20.281 11.258 1 98.69 57 THR B N 1
ATOM 2715 C CA . THR B 1 57 ? -14.703 20.391 10.289 1 98.69 57 THR B CA 1
ATOM 2716 C C . THR B 1 57 ? -15.172 19.969 8.898 1 98.69 57 THR B C 1
ATOM 2718 O O . THR B 1 57 ? -16.141 19.219 8.766 1 98.69 57 THR B O 1
ATOM 2721 N N . ALA B 1 58 ? -14.5 20.5 7.91 1 98.75 58 ALA B N 1
ATOM 2722 C CA . ALA B 1 58 ? -14.648 20.078 6.523 1 98.75 58 ALA B CA 1
ATOM 2723 C C . ALA B 1 58 ? -13.289 19.969 5.836 1 98.75 58 ALA B C 1
ATOM 2725 O O . ALA B 1 58 ? -12.367 20.719 6.156 1 98.75 58 ALA B O 1
ATOM 2726 N N . MET B 1 59 ? -13.211 19.062 4.941 1 98.69 59 MET B N 1
ATOM 2727 C CA . MET B 1 59 ? -11.977 18.812 4.191 1 98.69 59 MET B CA 1
ATOM 2728 C C . MET B 1 59 ? -12.172 19.141 2.713 1 98.69 59 MET B C 1
ATOM 2730 O O . MET B 1 59 ? -13.148 18.719 2.1 1 98.69 59 MET B O 1
ATOM 2734 N N . VAL B 1 60 ? -11.352 20.016 2.207 1 98.81 60 VAL B N 1
ATOM 2735 C CA . VAL B 1 60 ? -11.227 20.203 0.765 1 98.81 60 VAL B CA 1
ATOM 2736 C C . VAL B 1 60 ? -10 19.453 0.253 1 98.81 60 VAL B C 1
ATOM 2738 O O . VAL B 1 60 ? -8.867 19.844 0.532 1 98.81 60 VAL B O 1
ATOM 2741 N N . ALA B 1 61 ? -10.219 18.422 -0.405 1 98.81 61 ALA B N 1
ATOM 2742 C CA . ALA B 1 61 ? -9.148 17.516 -0.837 1 98.81 61 ALA B CA 1
ATOM 2743 C C . ALA B 1 61 ? -9.547 16.781 -2.109 1 98.81 61 ALA B C 1
ATOM 2745 O O . ALA B 1 61 ? -10.688 16.891 -2.574 1 98.81 61 ALA B O 1
ATOM 2746 N N . LYS B 1 62 ? -8.609 16.203 -2.746 1 98.75 62 LYS B N 1
ATOM 2747 C CA . LYS B 1 62 ? -8.828 15.328 -3.896 1 98.75 62 LYS B CA 1
ATOM 2748 C C . LYS B 1 62 ? -8.172 13.969 -3.693 1 98.75 62 LYS B C 1
ATOM 2750 O O . LYS B 1 62 ? -7.02 13.891 -3.26 1 98.75 62 LYS B O 1
ATOM 2755 N N . VAL B 1 63 ? -8.883 12.875 -3.889 1 98.81 63 VAL B N 1
ATOM 2756 C CA . VAL B 1 63 ? -8.398 11.5 -3.805 1 98.81 63 VAL B CA 1
ATOM 2757 C C . VAL B 1 63 ? -8.656 10.773 -5.121 1 98.81 63 VAL B C 1
ATOM 2759 O O . VAL B 1 63 ? -9.367 11.289 -5.992 1 98.81 63 VAL B O 1
ATOM 2762 N N . GLY B 1 64 ? -7.988 9.703 -5.309 1 98.44 64 GLY B N 1
ATOM 2763 C CA . GLY B 1 64 ? -8.273 8.891 -6.48 1 98.44 64 GLY B CA 1
ATOM 2764 C C . GLY B 1 64 ? -9.586 8.141 -6.383 1 98.44 64 GLY B C 1
ATOM 2765 O O . GLY B 1 64 ? -10.133 7.965 -5.289 1 98.44 64 GLY B O 1
ATOM 2766 N N . GLU B 1 65 ? -10.141 7.805 -7.562 1 97.44 65 GLU B N 1
ATOM 2767 C CA . GLU B 1 65 ? -11.211 6.809 -7.586 1 97.44 65 GLU B CA 1
ATOM 2768 C C . GLU B 1 65 ? -10.656 5.398 -7.402 1 97.44 65 GLU B C 1
ATOM 2770 O O . GLU B 1 65 ? -10.641 4.602 -8.344 1 97.44 65 GLU B O 1
ATOM 2775 N N . ASP B 1 66 ? -10.258 5.102 -6.23 1 95.69 66 ASP B N 1
ATOM 2776 C CA . ASP B 1 66 ? -9.625 3.836 -5.871 1 95.69 66 ASP B CA 1
ATOM 2777 C C . ASP B 1 66 ? -9.945 3.455 -4.426 1 95.69 66 ASP B C 1
ATOM 2779 O O . ASP B 1 66 ? -10.734 4.129 -3.762 1 95.69 66 ASP B O 1
ATOM 2783 N N . VAL B 1 67 ? -9.383 2.33 -4.027 1 94.75 67 VAL B N 1
ATOM 2784 C CA . VAL B 1 67 ? -9.727 1.771 -2.727 1 94.75 67 VAL B CA 1
ATOM 2785 C C . VAL B 1 67 ? -9.273 2.719 -1.619 1 94.75 67 VAL B C 1
ATOM 2787 O O . VAL B 1 67 ? -9.969 2.887 -0.614 1 94.75 67 VAL B O 1
ATOM 2790 N N . PHE B 1 68 ? -8.148 3.342 -1.754 1 97.44 68 PHE B N 1
ATOM 2791 C CA . PHE B 1 68 ? -7.629 4.242 -0.729 1 97.44 68 PHE B CA 1
ATOM 2792 C C . PHE B 1 68 ? -8.469 5.512 -0.649 1 97.44 68 PHE B C 1
ATOM 2794 O O . PHE B 1 68 ? -8.688 6.047 0.439 1 97.44 68 PHE B O 1
ATOM 2801 N N . GLY B 1 69 ? -8.875 6.027 -1.845 1 98.06 69 GLY B N 1
ATOM 2802 C CA . GLY B 1 69 ? -9.781 7.168 -1.837 1 98.06 69 GLY B CA 1
ATOM 2803 C C . GLY B 1 69 ? -11.047 6.914 -1.045 1 98.06 69 GLY B C 1
ATOM 2804 O O . GLY B 1 69 ? -11.43 7.727 -0.199 1 98.06 69 GLY B O 1
ATOM 2805 N N . GLY B 1 70 ? -11.695 5.77 -1.322 1 97.06 70 GLY B N 1
ATOM 2806 C CA . GLY B 1 70 ? -12.875 5.391 -0.565 1 97.06 70 GLY B CA 1
ATOM 2807 C C . GLY B 1 70 ? -12.609 5.246 0.921 1 97.06 70 GLY B C 1
ATOM 2808 O O . GLY B 1 70 ? -13.43 5.648 1.746 1 97.06 70 GLY B O 1
ATOM 2809 N N . ASN B 1 71 ? -11.477 4.695 1.274 1 96.44 71 ASN B N 1
ATOM 2810 C CA . ASN B 1 71 ? -11.102 4.531 2.676 1 96.44 71 ASN B CA 1
ATOM 2811 C C . ASN B 1 71 ? -10.961 5.875 3.379 1 96.44 71 ASN B C 1
ATOM 2813 O O . ASN B 1 71 ? -11.352 6.02 4.535 1 96.44 71 ASN B O 1
ATOM 2817 N N . PHE B 1 72 ? -10.367 6.828 2.719 1 97.88 72 PHE B N 1
ATOM 2818 C CA . PHE B 1 72 ? -10.211 8.156 3.307 1 97.88 72 PHE B CA 1
ATOM 2819 C C . PHE B 1 72 ? -11.57 8.789 3.576 1 97.88 72 PHE B C 1
ATOM 2821 O O . PHE B 1 72 ? -11.789 9.359 4.645 1 97.88 72 PHE B O 1
ATOM 2828 N N . ILE B 1 73 ? -12.391 8.75 2.572 1 98.56 73 ILE B N 1
ATOM 2829 C CA . ILE B 1 73 ? -13.711 9.352 2.715 1 98.56 73 ILE B CA 1
ATOM 2830 C C . ILE B 1 73 ? -14.43 8.727 3.91 1 98.56 73 ILE B C 1
ATOM 2832 O O . ILE B 1 73 ? -14.992 9.445 4.746 1 98.56 73 ILE B O 1
ATOM 2836 N N . GLN B 1 74 ? -14.359 7.418 4.031 1 97.94 74 GLN B N 1
ATOM 2837 C CA . GLN B 1 74 ? -14.992 6.75 5.164 1 97.94 74 GLN B CA 1
ATOM 2838 C C . GLN B 1 74 ? -14.32 7.145 6.477 1 97.94 74 GLN B C 1
ATOM 2840 O O . GLN B 1 74 ? -14.992 7.348 7.488 1 97.94 74 GLN B O 1
ATOM 2845 N N . ASN B 1 75 ? -13.023 7.168 6.477 1 98.25 75 ASN B N 1
ATOM 2846 C CA . ASN B 1 75 ? -12.281 7.574 7.668 1 98.25 75 ASN B CA 1
ATOM 2847 C C . ASN B 1 75 ? -12.703 8.961 8.141 1 98.25 75 ASN B C 1
ATOM 2849 O O . ASN B 1 75 ? -12.844 9.203 9.336 1 98.25 75 ASN B O 1
ATOM 2853 N N . PHE B 1 76 ? -12.844 9.914 7.156 1 98.75 76 PHE B N 1
ATOM 2854 C CA . PHE B 1 76 ? -13.312 11.25 7.484 1 98.75 76 PHE B CA 1
ATOM 2855 C C . PHE B 1 76 ? -14.695 11.203 8.117 1 98.75 76 PHE B C 1
ATOM 2857 O O . PHE B 1 76 ? -14.93 11.82 9.164 1 98.75 76 PHE B O 1
ATOM 2864 N N . LYS B 1 77 ? -15.586 10.422 7.531 1 98.62 77 LYS B N 1
ATOM 2865 C CA . LYS B 1 77 ? -16.938 10.297 8.062 1 98.62 77 LYS B CA 1
ATOM 2866 C C . LYS B 1 77 ? -16.922 9.719 9.477 1 98.62 77 LYS B C 1
ATOM 2868 O O . LYS B 1 77 ? -17.625 10.211 10.359 1 98.62 77 LYS B O 1
ATOM 2873 N N . ASP B 1 78 ? -16.094 8.734 9.664 1 98.38 78 ASP B N 1
ATOM 2874 C CA . ASP B 1 78 ? -16 8.078 10.961 1 98.38 78 ASP B CA 1
ATOM 2875 C C . ASP B 1 78 ? -15.492 9.047 12.031 1 98.38 78 ASP B C 1
ATOM 2877 O O . ASP B 1 78 ? -15.734 8.852 13.219 1 98.38 78 ASP B O 1
ATOM 2881 N N . ASN B 1 79 ? -14.812 10.07 11.609 1 98.56 79 ASN B N 1
ATOM 2882 C CA . ASN B 1 79 ? -14.266 11.039 12.547 1 98.56 79 ASN B CA 1
ATOM 2883 C C . ASN B 1 79 ? -15.102 12.32 12.57 1 98.56 79 ASN B C 1
ATOM 2885 O O . ASN B 1 79 ? -14.688 13.328 13.156 1 98.56 79 ASN B O 1
ATOM 2889 N N . GLY B 1 80 ? -16.203 12.367 11.828 1 98.12 80 GLY B N 1
ATOM 2890 C CA . GLY B 1 80 ? -17.109 13.5 11.867 1 98.12 80 GLY B CA 1
ATOM 2891 C C . GLY B 1 80 ? -16.688 14.633 10.953 1 98.12 80 GLY B C 1
ATOM 2892 O O . GLY B 1 80 ? -17.109 15.781 11.148 1 98.12 80 GLY B O 1
ATOM 2893 N N . VAL B 1 81 ? -15.852 14.375 10 1 98.62 81 VAL B N 1
ATOM 2894 C CA . VAL B 1 81 ? -15.406 15.383 9.047 1 98.62 81 VAL B CA 1
ATOM 2895 C C . VAL B 1 81 ? -16.359 15.438 7.859 1 98.62 81 VAL B C 1
ATOM 2897 O O . VAL B 1 81 ? -16.734 14.398 7.309 1 98.62 81 VAL B O 1
ATOM 2900 N N . ASN B 1 82 ? -16.828 16.625 7.559 1 98.56 82 ASN B N 1
ATOM 2901 C CA . ASN B 1 82 ? -17.641 16.781 6.352 1 98.56 82 ASN B CA 1
ATOM 2902 C C . ASN B 1 82 ? -16.828 16.516 5.094 1 98.56 82 ASN B C 1
ATOM 2904 O O . ASN B 1 82 ? -15.742 17.078 4.91 1 98.56 82 ASN B O 1
ATOM 2908 N N . VAL B 1 83 ? -17.375 15.688 4.215 1 98.56 83 VAL B N 1
ATOM 2909 C CA . VAL B 1 83 ? -16.609 15.219 3.068 1 98.56 83 VAL B CA 1
ATOM 2910 C C . VAL B 1 83 ? -17.234 15.727 1.774 1 98.56 83 VAL B C 1
ATOM 2912 O O . VAL B 1 83 ? -16.891 15.266 0.683 1 98.56 83 VAL B O 1
ATOM 2915 N N . ASP B 1 84 ? -18.125 16.672 1.807 1 97.69 84 ASP B N 1
ATOM 2916 C CA . ASP B 1 84 ? -18.844 17.172 0.636 1 97.69 84 ASP B CA 1
ATOM 2917 C C . ASP B 1 84 ? -17.891 17.812 -0.367 1 97.69 84 ASP B C 1
ATOM 2919 O O . ASP B 1 84 ? -18.234 17.953 -1.544 1 97.69 84 ASP B O 1
ATOM 2923 N N . HIS B 1 85 ? -16.75 18.156 0.1 1 98.12 85 HIS B N 1
ATOM 2924 C CA . HIS B 1 85 ? -15.797 18.891 -0.739 1 98.12 85 HIS B CA 1
ATOM 2925 C C . HIS B 1 85 ? -14.562 18.047 -1.022 1 98.12 85 HIS B C 1
ATOM 2927 O O . HIS B 1 85 ? -13.523 18.578 -1.431 1 98.12 85 HIS B O 1
ATOM 2933 N N . VAL B 1 86 ? -14.633 16.797 -0.688 1 98.62 86 VAL B N 1
ATOM 2934 C CA . VAL B 1 86 ? -13.602 15.844 -1.104 1 98.62 86 VAL B CA 1
ATOM 2935 C C . VAL B 1 86 ? -13.945 15.281 -2.48 1 98.62 86 VAL B C 1
ATOM 2937 O O . VAL B 1 86 ? -14.961 14.602 -2.646 1 98.62 86 VAL B O 1
ATOM 2940 N N . GLN B 1 87 ? -13.117 15.602 -3.426 1 98.44 87 GLN B N 1
ATOM 2941 C CA . GLN B 1 87 ? -13.375 15.164 -4.797 1 98.44 87 GLN B CA 1
ATOM 2942 C C . GLN B 1 87 ? -12.617 13.883 -5.117 1 98.44 87 GLN B C 1
ATOM 2944 O O . GLN B 1 87 ? -11.523 13.648 -4.59 1 98.44 87 GLN B O 1
ATOM 2949 N N . GLU B 1 88 ? -13.219 13.086 -5.953 1 98.25 88 GLU B N 1
ATOM 2950 C CA . GLU B 1 88 ? -12.562 11.898 -6.496 1 98.25 88 GLU B CA 1
ATOM 2951 C C . GLU B 1 88 ? -12.156 12.109 -7.953 1 98.25 88 GLU B C 1
ATOM 2953 O O . GLU B 1 88 ? -12.883 12.766 -8.711 1 98.25 88 GLU B O 1
ATOM 2958 N N . THR B 1 89 ? -10.992 11.656 -8.344 1 98.44 89 THR B N 1
ATOM 2959 C CA . THR B 1 89 ? -10.531 11.805 -9.719 1 98.44 89 THR B CA 1
ATOM 2960 C C . THR B 1 89 ? -10.062 10.469 -10.281 1 98.44 89 THR B C 1
ATOM 2962 O O . THR B 1 89 ? -9.57 9.617 -9.547 1 98.44 89 THR B O 1
ATOM 2965 N N . LYS B 1 90 ? -10.195 10.203 -11.586 1 96.88 90 LYS B N 1
ATOM 2966 C CA . LYS B 1 90 ? -9.664 9.039 -12.289 1 96.88 90 LYS B CA 1
ATOM 2967 C C . LYS B 1 90 ? -8.281 9.32 -12.867 1 96.88 90 LYS B C 1
ATOM 2969 O O . LYS B 1 90 ? -7.621 8.422 -13.383 1 96.88 90 LYS B O 1
ATOM 2974 N N . GLU B 1 91 ? -7.762 10.547 -12.688 1 96.62 91 GLU B N 1
ATOM 2975 C CA . GLU B 1 91 ? -6.535 10.977 -13.352 1 96.62 91 GLU B CA 1
ATOM 2976 C C . GLU B 1 91 ? -5.301 10.523 -12.586 1 96.62 91 GLU B C 1
ATOM 2978 O O . GLU B 1 91 ? -4.195 10.5 -13.125 1 96.62 91 GLU B O 1
ATOM 2983 N N . ALA B 1 92 ? -5.449 10.25 -11.359 1 97 92 ALA B N 1
ATOM 2984 C CA . ALA B 1 92 ? -4.324 9.859 -10.508 1 97 92 ALA B CA 1
ATOM 2985 C C . ALA B 1 92 ? -4.797 9.008 -9.336 1 97 92 ALA B C 1
ATOM 2987 O O . ALA B 1 92 ? -5.957 9.086 -8.922 1 97 92 ALA B O 1
ATOM 2988 N N . SER B 1 93 ? -3.895 8.211 -8.789 1 97.38 93 SER B N 1
ATOM 2989 C CA . SER B 1 93 ? -4.18 7.441 -7.582 1 97.38 93 SER B CA 1
ATOM 2990 C C . SER B 1 93 ? -4.23 8.344 -6.355 1 97.38 93 SER B C 1
ATOM 2992 O O . SER B 1 93 ? -3.725 9.469 -6.383 1 97.38 93 SER B O 1
ATOM 2994 N N . THR B 1 94 ? -4.953 7.883 -5.348 1 98.56 94 THR B N 1
ATOM 2995 C CA . THR B 1 94 ? -4.816 8.531 -4.047 1 98.56 94 THR B CA 1
ATOM 2996 C C . THR B 1 94 ? -3.352 8.594 -3.627 1 98.56 94 THR B C 1
ATOM 2998 O O . THR B 1 94 ? -2.566 7.703 -3.951 1 98.56 94 THR B O 1
ATOM 3001 N N . GLY B 1 95 ? -2.939 9.695 -3.004 1 98.62 95 GLY B N 1
ATOM 3002 C CA . GLY B 1 95 ? -1.574 9.805 -2.514 1 98.62 95 GLY B CA 1
ATOM 3003 C C . GLY B 1 95 ? -1.189 8.68 -1.568 1 98.62 95 GLY B C 1
ATOM 3004 O O . GLY B 1 95 ? -2.006 8.242 -0.755 1 98.62 95 GLY B O 1
ATOM 3005 N N . VAL B 1 96 ? 0.062 8.195 -1.693 1 98.56 96 VAL B N 1
ATOM 3006 C CA . VAL B 1 96 ? 0.558 7.137 -0.816 1 98.56 96 VAL B CA 1
ATOM 3007 C C . VAL B 1 96 ? 1.978 7.465 -0.362 1 98.56 96 VAL B C 1
ATOM 3009 O O . VAL B 1 96 ? 2.67 8.266 -0.998 1 98.56 96 VAL B O 1
ATOM 3012 N N . ALA B 1 97 ? 2.305 6.898 0.736 1 97.94 97 ALA B N 1
ATOM 3013 C CA . ALA B 1 97 ? 3.678 6.941 1.233 1 97.94 97 ALA B CA 1
ATOM 3014 C C . ALA B 1 97 ? 4.156 5.551 1.639 1 97.94 97 ALA B C 1
ATOM 3016 O O . ALA B 1 97 ? 4.086 5.18 2.812 1 97.94 97 ALA B O 1
ATOM 3017 N N . PRO B 1 98 ? 4.703 4.75 0.685 1 97.62 98 PRO B N 1
ATOM 3018 C CA . PRO B 1 98 ? 5.391 3.518 1.074 1 97.62 98 PRO B CA 1
ATOM 3019 C C . PRO B 1 98 ? 6.594 3.771 1.979 1 97.62 98 PRO B C 1
ATOM 3021 O O . PRO B 1 98 ? 7.469 4.574 1.64 1 97.62 98 PRO B O 1
ATOM 3024 N N . ILE B 1 99 ? 6.574 3.152 3.068 1 96 99 ILE B N 1
ATOM 3025 C CA . ILE B 1 99 ? 7.605 3.332 4.086 1 96 99 ILE B CA 1
ATOM 3026 C C . ILE B 1 99 ? 8.195 1.976 4.473 1 96 99 ILE B C 1
ATOM 3028 O O . ILE B 1 99 ? 7.453 1.041 4.789 1 96 99 ILE B O 1
ATOM 3032 N N . ALA B 1 100 ? 9.484 1.784 4.367 1 96.81 100 ALA B N 1
ATOM 3033 C CA . ALA B 1 100 ? 10.195 0.628 4.91 1 96.81 100 ALA B CA 1
ATOM 3034 C C . ALA B 1 100 ? 10.938 0.993 6.191 1 96.81 100 ALA B C 1
ATOM 3036 O O . ALA B 1 100 ? 11.664 1.99 6.234 1 96.81 100 ALA B O 1
ATOM 3037 N N . VAL B 1 101 ? 10.68 0.285 7.219 1 94.88 101 VAL B N 1
ATOM 3038 C CA . VAL B 1 101 ? 11.312 0.538 8.508 1 94.88 101 VAL B CA 1
ATOM 3039 C C . VAL B 1 101 ? 12.102 -0.693 8.953 1 94.88 101 VAL B C 1
ATOM 3041 O O . VAL B 1 101 ? 11.547 -1.789 9.055 1 94.88 101 VAL B O 1
ATOM 3044 N N . ASN B 1 102 ? 13.359 -0.529 9.219 1 94.75 102 ASN B N 1
ATOM 3045 C CA . ASN B 1 102 ? 14.148 -1.679 9.641 1 94.75 102 ASN B CA 1
ATOM 3046 C C . ASN B 1 102 ? 14.172 -1.812 11.164 1 94.75 102 ASN B C 1
ATOM 3048 O O . ASN B 1 102 ? 13.57 -1.003 11.867 1 94.75 102 ASN B O 1
ATOM 3052 N N . GLN B 1 103 ? 14.82 -2.83 11.703 1 92.25 103 GLN B N 1
ATOM 3053 C CA . GLN B 1 103 ? 14.82 -3.143 13.133 1 92.25 103 GLN B CA 1
ATOM 3054 C C . GLN B 1 103 ? 15.555 -2.068 13.922 1 92.25 103 GLN B C 1
ATOM 3056 O O . GLN B 1 103 ? 15.305 -1.895 15.117 1 92.25 103 GLN B O 1
ATOM 3061 N N . ASP B 1 104 ? 16.453 -1.295 13.32 1 89.69 104 ASP B N 1
ATOM 3062 C CA . ASP B 1 104 ? 17.203 -0.242 13.984 1 89.69 104 ASP B CA 1
ATOM 3063 C C . ASP B 1 104 ? 16.438 1.076 13.992 1 89.69 104 ASP B C 1
ATOM 3065 O O . ASP B 1 104 ? 16.922 2.084 14.516 1 89.69 104 ASP B O 1
ATOM 3069 N N . GLY B 1 105 ? 15.32 1.047 13.359 1 85.75 105 GLY B N 1
ATOM 3070 C CA . GLY B 1 105 ? 14.492 2.244 13.32 1 85.75 105 GLY B CA 1
ATOM 3071 C C . GLY B 1 105 ? 14.797 3.146 12.141 1 85.75 105 GLY B C 1
ATOM 3072 O O . GLY B 1 105 ? 14.18 4.203 11.984 1 85.75 105 GLY B O 1
ATOM 3073 N N . GLN B 1 106 ? 15.711 2.73 11.336 1 89.44 106 GLN B N 1
ATOM 3074 C CA . GLN B 1 106 ? 15.969 3.479 10.109 1 89.44 106 GLN B CA 1
ATOM 3075 C C . GLN B 1 106 ? 14.867 3.246 9.078 1 89.44 106 GLN B C 1
ATOM 3077 O O . GLN B 1 106 ? 14.352 2.131 8.953 1 89.44 106 GLN B O 1
ATOM 3082 N N . ASN B 1 107 ? 14.586 4.398 8.32 1 91.88 107 ASN B N 1
ATOM 3083 C CA . ASN B 1 107 ? 13.484 4.246 7.383 1 91.88 107 ASN B CA 1
ATOM 3084 C C . ASN B 1 107 ? 13.836 4.781 6 1 91.88 107 ASN B C 1
ATOM 3086 O O . ASN B 1 107 ? 14.883 5.422 5.828 1 91.88 107 ASN B O 1
ATOM 3090 N N . SER B 1 108 ? 13.203 4.312 5.035 1 94.44 108 SER B N 1
ATOM 3091 C CA . SER B 1 108 ? 13.156 4.832 3.67 1 94.44 108 SER B CA 1
ATOM 3092 C C . SER B 1 108 ? 11.727 5.113 3.232 1 94.44 108 SER B C 1
ATOM 3094 O O . SER B 1 108 ? 10.836 4.281 3.42 1 94.44 108 SER B O 1
ATOM 3096 N N . ILE B 1 109 ? 11.5 6.328 2.645 1 94.44 109 ILE B N 1
ATOM 3097 C CA . ILE B 1 109 ? 10.133 6.742 2.346 1 94.44 109 ILE B CA 1
ATOM 3098 C C . ILE B 1 109 ? 10.023 7.145 0.876 1 94.44 109 ILE B C 1
ATOM 3100 O O . ILE B 1 109 ? 10.891 7.852 0.353 1 94.44 109 ILE B O 1
ATOM 3104 N N . ILE B 1 110 ? 9.078 6.621 0.216 1 96.69 110 ILE B N 1
ATOM 3105 C CA . ILE B 1 110 ? 8.672 7.07 -1.11 1 96.69 110 ILE B CA 1
ATOM 3106 C C . ILE B 1 110 ? 7.336 7.801 -1.021 1 96.69 110 ILE B C 1
ATOM 3108 O O . ILE B 1 110 ? 6.379 7.289 -0.435 1 96.69 110 ILE B O 1
ATOM 3112 N N . ILE B 1 111 ? 7.281 8.984 -1.518 1 97.25 111 ILE B N 1
ATOM 3113 C CA . ILE B 1 111 ? 6.027 9.727 -1.551 1 97.25 111 ILE B CA 1
ATOM 3114 C C . ILE B 1 111 ? 5.508 9.805 -2.984 1 97.25 111 ILE B C 1
ATOM 3116 O O . ILE B 1 111 ? 6.207 10.273 -3.883 1 97.25 111 ILE B O 1
ATOM 3120 N N . VAL B 1 112 ? 4.402 9.289 -3.16 1 98.19 112 VAL B N 1
ATOM 3121 C CA . VAL B 1 112 ? 3.684 9.5 -4.41 1 98.19 112 VAL B CA 1
ATOM 3122 C C . VAL B 1 112 ? 2.463 10.383 -4.168 1 98.19 112 VAL B C 1
ATOM 3124 O O . VAL B 1 112 ? 1.443 9.914 -3.652 1 98.19 112 VAL B O 1
ATOM 3127 N N . SER B 1 113 ? 2.496 11.594 -4.621 1 98.12 113 SER B N 1
ATOM 3128 C CA . SER B 1 113 ? 1.499 12.594 -4.262 1 98.12 113 SER B CA 1
ATOM 3129 C C . SER B 1 113 ? 0.147 12.281 -4.895 1 98.12 113 SER B C 1
ATOM 3131 O O . SER B 1 113 ? -0.899 12.57 -4.309 1 98.12 113 SER B O 1
ATOM 3133 N N . GLY B 1 114 ? 0.174 11.758 -6.16 1 98 114 GLY B N 1
ATOM 3134 C CA . GLY B 1 114 ? -1.035 11.328 -6.852 1 98 114 GLY B CA 1
ATOM 3135 C C . GLY B 1 114 ? -2.074 12.43 -6.965 1 98 114 GLY B C 1
ATOM 3136 O O . GLY B 1 114 ? -1.774 13.531 -7.43 1 98 114 GLY B O 1
ATOM 3137 N N . ALA B 1 115 ? -3.24 12.156 -6.449 1 98.62 115 ALA B N 1
ATOM 3138 C CA . ALA B 1 115 ? -4.41 13.023 -6.566 1 98.62 115 ALA B CA 1
ATOM 3139 C C . ALA B 1 115 ? -4.188 14.344 -5.836 1 98.62 115 ALA B C 1
ATOM 3141 O O . ALA B 1 115 ? -4.844 15.344 -6.141 1 98.62 115 ALA B O 1
ATOM 3142 N N . ASN B 1 116 ? -3.307 14.383 -4.844 1 98.69 116 ASN B N 1
ATOM 3143 C CA . ASN B 1 116 ? -3.012 15.633 -4.152 1 98.69 116 ASN B CA 1
ATOM 3144 C C . ASN B 1 116 ? -2.568 16.719 -5.129 1 98.69 116 ASN B C 1
ATOM 3146 O O . ASN B 1 116 ? -2.896 17.906 -4.945 1 98.69 116 ASN B O 1
ATOM 3150 N N . LEU B 1 117 ? -1.857 16.328 -6.18 1 98.12 117 LEU B N 1
ATOM 3151 C CA . LEU B 1 117 ? -1.337 17.297 -7.141 1 98.12 117 LEU B CA 1
ATOM 3152 C C . LEU B 1 117 ? -2.402 17.672 -8.164 1 98.12 117 LEU B C 1
ATOM 3154 O O . LEU B 1 117 ? -2.203 18.594 -8.969 1 98.12 117 LEU B O 1
ATOM 3158 N N . LYS B 1 118 ? -3.508 16.984 -8.117 1 98.44 118 LYS B N 1
ATOM 3159 C CA . LYS B 1 118 ? -4.617 17.281 -9.016 1 98.44 118 LYS B CA 1
ATOM 3160 C C . LYS B 1 118 ? -5.609 18.234 -8.359 1 98.44 118 LYS B C 1
ATOM 3162 O O . LYS B 1 118 ? -6.543 18.719 -9.016 1 98.44 118 LYS B O 1
ATOM 3167 N N . LEU B 1 119 ? -5.449 18.516 -7.078 1 98.56 119 LEU B N 1
ATOM 3168 C CA . LEU B 1 119 ? -6.191 19.578 -6.418 1 98.56 119 LEU B CA 1
ATOM 3169 C C . LEU B 1 119 ? -5.648 20.953 -6.812 1 98.56 119 LEU B C 1
ATOM 3171 O O . LEU B 1 119 ? -4.617 21.391 -6.297 1 98.56 119 LEU B O 1
ATOM 3175 N N . THR B 1 120 ? -6.387 21.688 -7.633 1 98.25 120 THR B N 1
ATOM 3176 C CA . THR B 1 120 ? -5.875 22.922 -8.227 1 98.25 120 THR B CA 1
ATOM 3177 C C . THR B 1 120 ? -6.512 24.141 -7.578 1 98.25 120 THR B C 1
ATOM 3179 O O . THR B 1 120 ? -7.461 24.016 -6.801 1 98.25 120 THR B O 1
ATOM 3182 N N . ALA B 1 121 ? -5.938 25.297 -7.926 1 98.31 121 ALA B N 1
ATOM 3183 C CA . ALA B 1 121 ? -6.535 26.562 -7.492 1 98.31 121 ALA B CA 1
ATOM 3184 C C . ALA B 1 121 ? -7.973 26.688 -7.988 1 98.31 121 ALA B C 1
ATOM 3186 O O . ALA B 1 121 ? -8.828 27.234 -7.293 1 98.31 121 ALA B O 1
ATOM 3187 N N . ALA B 1 122 ? -8.234 26.172 -9.195 1 98.12 122 ALA B N 1
ATOM 3188 C CA . ALA B 1 122 ? -9.586 26.188 -9.75 1 98.12 122 ALA B CA 1
ATOM 3189 C C . ALA B 1 122 ? -10.539 25.344 -8.906 1 98.12 122 ALA B C 1
ATOM 3191 O O . ALA B 1 122 ? -11.688 25.719 -8.695 1 98.12 122 ALA B O 1
ATOM 3192 N N . ASP B 1 123 ? -10.07 24.219 -8.43 1 97.94 123 ASP B N 1
ATOM 3193 C CA . ASP B 1 123 ? -10.867 23.375 -7.539 1 97.94 123 ASP B CA 1
ATOM 3194 C C . ASP B 1 123 ? -11.227 24.125 -6.258 1 97.94 123 ASP B C 1
ATOM 3196 O O . ASP B 1 123 ? -12.359 24.031 -5.781 1 97.94 123 ASP B O 1
ATOM 3200 N N . VAL B 1 124 ? -10.242 24.828 -5.691 1 98.44 124 VAL B N 1
ATOM 3201 C CA . VAL B 1 124 ? -10.445 25.578 -4.457 1 98.44 124 VAL B CA 1
ATOM 3202 C C . VAL B 1 124 ? -11.516 26.641 -4.68 1 98.44 124 VAL B C 1
ATOM 3204 O O . VAL B 1 124 ? -12.398 26.828 -3.84 1 98.44 124 VAL B O 1
ATOM 3207 N N . ARG B 1 125 ? -11.484 27.312 -5.824 1 97.94 125 ARG B N 1
ATOM 3208 C CA . ARG B 1 125 ? -12.469 28.359 -6.141 1 97.94 125 ARG B CA 1
ATOM 3209 C C . ARG B 1 125 ? -13.867 27.766 -6.254 1 97.94 125 ARG B C 1
ATOM 3211 O O . ARG B 1 125 ? -14.852 28.406 -5.871 1 97.94 125 ARG B O 1
ATOM 3218 N N . GLU B 1 126 ? -13.922 26.578 -6.754 1 97.25 126 GLU B N 1
ATOM 3219 C CA . GLU B 1 126 ? -15.219 25.906 -6.871 1 97.25 126 GLU B CA 1
ATOM 3220 C C . GLU B 1 126 ? -15.82 25.625 -5.496 1 97.25 126 GLU B C 1
ATOM 3222 O O . GLU B 1 126 ? -17.031 25.516 -5.359 1 97.25 126 GLU B O 1
ATOM 3227 N N . HIS B 1 127 ? -14.961 25.531 -4.496 1 96.38 127 HIS B N 1
ATOM 3228 C CA . HIS B 1 127 ? -15.414 25.234 -3.141 1 96.38 127 HIS B CA 1
ATOM 3229 C C . HIS B 1 127 ? -15.211 26.438 -2.217 1 96.38 127 HIS B C 1
ATOM 3231 O O . HIS B 1 127 ? -15.016 26.266 -1.012 1 96.38 127 HIS B O 1
ATOM 3237 N N . GLU B 1 128 ? -15.188 27.562 -2.783 1 96.88 128 GLU B N 1
ATOM 3238 C CA . GLU B 1 128 ? -14.891 28.781 -2.047 1 96.88 128 GLU B CA 1
ATOM 3239 C C . GLU B 1 128 ? -15.875 28.984 -0.894 1 96.88 128 GLU B C 1
ATOM 3241 O O . GLU B 1 128 ? -15.5 29.5 0.163 1 96.88 128 GLU B O 1
ATOM 3246 N N . SER B 1 129 ? -17.078 28.562 -1.027 1 96.19 129 SER B N 1
ATOM 3247 C CA . SER B 1 129 ? -18.125 28.812 -0.051 1 96.19 129 SER B CA 1
ATOM 3248 C C . SER B 1 129 ? -17.797 28.188 1.299 1 96.19 129 SER B C 1
ATOM 3250 O O . SER B 1 129 ? -18.062 28.781 2.346 1 96.19 129 SER B O 1
ATOM 3252 N N . VAL B 1 130 ? -17.188 27.016 1.305 1 97.38 130 VAL B N 1
ATOM 3253 C CA . VAL B 1 130 ? -16.891 26.328 2.559 1 97.38 130 VAL B CA 1
ATOM 3254 C C . VAL B 1 130 ? -15.75 27.047 3.285 1 97.38 130 VAL B C 1
ATOM 3256 O O . VAL B 1 130 ? -15.719 27.062 4.52 1 97.38 130 VAL B O 1
ATOM 3259 N N . ILE B 1 131 ? -14.883 27.688 2.535 1 97.81 131 ILE B N 1
ATOM 3260 C CA . ILE B 1 131 ? -13.75 28.406 3.107 1 97.81 131 ILE B CA 1
ATOM 3261 C C . ILE B 1 131 ? -14.227 29.734 3.695 1 97.81 131 ILE B C 1
ATOM 3263 O O . ILE B 1 131 ? -13.852 30.094 4.816 1 97.81 131 ILE B O 1
ATOM 3267 N N . THR B 1 132 ? -15.125 30.453 2.971 1 96.12 132 THR B N 1
ATOM 3268 C CA . THR B 1 132 ? -15.523 31.812 3.34 1 96.12 132 THR B CA 1
ATOM 3269 C C . THR B 1 132 ? -16.375 31.797 4.609 1 96.12 132 THR B C 1
ATOM 3271 O O . THR B 1 132 ? -16.469 32.812 5.309 1 96.12 132 THR B O 1
ATOM 3274 N N . HIS B 1 133 ? -16.938 30.672 4.949 1 93.19 133 HIS B N 1
ATOM 3275 C CA . HIS B 1 133 ? -17.797 30.609 6.117 1 93.19 133 HIS B CA 1
ATOM 3276 C C . HIS B 1 133 ? -17.125 29.859 7.266 1 93.19 133 HIS B C 1
ATOM 3278 O O . HIS B 1 133 ? -17.766 29.531 8.266 1 93.19 133 HIS B O 1
ATOM 3284 N N . ALA B 1 134 ? -15.867 29.609 7.156 1 97.75 134 ALA B N 1
ATOM 3285 C CA . ALA B 1 134 ? -15.102 28.953 8.211 1 97.75 134 ALA B CA 1
ATOM 3286 C C . ALA B 1 134 ? -14.547 29.984 9.203 1 97.75 134 ALA B C 1
ATOM 3288 O O . ALA B 1 134 ? -14.414 31.156 8.875 1 97.75 134 ALA B O 1
ATOM 3289 N N . LYS B 1 135 ? -14.312 29.547 10.398 1 98.25 135 LYS B N 1
ATOM 3290 C CA . LYS B 1 135 ? -13.617 30.391 11.367 1 98.25 135 LYS B CA 1
ATOM 3291 C C . LYS B 1 135 ? -12.102 30.344 11.164 1 98.25 135 LYS B C 1
ATOM 3293 O O . LYS B 1 135 ? -11.422 31.375 11.25 1 98.25 135 LYS B O 1
ATOM 3298 N N . VAL B 1 136 ? -11.578 29.188 10.922 1 98.62 136 VAL B N 1
ATOM 3299 C CA . VAL B 1 136 ? -10.148 28.984 10.719 1 98.62 136 VAL B CA 1
ATOM 3300 C C . VAL B 1 136 ? -9.914 28.125 9.484 1 98.62 136 VAL B C 1
ATOM 3302 O O . VAL B 1 136 ? -10.633 27.141 9.258 1 98.62 136 VAL B O 1
ATOM 3305 N N . LEU B 1 137 ? -8.938 28.453 8.641 1 98.88 137 LEU B N 1
ATOM 3306 C CA . LEU B 1 137 ? -8.461 27.656 7.516 1 98.88 137 LEU B CA 1
ATOM 3307 C C . LEU B 1 137 ? -7.047 27.141 7.77 1 98.88 137 LEU B C 1
ATOM 3309 O O . LEU B 1 137 ? -6.16 27.922 8.125 1 98.88 137 LEU B O 1
ATOM 3313 N N . ILE B 1 138 ? -6.867 25.828 7.633 1 98.94 138 ILE B N 1
ATOM 3314 C CA . ILE B 1 138 ? -5.523 25.266 7.684 1 98.94 138 ILE B CA 1
ATOM 3315 C C . ILE B 1 138 ? -5.082 24.875 6.273 1 98.94 138 ILE B C 1
ATOM 3317 O O . ILE B 1 138 ? -5.844 24.25 5.527 1 98.94 138 ILE B O 1
ATOM 3321 N N . CYS B 1 139 ? -3.826 25.203 5.906 1 98.81 139 CYS B N 1
ATOM 3322 C CA . CYS B 1 139 ? -3.189 24.75 4.676 1 98.81 139 CYS B CA 1
ATOM 3323 C C . CYS B 1 139 ? -1.785 24.219 4.949 1 98.81 139 CYS B C 1
ATOM 3325 O O . CYS B 1 139 ? -1.178 24.562 5.965 1 98.81 139 CYS B O 1
ATOM 3327 N N . GLN B 1 140 ? -1.322 23.359 4.152 1 98.44 140 GLN B N 1
ATOM 3328 C CA . GLN B 1 140 ? 0.044 22.844 4.105 1 98.44 140 GLN B CA 1
ATOM 3329 C C . GLN B 1 140 ? 0.572 22.828 2.674 1 98.44 140 GLN B C 1
ATOM 3331 O O . GLN B 1 140 ? 0.004 23.469 1.787 1 98.44 140 GLN B O 1
ATOM 3336 N N . LEU B 1 141 ? 1.724 22.203 2.457 1 97.62 141 LEU B N 1
ATOM 3337 C CA . LEU B 1 141 ? 2.314 22.281 1.126 1 97.62 141 LEU B CA 1
ATOM 3338 C C . LEU B 1 141 ? 2.514 20.875 0.541 1 97.62 141 LEU B C 1
ATOM 3340 O O . LEU B 1 141 ? 3.439 20.656 -0.243 1 97.62 141 LEU B O 1
ATOM 3344 N N . GLU B 1 142 ? 1.674 19.953 0.922 1 97.06 142 GLU B N 1
ATOM 3345 C CA . GLU B 1 142 ? 1.679 18.625 0.34 1 97.06 142 GLU B CA 1
ATOM 3346 C C . GLU B 1 142 ? 0.75 18.547 -0.868 1 97.06 142 GLU B C 1
ATOM 3348 O O . GLU B 1 142 ? 0.509 17.453 -1.401 1 97.06 142 GLU B O 1
ATOM 3353 N N . VAL B 1 143 ? 0.118 19.625 -1.229 1 97.81 143 VAL B N 1
ATOM 3354 C CA . VAL B 1 143 ? -0.565 19.859 -2.5 1 97.81 143 VAL B CA 1
ATOM 3355 C C . VAL B 1 143 ? 0.185 20.906 -3.312 1 97.81 143 VAL B C 1
ATOM 3357 O O . VAL B 1 143 ? 1.266 21.344 -2.918 1 97.81 143 VAL B O 1
ATOM 3360 N N . GLN B 1 144 ? -0.371 21.25 -4.477 1 95.81 144 GLN B N 1
ATOM 3361 C CA . GLN B 1 144 ? 0.289 22.328 -5.215 1 95.81 144 GLN B CA 1
ATOM 3362 C C . GLN B 1 144 ? 0.328 23.609 -4.395 1 95.81 144 GLN B C 1
ATOM 3364 O O . GLN B 1 144 ? -0.682 24.016 -3.818 1 95.81 144 GLN B O 1
ATOM 3369 N N . PRO B 1 145 ? 1.563 24.203 -4.309 1 96.19 145 PRO B N 1
ATOM 3370 C CA . PRO B 1 145 ? 1.645 25.453 -3.543 1 96.19 145 PRO B CA 1
ATOM 3371 C C . PRO B 1 145 ? 0.605 26.484 -3.98 1 96.19 145 PRO B C 1
ATOM 3373 O O . PRO B 1 145 ? 0.08 27.219 -3.148 1 96.19 145 PRO B O 1
ATOM 3376 N N . GLU B 1 146 ? 0.272 26.5 -5.281 1 97.25 146 GLU B N 1
ATOM 3377 C CA . GLU B 1 146 ? -0.715 27.422 -5.82 1 97.25 146 GLU B CA 1
ATOM 3378 C C . GLU B 1 146 ? -2.1 27.156 -5.234 1 97.25 146 GLU B C 1
ATOM 3380 O O . GLU B 1 146 ? -2.902 28.078 -5.082 1 97.25 146 GLU B O 1
ATOM 3385 N N . THR B 1 147 ? -2.35 25.922 -4.938 1 98.44 147 THR B N 1
ATOM 3386 C CA . THR B 1 147 ? -3.619 25.547 -4.324 1 98.44 147 THR B CA 1
ATOM 3387 C C . THR B 1 147 ? -3.75 26.141 -2.93 1 98.44 147 THR B C 1
ATOM 3389 O O . THR B 1 147 ? -4.758 26.781 -2.615 1 98.44 147 THR B O 1
ATOM 3392 N N . SER B 1 148 ? -2.723 25.953 -2.139 1 98.56 148 SER B N 1
ATOM 3393 C CA . SER B 1 148 ? -2.719 26.516 -0.794 1 98.56 148 SER B CA 1
ATOM 3394 C C . SER B 1 148 ? -2.764 28.047 -0.838 1 98.56 148 SER B C 1
ATOM 3396 O O . SER B 1 148 ? -3.457 28.672 -0.037 1 98.56 148 SER B O 1
ATOM 3398 N N . LEU B 1 149 ? -2.047 28.594 -1.808 1 98.38 149 LEU B N 1
ATOM 3399 C CA . LEU B 1 149 ? -2.021 30.047 -1.965 1 98.38 149 LEU B CA 1
ATOM 3400 C C . LEU B 1 149 ? -3.418 30.594 -2.25 1 98.38 149 LEU B C 1
ATOM 3402 O O . LEU B 1 149 ? -3.84 31.578 -1.645 1 98.38 149 LEU B O 1
ATOM 3406 N N . GLU B 1 150 ? -4.102 29.953 -3.158 1 98.69 150 GLU B N 1
ATOM 3407 C CA . GLU B 1 150 ? -5.449 30.375 -3.52 1 98.69 150 GLU B CA 1
ATOM 3408 C C . GLU B 1 150 ? -6.402 30.266 -2.332 1 98.69 150 GLU B C 1
ATOM 3410 O O . GLU B 1 150 ? -7.23 31.156 -2.107 1 98.69 150 GLU B O 1
ATOM 3415 N N . ALA B 1 151 ? -6.301 29.219 -1.571 1 98.81 151 ALA B N 1
ATOM 3416 C CA . ALA B 1 151 ? -7.141 29.031 -0.393 1 98.81 151 ALA B CA 1
ATOM 3417 C C . ALA B 1 151 ? -6.906 30.125 0.637 1 98.81 151 ALA B C 1
ATOM 3419 O O . ALA B 1 151 ? -7.859 30.688 1.188 1 98.81 151 ALA B O 1
ATOM 3420 N N . LEU B 1 152 ? -5.668 30.438 0.855 1 98.62 152 LEU B N 1
ATOM 3421 C CA . LEU B 1 152 ? -5.312 31.469 1.819 1 98.62 152 LEU B CA 1
ATOM 3422 C C . LEU B 1 152 ? -5.82 32.844 1.367 1 98.62 152 LEU B C 1
ATOM 3424 O O . LEU B 1 152 ? -6.285 33.625 2.186 1 98.62 152 LEU B O 1
ATOM 3428 N N . ARG B 1 153 ? -5.73 33.062 0.061 1 98.44 153 ARG B N 1
ATOM 3429 C CA . ARG B 1 153 ? -6.23 34.344 -0.49 1 98.44 153 ARG B CA 1
ATOM 3430 C C . ARG B 1 153 ? -7.727 34.469 -0.244 1 98.44 153 ARG B C 1
ATOM 3432 O O . ARG B 1 153 ? -8.188 35.531 0.223 1 98.44 153 ARG B O 1
ATOM 3439 N N . ILE B 1 154 ? -8.445 33.469 -0.564 1 98.5 154 ILE B N 1
ATOM 3440 C CA . ILE B 1 154 ? -9.891 33.469 -0.376 1 98.5 154 ILE B CA 1
ATOM 3441 C C . ILE B 1 154 ? -10.219 33.688 1.098 1 98.5 154 ILE B C 1
ATOM 3443 O O . ILE B 1 154 ? -11.07 34.531 1.431 1 98.5 154 ILE B O 1
ATOM 3447 N N . ALA B 1 155 ? -9.547 32.969 1.968 1 98.38 155 ALA B N 1
ATOM 3448 C CA . ALA B 1 155 ? -9.781 33.094 3.404 1 98.38 155 ALA B CA 1
ATOM 3449 C C . ALA B 1 155 ? -9.547 34.531 3.887 1 98.38 155 ALA B C 1
ATOM 3451 O O . ALA B 1 155 ? -10.391 35.094 4.59 1 98.38 155 ALA B O 1
ATOM 3452 N N . LYS B 1 156 ? -8.469 35.125 3.508 1 96.94 156 LYS B N 1
ATOM 3453 C CA . LYS B 1 156 ? -8.102 36.469 3.943 1 96.94 156 LYS B CA 1
ATOM 3454 C C . LYS B 1 156 ? -9.117 37.5 3.453 1 96.94 156 LYS B C 1
ATOM 3456 O O . LYS B 1 156 ? -9.477 38.438 4.188 1 96.94 156 LYS B O 1
ATOM 3461 N N . GLN B 1 157 ? -9.539 37.312 2.264 1 96.88 157 GLN B N 1
ATOM 3462 C CA . GLN B 1 157 ? -10.508 38.219 1.668 1 96.88 157 GLN B CA 1
ATOM 3463 C C . GLN B 1 157 ? -11.82 38.219 2.451 1 96.88 157 GLN B C 1
ATOM 3465 O O . GLN B 1 157 ? -12.555 39.219 2.449 1 96.88 157 GLN B O 1
ATOM 3470 N N . HIS B 1 158 ? -12.055 37.188 3.135 1 96.69 158 HIS B N 1
ATOM 3471 C CA . HIS B 1 158 ? -13.344 37.062 3.805 1 96.69 158 HIS B CA 1
ATOM 3472 C C . HIS B 1 158 ? -13.18 37.062 5.32 1 96.69 158 HIS B C 1
ATOM 3474 O O . HIS B 1 158 ? -14.094 36.688 6.051 1 96.69 158 HIS B O 1
ATOM 3480 N N . GLY B 1 159 ? -12 37.375 5.824 1 96.31 159 GLY B N 1
ATOM 3481 C CA . GLY B 1 159 ? -11.75 37.562 7.242 1 96.31 159 GLY B CA 1
ATOM 3482 C C . GLY B 1 159 ? -11.594 36.281 8.008 1 96.31 159 GLY B C 1
ATOM 3483 O O . GLY B 1 159 ? -11.695 36.25 9.234 1 96.31 159 GLY B O 1
ATOM 3484 N N . VAL B 1 160 ? -11.375 35.156 7.32 1 97.81 160 VAL B N 1
ATOM 3485 C CA . VAL B 1 160 ? -11.141 33.844 7.938 1 97.81 160 VAL B CA 1
ATOM 3486 C C . VAL B 1 160 ? -9.703 33.75 8.453 1 97.81 160 VAL B C 1
ATOM 3488 O O . VAL B 1 160 ? -8.766 34.188 7.766 1 97.81 160 VAL B O 1
ATOM 3491 N N . THR B 1 161 ? -9.5 33.312 9.68 1 97.88 161 THR B N 1
ATOM 3492 C CA . THR B 1 161 ? -8.156 33.156 10.234 1 97.88 161 THR B CA 1
ATOM 3493 C C . THR B 1 161 ? -7.398 32.062 9.508 1 97.88 161 THR B C 1
ATOM 3495 O O . THR B 1 161 ? -7.941 30.969 9.273 1 97.88 161 THR B O 1
ATOM 3498 N N . THR B 1 162 ? -6.113 32.281 9.164 1 98.62 162 THR B N 1
ATOM 3499 C CA . THR B 1 162 ? -5.359 31.328 8.359 1 98.62 162 THR B CA 1
ATOM 3500 C C . THR B 1 162 ? -4.188 30.766 9.148 1 98.62 162 THR B C 1
ATOM 3502 O O . THR B 1 162 ? -3.49 31.5 9.852 1 98.62 162 THR B O 1
ATOM 3505 N N . ILE B 1 163 ? -4.004 29.453 9.094 1 98.75 163 ILE B N 1
ATOM 3506 C CA . ILE B 1 163 ? -2.828 28.75 9.594 1 98.75 163 ILE B CA 1
ATOM 3507 C C . ILE B 1 163 ? -2.129 28.047 8.43 1 98.75 163 ILE B C 1
ATOM 3509 O O . ILE B 1 163 ? -2.756 27.281 7.695 1 98.75 163 ILE B O 1
ATOM 3513 N N . LEU B 1 164 ? -0.856 28.281 8.219 1 98.69 164 LEU B N 1
ATOM 3514 C CA . LEU B 1 164 ? -0.075 27.562 7.219 1 98.69 164 LEU B CA 1
ATOM 3515 C C . LEU B 1 164 ? 1.023 26.734 7.883 1 98.69 164 LEU B C 1
ATOM 3517 O O . LEU B 1 164 ? 1.855 27.281 8.617 1 98.69 164 LEU B O 1
ATOM 3521 N N . ASN B 1 165 ? 0.979 25.484 7.812 1 98.38 165 ASN B N 1
ATOM 3522 C CA . ASN B 1 165 ? 2.098 24.578 8.062 1 98.38 165 ASN B CA 1
ATOM 3523 C C . ASN B 1 165 ? 2.951 24.375 6.816 1 98.38 165 ASN B C 1
ATOM 3525 O O . ASN B 1 165 ? 2.553 23.656 5.895 1 98.38 165 ASN B O 1
ATOM 3529 N N . PRO B 1 166 ? 4.094 25.047 6.77 1 97.44 166 PRO B N 1
ATOM 3530 C CA . PRO B 1 166 ? 4.871 25.047 5.527 1 97.44 166 PRO B CA 1
ATOM 3531 C C . PRO B 1 166 ? 5.664 23.75 5.324 1 97.44 166 PRO B C 1
ATOM 3533 O O . PRO B 1 166 ? 6.895 23.781 5.277 1 97.44 166 PRO B O 1
ATOM 3536 N N . ALA B 1 167 ? 5.02 22.672 5.203 1 93.44 167 ALA B N 1
ATOM 3537 C CA . ALA B 1 167 ? 5.582 21.344 5.016 1 93.44 167 ALA B CA 1
ATOM 3538 C C . ALA B 1 167 ? 5 20.672 3.773 1 93.44 167 ALA B C 1
ATOM 3540 O O . ALA B 1 167 ? 3.781 20.625 3.6 1 93.44 167 ALA B O 1
ATOM 3541 N N . PRO B 1 168 ? 5.949 20.094 2.979 1 91.56 168 PRO B N 1
ATOM 3542 C CA . PRO B 1 168 ? 7.414 20.141 3.027 1 91.56 168 PRO B CA 1
ATOM 3543 C C . PRO B 1 168 ? 7.973 21.531 2.766 1 91.56 168 PRO B C 1
ATOM 3545 O O . PRO B 1 168 ? 7.422 22.281 1.951 1 91.56 168 PRO B O 1
ATOM 3548 N N . ALA B 1 169 ? 9 21.844 3.457 1 87 169 ALA B N 1
ATOM 3549 C CA . ALA B 1 169 ? 9.609 23.156 3.293 1 87 169 ALA B CA 1
ATOM 3550 C C . ALA B 1 169 ? 10.508 23.188 2.061 1 87 169 ALA B C 1
ATOM 3552 O O . ALA B 1 169 ? 11.203 22.219 1.764 1 87 169 ALA B O 1
ATOM 3553 N N . GLU B 1 170 ? 10.375 24.297 1.363 1 89.19 170 GLU B N 1
ATOM 3554 C CA . GLU B 1 170 ? 11.328 24.656 0.31 1 89.19 170 GLU B CA 1
ATOM 3555 C C . GLU B 1 170 ? 12.008 25.984 0.609 1 89.19 170 GLU B C 1
ATOM 3557 O O . GLU B 1 170 ? 11.383 26.906 1.143 1 89.19 170 GLU B O 1
ATOM 3562 N N . ALA B 1 171 ? 13.227 26 0.195 1 86.38 171 ALA B N 1
ATOM 3563 C CA . ALA B 1 171 ? 14.008 27.203 0.492 1 86.38 171 ALA B CA 1
ATOM 3564 C C . ALA B 1 171 ? 13.359 28.438 -0.107 1 86.38 171 ALA B C 1
ATOM 3566 O O . ALA B 1 171 ? 13.391 29.516 0.493 1 86.38 171 ALA B O 1
ATOM 3567 N N . THR B 1 172 ? 12.812 28.219 -1.298 1 90.31 172 THR B N 1
ATOM 3568 C CA . THR B 1 172 ? 12.156 29.344 -1.942 1 90.31 172 THR B CA 1
ATOM 3569 C C . THR B 1 172 ? 10.641 29.156 -1.959 1 90.31 172 THR B C 1
ATOM 3571 O O . THR B 1 172 ? 10.133 28.25 -2.619 1 90.31 172 THR B O 1
ATOM 3574 N N . LEU B 1 173 ? 9.984 29.859 -1.091 1 93.06 173 LEU B N 1
ATOM 3575 C CA . LEU B 1 173 ? 8.531 29.859 -0.992 1 93.06 173 LEU B CA 1
ATOM 3576 C C . LEU B 1 173 ? 7.949 31.172 -1.487 1 93.06 173 LEU B C 1
ATOM 3578 O O . LEU B 1 173 ? 8.547 32.219 -1.294 1 93.06 173 LEU B O 1
ATOM 3582 N N . ASP B 1 174 ? 6.832 31.141 -2.211 1 95.19 174 ASP B N 1
ATOM 3583 C CA . ASP B 1 174 ? 6.133 32.375 -2.611 1 95.19 174 ASP B CA 1
ATOM 3584 C C . ASP B 1 174 ? 5.93 33.281 -1.42 1 95.19 174 ASP B C 1
ATOM 3586 O O . ASP B 1 174 ? 5.328 32.906 -0.416 1 95.19 174 ASP B O 1
ATOM 3590 N N . PRO B 1 175 ? 6.41 34.5 -1.489 1 96.19 175 PRO B N 1
ATOM 3591 C CA . PRO B 1 175 ? 6.309 35.438 -0.375 1 96.19 175 PRO B CA 1
ATOM 3592 C C . PRO B 1 175 ? 4.867 35.688 0.071 1 96.19 175 PRO B C 1
ATOM 3594 O O . PRO B 1 175 ? 4.621 36 1.239 1 96.19 175 PRO B O 1
ATOM 3597 N N . GLU B 1 176 ? 3.973 35.5 -0.83 1 97.44 176 GLU B N 1
ATOM 3598 C CA . GLU B 1 176 ? 2.57 35.719 -0.493 1 97.44 176 GLU B CA 1
ATOM 3599 C C . GLU B 1 176 ? 2.08 34.688 0.538 1 97.44 176 GLU B C 1
ATOM 3601 O O . GLU B 1 176 ? 1.149 34.969 1.297 1 97.44 176 GLU B O 1
ATOM 3606 N N . LEU B 1 177 ? 2.646 33.531 0.567 1 97.75 177 LEU B N 1
ATOM 3607 C CA . LEU B 1 177 ? 2.27 32.5 1.542 1 97.75 177 LEU B CA 1
ATOM 3608 C C . LEU B 1 177 ? 2.547 33 2.963 1 97.75 177 LEU B C 1
ATOM 3610 O O . LEU B 1 177 ? 1.768 32.719 3.879 1 97.75 177 LEU B O 1
ATOM 3614 N N . TYR B 1 178 ? 3.658 33.75 3.094 1 97.06 178 TYR B N 1
ATOM 3615 C CA . TYR B 1 178 ? 3.977 34.312 4.402 1 97.06 178 TYR B CA 1
ATOM 3616 C C . TYR B 1 178 ? 2.971 35.375 4.789 1 97.06 178 TYR B C 1
ATOM 3618 O O . TYR B 1 178 ? 2.41 35.344 5.891 1 97.06 178 TYR B O 1
ATOM 3626 N N . LYS B 1 179 ? 2.674 36.219 3.881 1 97.12 179 LYS B N 1
ATOM 3627 C CA . LYS B 1 179 ? 1.848 37.406 4.133 1 97.12 179 LYS B CA 1
ATOM 3628 C C . LYS B 1 179 ? 0.401 37 4.418 1 97.12 179 LYS B C 1
ATOM 3630 O O . LYS B 1 179 ? -0.292 37.688 5.184 1 97.12 179 LYS B O 1
ATOM 3635 N N . LEU B 1 180 ? -0.014 35.938 3.797 1 97.88 180 LEU B N 1
ATOM 3636 C CA . LEU B 1 180 ? -1.408 35.531 3.896 1 97.88 180 LEU B CA 1
ATOM 3637 C C . LEU B 1 180 ? -1.627 34.656 5.121 1 97.88 180 LEU B C 1
ATOM 3639 O O . LEU B 1 180 ? -2.762 34.281 5.434 1 97.88 180 LEU B O 1
ATOM 3643 N N . SER B 1 181 ? -0.591 34.375 5.879 1 97.38 181 SER B N 1
ATOM 3644 C CA . SER B 1 181 ? -0.676 33.5 7.039 1 97.38 181 SER B CA 1
ATOM 3645 C C . SER B 1 181 ? -0.819 34.281 8.328 1 97.38 181 SER B C 1
ATOM 3647 O O . SER B 1 181 ? 0.078 35.062 8.703 1 97.38 181 SER B O 1
ATOM 3649 N N . ASP B 1 182 ? -1.954 34.156 9.008 1 97.12 182 ASP B N 1
ATOM 3650 C CA . ASP B 1 182 ? -2.076 34.719 10.344 1 97.12 182 ASP B CA 1
ATOM 3651 C C . ASP B 1 182 ? -1.167 34 11.336 1 97.12 182 ASP B C 1
ATOM 3653 O O . ASP B 1 182 ? -0.602 34.625 12.234 1 97.12 182 ASP B O 1
ATOM 3657 N N . VAL B 1 183 ? -1.069 32.688 11.164 1 97.81 183 VAL B N 1
ATOM 3658 C CA . VAL B 1 183 ? -0.155 31.875 11.945 1 97.81 183 VAL B CA 1
ATOM 3659 C C . VAL B 1 183 ? 0.672 30.984 11.008 1 97.81 183 VAL B C 1
ATOM 3661 O O . VAL B 1 183 ? 0.119 30.234 10.203 1 97.81 183 VAL B O 1
ATOM 3664 N N . PHE B 1 184 ? 1.947 31.141 11.055 1 98.19 184 PHE B N 1
ATOM 3665 C CA . PHE B 1 184 ? 2.916 30.344 10.305 1 98.19 184 PHE B CA 1
ATOM 3666 C C . PHE B 1 184 ? 3.592 29.328 11.219 1 98.19 184 PHE B C 1
ATOM 3668 O O . PHE B 1 184 ? 4.297 29.688 12.156 1 98.19 184 PHE B O 1
ATOM 3675 N N . CYS B 1 185 ? 3.406 27.969 10.914 1 98.19 185 CYS B N 1
ATOM 3676 C CA . CYS B 1 185 ? 3.74 26.953 11.906 1 98.19 185 CYS B CA 1
ATOM 3677 C C . CYS B 1 185 ? 4.734 25.953 11.344 1 98.19 185 CYS B C 1
ATOM 3679 O O . CYS B 1 185 ? 4.383 24.797 11.102 1 98.19 185 CYS B O 1
ATOM 3681 N N . PRO B 1 186 ? 6.035 26.219 11.305 1 98.12 186 PRO B N 1
ATOM 3682 C CA . PRO B 1 186 ? 7.062 25.25 10.914 1 98.12 186 PRO B CA 1
ATOM 3683 C C . PRO B 1 186 ? 7.617 24.453 12.102 1 98.12 186 PRO B C 1
ATOM 3685 O O . PRO B 1 186 ? 7.426 24.859 13.258 1 98.12 186 PRO B O 1
ATOM 3688 N N . ASN B 1 187 ? 8.172 23.281 11.781 1 96.75 187 ASN B N 1
ATOM 3689 C CA . ASN B 1 187 ? 9.023 22.641 12.773 1 96.75 187 ASN B CA 1
ATOM 3690 C C . ASN B 1 187 ? 10.484 23.078 12.633 1 96.75 187 ASN B C 1
ATOM 3692 O O . ASN B 1 187 ? 10.789 24 11.883 1 96.75 187 ASN B O 1
ATOM 3696 N N . GLU B 1 188 ? 11.359 22.438 13.367 1 97 188 GLU B N 1
ATOM 3697 C CA . GLU B 1 188 ? 12.766 22.828 13.391 1 97 188 GLU B CA 1
ATOM 3698 C C . GLU B 1 188 ? 13.383 22.75 12 1 97 188 GLU B C 1
ATOM 3700 O O . GLU B 1 188 ? 13.953 23.719 11.508 1 97 188 GLU B O 1
ATOM 3705 N N . THR B 1 189 ? 13.195 21.641 11.352 1 95 189 THR B N 1
ATOM 3706 C CA . THR B 1 189 ? 13.805 21.391 10.047 1 95 189 THR B CA 1
ATOM 3707 C C . THR B 1 189 ? 13.234 22.344 8.992 1 95 189 THR B C 1
ATOM 3709 O O . THR B 1 189 ? 13.977 22.875 8.172 1 95 189 THR B O 1
ATOM 3712 N N . GLU B 1 190 ? 11.961 22.484 9.023 1 96.12 190 GLU B N 1
ATOM 3713 C CA . GLU B 1 190 ? 11.312 23.406 8.086 1 96.12 190 GLU B CA 1
ATOM 3714 C C . GLU B 1 190 ? 11.797 24.828 8.281 1 96.12 190 GLU B C 1
ATOM 3716 O O . GLU B 1 190 ? 12.109 25.531 7.309 1 96.12 190 GLU B O 1
ATOM 3721 N N . ALA B 1 191 ? 11.875 25.25 9.516 1 97.56 191 ALA B N 1
ATOM 3722 C CA . ALA B 1 191 ? 12.359 26.594 9.812 1 97.56 191 ALA B CA 1
ATOM 3723 C C . ALA B 1 191 ? 13.797 26.781 9.328 1 97.56 191 ALA B C 1
ATOM 3725 O O . ALA B 1 191 ? 14.141 27.828 8.789 1 97.56 191 ALA B O 1
ATOM 3726 N N . GLU B 1 192 ? 14.57 25.734 9.547 1 97.81 192 GLU B N 1
ATOM 3727 C CA . GLU B 1 192 ? 15.961 25.797 9.094 1 97.81 192 GLU B CA 1
ATOM 3728 C C . GLU B 1 192 ? 16.031 25.969 7.582 1 97.81 192 GLU B C 1
ATOM 3730 O O . GLU B 1 192 ? 16.812 26.797 7.086 1 97.81 192 GLU B O 1
ATOM 3735 N N . ILE B 1 193 ? 15.211 25.266 6.918 1 96.06 193 ILE B N 1
ATOM 3736 C CA . ILE B 1 193 ? 15.203 25.312 5.461 1 96.06 193 ILE B CA 1
ATOM 3737 C C . ILE B 1 193 ? 14.734 26.703 4.996 1 96.06 193 ILE B C 1
ATOM 3739 O O . ILE B 1 193 ? 15.32 27.281 4.078 1 96.06 193 ILE B O 1
ATOM 3743 N N . LEU B 1 194 ? 13.742 27.25 5.645 1 97 194 LEU B N 1
ATOM 3744 C CA . LEU B 1 194 ? 13.086 28.484 5.207 1 97 194 LEU B CA 1
ATOM 3745 C C . LEU B 1 194 ? 13.922 29.703 5.57 1 97 194 LEU B C 1
ATOM 3747 O O . LEU B 1 194 ? 13.758 30.766 4.973 1 97 194 LEU B O 1
ATOM 3751 N N . THR B 1 195 ? 14.844 29.609 6.523 1 97.06 195 THR B N 1
ATOM 3752 C CA . THR B 1 195 ? 15.547 30.781 7.02 1 97.06 195 THR B CA 1
ATOM 3753 C C . THR B 1 195 ? 17.047 30.672 6.742 1 97.06 195 THR B C 1
ATOM 3755 O O . THR B 1 195 ? 17.766 31.672 6.781 1 97.06 195 THR B O 1
ATOM 3758 N N . GLY B 1 196 ? 17.516 29.391 6.582 1 96.44 196 GLY B N 1
ATOM 3759 C CA . GLY B 1 196 ? 18.938 29.172 6.441 1 96.44 196 GLY B CA 1
ATOM 3760 C C . GLY B 1 196 ? 19.672 29.188 7.766 1 96.44 196 GLY B C 1
ATOM 3761 O O . GLY B 1 196 ? 20.906 29.125 7.793 1 96.44 196 GLY B O 1
ATOM 3762 N N . LEU B 1 197 ? 18.969 29.281 8.859 1 97.25 197 LEU B N 1
ATOM 3763 C CA . LEU B 1 197 ? 19.562 29.297 10.188 1 97.25 197 LEU B CA 1
ATOM 3764 C C . LEU B 1 197 ? 19.328 27.984 10.922 1 97.25 197 LEU B C 1
ATOM 3766 O O . LEU B 1 197 ? 18.281 27.344 10.727 1 97.25 197 LEU B O 1
ATOM 3770 N N . PRO B 1 198 ? 20.25 27.656 11.766 1 97.19 198 PRO B N 1
ATOM 3771 C CA . PRO B 1 198 ? 20.016 26.453 12.57 1 97.19 198 PRO B CA 1
ATOM 3772 C C . PRO B 1 198 ? 18.922 26.656 13.625 1 97.19 198 PRO B C 1
ATOM 3774 O O . PRO B 1 198 ? 18.781 27.766 14.156 1 97.19 198 PRO B O 1
ATOM 3777 N N . VAL B 1 199 ? 18.172 25.703 13.898 1 97.25 199 VAL B N 1
ATOM 3778 C CA . VAL B 1 199 ? 17.141 25.734 14.938 1 97.25 199 VAL B CA 1
ATOM 3779 C C . VAL B 1 199 ? 17.297 24.5 15.844 1 97.25 199 VAL B C 1
ATOM 3781 O O . VAL B 1 199 ? 16.453 23.594 15.805 1 97.25 199 VAL B O 1
ATOM 3784 N N . THR B 1 200 ? 18.328 24.453 16.641 1 95.38 200 THR B N 1
ATOM 3785 C CA . THR B 1 200 ? 18.594 23.328 17.531 1 95.38 200 THR B CA 1
ATOM 3786 C C . THR B 1 200 ? 18.344 23.703 18.984 1 95.38 200 THR B C 1
ATOM 3788 O O . THR B 1 200 ? 18.391 22.859 19.875 1 95.38 200 THR B O 1
ATOM 3791 N N . ALA B 1 201 ? 18.062 24.984 19.203 1 95.94 201 ALA B N 1
ATOM 3792 C CA . ALA B 1 201 ? 17.75 25.5 20.547 1 95.94 201 ALA B CA 1
ATOM 3793 C C . ALA B 1 201 ? 16.688 26.594 20.484 1 95.94 201 ALA B C 1
ATOM 3795 O O . ALA B 1 201 ? 16.406 27.141 19.406 1 95.94 201 ALA B O 1
ATOM 3796 N N . VAL B 1 202 ? 16.141 26.906 21.625 1 96.88 202 VAL B N 1
ATOM 3797 C CA . VAL B 1 202 ? 15.047 27.859 21.719 1 96.88 202 VAL B CA 1
ATOM 3798 C C . VAL B 1 202 ? 15.516 29.234 21.234 1 96.88 202 VAL B C 1
ATOM 3800 O O . VAL B 1 202 ? 14.781 29.938 20.531 1 96.88 202 VAL B O 1
ATOM 3803 N N . GLU B 1 203 ? 16.734 29.594 21.641 1 96.44 203 GLU B N 1
ATOM 3804 C CA . GLU B 1 203 ? 17.266 30.891 21.234 1 96.44 203 GLU B CA 1
ATOM 3805 C C . GLU B 1 203 ? 17.406 31 19.719 1 96.44 203 GLU B C 1
ATOM 3807 O O . GLU B 1 203 ? 17.172 32.062 19.141 1 96.44 203 GLU B O 1
ATOM 3812 N N . GLU B 1 204 ? 17.828 29.938 19.156 1 97.75 204 GLU B N 1
ATOM 3813 C CA . GLU B 1 204 ? 17.969 29.891 17.703 1 97.75 204 GLU B CA 1
ATOM 3814 C C . GLU B 1 204 ? 16.609 29.922 17.016 1 97.75 204 GLU B C 1
ATOM 3816 O O . GLU B 1 204 ? 16.453 30.516 15.945 1 97.75 204 GLU B O 1
ATOM 3821 N N . ALA B 1 205 ? 15.617 29.266 17.625 1 98.06 205 ALA B N 1
ATOM 3822 C CA . ALA B 1 205 ? 14.25 29.328 17.109 1 98.06 205 ALA B CA 1
ATOM 3823 C C . ALA B 1 205 ? 13.727 30.766 17.094 1 98.06 205 ALA B C 1
ATOM 3825 O O . ALA B 1 205 ? 12.992 31.141 16.172 1 98.06 205 ALA B O 1
ATOM 3826 N N . GLU B 1 206 ? 14.094 31.5 18.094 1 97.38 206 GLU B N 1
ATOM 3827 C CA . GLU B 1 206 ? 13.656 32.906 18.141 1 97.38 206 GLU B CA 1
ATOM 3828 C C . GLU B 1 206 ? 14.242 33.688 16.984 1 97.38 206 GLU B C 1
ATOM 3830 O O . GLU B 1 206 ? 13.555 34.5 16.375 1 97.38 206 GLU B O 1
ATOM 3835 N N . LYS B 1 207 ? 15.516 33.469 16.672 1 97.19 207 LYS B N 1
ATOM 3836 C CA . LYS B 1 207 ? 16.156 34.125 15.547 1 97.19 207 LYS B CA 1
ATOM 3837 C C . LYS B 1 207 ? 15.477 33.75 14.234 1 97.19 207 LYS B C 1
ATOM 3839 O O . LYS B 1 207 ? 15.266 34.594 13.367 1 97.19 207 LYS B O 1
ATOM 3844 N N . ALA B 1 208 ? 15.195 32.5 14.102 1 97.75 208 ALA B N 1
ATOM 3845 C CA . ALA B 1 208 ? 14.5 32.031 12.906 1 97.75 208 ALA B CA 1
ATOM 3846 C C . ALA B 1 208 ? 13.117 32.688 12.797 1 97.75 208 ALA B C 1
ATOM 3848 O O . ALA B 1 208 ? 12.695 33.062 11.703 1 97.75 208 ALA B O 1
ATOM 3849 N N . ALA B 1 209 ? 12.438 32.781 13.914 1 97.94 209 ALA B N 1
ATOM 3850 C CA . ALA B 1 209 ? 11.109 33.375 13.945 1 97.94 209 ALA B CA 1
ATOM 3851 C C . ALA B 1 209 ? 11.164 34.844 13.484 1 97.94 209 ALA B C 1
ATOM 3853 O O . ALA B 1 209 ? 10.266 35.312 12.789 1 97.94 209 ALA B O 1
ATOM 3854 N N . ASP B 1 210 ? 12.227 35.5 13.859 1 96.88 210 ASP B N 1
ATOM 3855 C CA . ASP B 1 210 ? 12.398 36.906 13.453 1 96.88 210 ASP B CA 1
ATOM 3856 C C . ASP B 1 210 ? 12.477 37.031 11.93 1 96.88 210 ASP B C 1
ATOM 3858 O O . ASP B 1 210 ? 11.859 37.906 11.344 1 96.88 210 ASP B O 1
ATOM 3862 N N . ILE B 1 211 ? 13.188 36.125 11.398 1 96.5 211 ILE B N 1
ATOM 3863 C CA . ILE B 1 211 ? 13.359 36.125 9.945 1 96.5 211 ILE B CA 1
ATOM 3864 C C . ILE B 1 211 ? 12.016 35.875 9.273 1 96.5 211 ILE B C 1
ATOM 3866 O O . ILE B 1 211 ? 11.664 36.531 8.297 1 96.5 211 ILE B O 1
ATOM 3870 N N . LEU B 1 212 ? 11.289 34.906 9.758 1 97.12 212 LEU B N 1
ATOM 3871 C CA . LEU B 1 212 ? 10 34.531 9.18 1 97.12 212 LEU B CA 1
ATOM 3872 C C . LEU B 1 212 ? 9 35.688 9.32 1 97.12 212 LEU B C 1
ATOM 3874 O O . LEU B 1 212 ? 8.211 35.938 8.398 1 97.12 212 LEU B O 1
ATOM 3878 N N . LEU B 1 213 ? 9.023 36.375 10.484 1 97 213 LEU B N 1
ATOM 3879 C CA . LEU B 1 213 ? 8.156 37.531 10.68 1 97 213 LEU B CA 1
ATOM 3880 C C . LEU B 1 213 ? 8.508 38.656 9.703 1 97 213 LEU B C 1
ATOM 3882 O O . LEU B 1 213 ? 7.617 39.344 9.195 1 97 213 LEU B O 1
ATOM 3886 N N . HIS B 1 214 ? 9.758 38.781 9.422 1 95.5 214 HIS B N 1
ATOM 3887 C CA . HIS B 1 214 ? 10.211 39.781 8.477 1 95.5 214 HIS B CA 1
ATOM 3888 C C . HIS B 1 214 ? 9.727 39.469 7.059 1 95.5 214 HIS B C 1
ATOM 3890 O O . HIS B 1 214 ? 9.555 40.375 6.242 1 95.5 214 HIS B O 1
ATOM 3896 N N . LYS B 1 215 ? 9.547 38.219 6.82 1 95.44 215 LYS B N 1
ATOM 3897 C CA . LYS B 1 215 ? 9.078 37.812 5.5 1 95.44 215 LYS B CA 1
ATOM 3898 C C . LYS B 1 215 ? 7.594 38.125 5.316 1 95.44 215 LYS B C 1
ATOM 3900 O O . LYS B 1 215 ? 7.09 38.125 4.191 1 95.44 215 LYS B O 1
ATOM 3905 N N . GLY B 1 216 ? 6.879 38.406 6.469 1 94 216 GLY B N 1
ATOM 3906 C CA . GLY B 1 216 ? 5.539 38.969 6.301 1 94 216 GLY B CA 1
ATOM 3907 C C . GLY B 1 216 ? 4.492 38.25 7.129 1 94 216 GLY B C 1
ATOM 3908 O O . GLY B 1 216 ? 3.332 38.656 7.164 1 94 216 GLY B O 1
ATOM 3909 N N . CYS B 1 217 ? 4.797 37.219 7.84 1 92.56 217 CYS B N 1
ATOM 3910 C CA . CYS B 1 217 ? 3.852 36.531 8.703 1 92.56 217 CYS B CA 1
ATOM 3911 C C . CYS B 1 217 ? 3.4 37.406 9.859 1 92.56 217 CYS B C 1
ATOM 3913 O O . CYS B 1 217 ? 4.156 38.25 10.32 1 92.56 217 CYS B O 1
ATOM 3915 N N . LYS B 1 218 ? 2.201 37.125 10.344 1 94.06 218 LYS B N 1
ATOM 3916 C CA . LYS B 1 218 ? 1.72 37.875 11.5 1 94.06 218 LYS B CA 1
ATOM 3917 C C . LYS B 1 218 ? 2.213 37.281 12.805 1 94.06 218 LYS B C 1
ATOM 3919 O O . LYS B 1 218 ? 2.627 38 13.719 1 94.06 218 LYS B O 1
ATOM 3924 N N . LYS B 1 219 ? 2.104 35.969 12.867 1 96.88 219 LYS B N 1
ATOM 3925 C CA . LYS B 1 219 ? 2.592 35.188 14 1 96.88 219 LYS B CA 1
ATOM 3926 C C . LYS B 1 219 ? 3.334 33.938 13.523 1 96.88 219 LYS B C 1
ATOM 3928 O O . LYS B 1 219 ? 2.955 33.344 12.516 1 96.88 219 LYS B O 1
ATOM 3933 N N . VAL B 1 220 ? 4.363 33.625 14.281 1 97.94 220 VAL B N 1
ATOM 3934 C CA . VAL B 1 220 ? 5.145 32.438 13.969 1 97.94 220 VAL B CA 1
ATOM 3935 C C . VAL B 1 220 ? 5.184 31.5 15.18 1 97.94 220 VAL B C 1
ATOM 3937 O O . VAL B 1 220 ? 5.43 31.938 16.297 1 97.94 220 VAL B O 1
ATOM 3940 N N . ILE B 1 221 ? 4.852 30.281 14.945 1 98.25 221 ILE B N 1
ATOM 3941 C CA . ILE B 1 221 ? 5 29.234 15.961 1 98.25 221 ILE B CA 1
ATOM 3942 C C . ILE B 1 221 ? 5.93 28.141 15.445 1 98.25 221 ILE B C 1
ATOM 3944 O O . ILE B 1 221 ? 5.582 27.422 14.508 1 98.25 221 ILE B O 1
ATOM 3948 N N . ILE B 1 222 ? 7.098 27.969 16.047 1 98.25 222 ILE B N 1
ATOM 3949 C CA . ILE B 1 222 ? 8.039 26.922 15.672 1 98.25 222 ILE B CA 1
ATOM 3950 C C . ILE B 1 222 ? 7.961 25.781 16.688 1 98.25 222 ILE B C 1
ATOM 3952 O O . ILE B 1 222 ? 8.266 25.969 17.875 1 98.25 222 ILE B O 1
ATOM 3956 N N . THR B 1 223 ? 7.523 24.609 16.234 1 97.62 223 THR B N 1
ATOM 3957 C CA . THR B 1 223 ? 7.5 23.453 17.109 1 97.62 223 THR B CA 1
ATOM 3958 C C . THR B 1 223 ? 8.898 22.875 17.281 1 97.62 223 THR B C 1
ATOM 3960 O O . THR B 1 223 ? 9.664 22.781 16.312 1 97.62 223 THR B O 1
ATOM 3963 N N . LEU B 1 224 ? 9.273 22.516 18.516 1 96.88 224 LEU B N 1
ATOM 3964 C CA . LEU B 1 224 ? 10.641 22.141 18.859 1 96.88 224 LEU B CA 1
ATOM 3965 C C . LEU B 1 224 ? 10.672 20.75 19.5 1 96.88 224 LEU B C 1
ATOM 3967 O O . LEU B 1 224 ? 11.422 20.516 20.438 1 96.88 224 LEU B O 1
ATOM 3971 N N . GLY B 1 225 ? 9.836 19.859 19.078 1 93 225 GLY B N 1
ATOM 3972 C CA . GLY B 1 225 ? 9.812 18.5 19.625 1 93 225 GLY B CA 1
ATOM 3973 C C . GLY B 1 225 ? 9.617 18.469 21.125 1 93 225 GLY B C 1
ATOM 3974 O O . GLY B 1 225 ? 8.656 19.047 21.641 1 93 225 GLY B O 1
ATOM 3975 N N . GLU B 1 226 ? 10.586 17.812 21.781 1 93.94 226 GLU B N 1
ATOM 3976 C CA . GLU B 1 226 ? 10.477 17.641 23.219 1 93.94 226 GLU B CA 1
ATOM 3977 C C . GLU B 1 226 ? 10.656 18.953 23.969 1 93.94 226 GLU B C 1
ATOM 3979 O O . GLU B 1 226 ? 10.359 19.047 25.156 1 93.94 226 GLU B O 1
ATOM 3984 N N . LYS B 1 227 ? 11.039 20 23.266 1 95.44 227 LYS B N 1
ATOM 3985 C CA . LYS B 1 227 ? 11.242 21.312 23.891 1 95.44 227 LYS B CA 1
ATOM 3986 C C . LYS B 1 227 ? 9.977 22.156 23.812 1 95.44 227 LYS B C 1
ATOM 3988 O O . LYS B 1 227 ? 9.938 23.266 24.344 1 95.44 227 LYS B O 1
ATOM 3993 N N . GLY B 1 228 ? 8.969 21.625 23.125 1 95.88 228 GLY B N 1
ATOM 3994 C CA . GLY B 1 228 ? 7.723 22.375 23 1 95.88 228 GLY B CA 1
ATOM 3995 C C . GLY B 1 228 ? 7.652 23.219 21.75 1 95.88 228 GLY B C 1
ATOM 3996 O O . GLY B 1 228 ? 7.758 22.703 20.641 1 95.88 228 GLY B O 1
ATOM 3997 N N . CYS B 1 229 ? 7.398 24.547 21.969 1 97 229 CYS B N 1
ATOM 3998 C CA . CYS B 1 229 ? 7.352 25.422 20.812 1 97 229 CYS B CA 1
ATOM 3999 C C . CYS B 1 229 ? 7.684 26.859 21.188 1 97 229 CYS B C 1
ATOM 4001 O O . CYS B 1 229 ? 7.656 27.203 22.375 1 97 229 CYS B O 1
ATOM 4003 N N . LEU B 1 230 ? 8.125 27.594 20.266 1 97.75 230 LEU B N 1
ATOM 4004 C CA . LEU B 1 230 ? 8.375 29.031 20.375 1 97.75 230 LEU B CA 1
ATOM 4005 C C . LEU B 1 230 ? 7.363 29.828 19.562 1 97.75 230 LEU B C 1
ATOM 4007 O O . LEU B 1 230 ? 7.145 29.531 18.375 1 97.75 230 LEU B O 1
ATOM 4011 N N . CYS B 1 231 ? 6.707 30.766 20.219 1 97.44 231 CYS B N 1
ATOM 4012 C CA . CYS B 1 231 ? 5.742 31.641 19.547 1 97.44 231 CYS B CA 1
ATOM 4013 C C . CYS B 1 231 ? 6.207 33.094 19.562 1 97.44 231 CYS B C 1
ATOM 4015 O O . CYS B 1 231 ? 6.695 33.562 20.578 1 97.44 231 CYS B O 1
ATOM 4017 N N . LYS B 1 232 ? 6.113 33.688 18.438 1 96.44 232 LYS B N 1
ATOM 4018 C CA . LYS B 1 232 ? 6.473 35.125 18.344 1 96.44 232 LYS B CA 1
ATOM 4019 C C . LYS B 1 232 ? 5.551 35.844 17.375 1 96.44 232 LYS B C 1
ATOM 4021 O O . LYS B 1 232 ? 5.164 35.312 16.344 1 96.44 232 LYS B O 1
ATOM 4026 N N . SER B 1 233 ? 5.168 36.969 17.797 1 93.38 233 SER B N 1
ATOM 4027 C CA . SER B 1 233 ? 4.34 37.812 16.953 1 93.38 233 SER B CA 1
ATOM 4028 C C . SER B 1 233 ? 5.117 39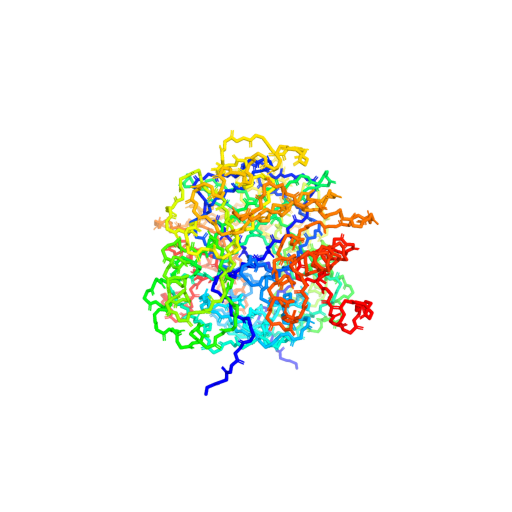.031 16.469 1 93.38 233 SER B C 1
ATOM 4030 O O . SER B 1 233 ? 6.121 39.438 17.062 1 93.38 233 SER B O 1
ATOM 4032 N N . SER B 1 234 ? 4.645 39.594 15.414 1 86.38 234 SER B N 1
ATOM 4033 C CA . SER B 1 234 ? 5.281 40.812 14.875 1 86.38 234 SER B CA 1
ATOM 4034 C C . SER B 1 234 ? 5.145 41.969 15.828 1 86.38 234 SER B C 1
ATOM 4036 O O . SER B 1 234 ? 5.914 42.938 15.758 1 86.38 234 SER B O 1
ATOM 4038 N N . MET B 1 235 ? 4.246 41.844 16.734 1 84.94 235 MET B N 1
ATOM 4039 C CA . MET B 1 235 ? 3.965 42.938 17.656 1 84.94 235 MET B CA 1
ATOM 4040 C C . MET B 1 235 ? 4.789 42.812 18.922 1 84.94 235 MET B C 1
ATOM 4042 O O . MET B 1 235 ? 4.805 43.719 19.75 1 84.94 235 MET B O 1
ATOM 4046 N N . SER B 1 236 ? 5.398 41.719 19.047 1 84.56 236 SER B N 1
ATOM 4047 C CA . SER B 1 236 ? 6.152 41.469 20.266 1 84.56 236 SER B CA 1
ATOM 4048 C C . SER B 1 236 ? 7.656 41.469 20 1 84.56 236 SER B C 1
ATOM 4050 O O . SER B 1 236 ? 8.102 41 18.953 1 84.56 236 SER B O 1
ATOM 4052 N N . GLU B 1 237 ? 8.312 42 20.953 1 83.5 237 GLU B N 1
ATOM 4053 C CA . GLU B 1 237 ? 9.773 42 20.828 1 83.5 237 GLU B CA 1
ATOM 4054 C C . GLU B 1 237 ? 10.352 40.625 21.172 1 83.5 237 GLU B C 1
ATOM 4056 O O . GLU B 1 237 ? 11.312 40.188 20.547 1 83.5 237 GLU B O 1
ATOM 4061 N N . LYS B 1 238 ? 9.766 40.062 22.172 1 91.56 238 LYS B N 1
ATOM 4062 C CA . LYS B 1 238 ? 10.305 38.781 22.625 1 91.56 238 LYS B CA 1
ATOM 4063 C C . LYS B 1 238 ? 9.32 37.625 22.344 1 91.56 238 LYS B C 1
ATOM 4065 O O . LYS B 1 238 ? 8.109 37.812 22.422 1 91.56 238 LYS B O 1
ATOM 4070 N N . GLY B 1 239 ? 9.953 36.531 21.953 1 94.75 239 GLY B N 1
ATOM 4071 C CA . GLY B 1 239 ? 9.156 35.312 21.781 1 94.75 239 GLY B CA 1
ATOM 4072 C C . GLY B 1 239 ? 8.781 34.656 23.094 1 94.75 239 GLY B C 1
ATOM 4073 O O . GLY B 1 239 ? 9.367 34.969 24.141 1 94.75 239 GLY B O 1
ATOM 4074 N N . ILE B 1 240 ? 7.738 33.906 23.047 1 95.44 240 ILE B N 1
ATOM 4075 C CA . ILE B 1 240 ? 7.289 33.125 24.203 1 95.44 240 ILE B CA 1
ATOM 4076 C C . ILE B 1 240 ? 7.57 31.656 23.984 1 95.44 240 ILE B C 1
ATOM 4078 O O . ILE B 1 240 ? 7.109 31.062 23 1 95.44 240 ILE B O 1
ATOM 4082 N N . HIS B 1 241 ? 8.336 31.094 24.828 1 96.94 241 HIS B N 1
ATOM 4083 C CA . HIS B 1 241 ? 8.578 29.656 24.797 1 96.94 241 HIS B CA 1
ATOM 4084 C C . HIS B 1 241 ? 7.551 28.906 25.641 1 96.94 241 HIS B C 1
ATOM 4086 O O . HIS B 1 241 ? 7.34 29.234 26.812 1 96.94 241 HIS B O 1
ATOM 4092 N N . VAL B 1 242 ? 6.891 27.938 25.047 1 96.5 242 VAL B N 1
ATOM 4093 C CA . VAL B 1 242 ? 5.965 27.031 25.719 1 96.5 242 VAL B CA 1
ATOM 4094 C C . VAL B 1 242 ? 6.578 25.641 25.828 1 96.5 242 VAL B C 1
ATOM 4096 O O . VAL B 1 242 ? 6.664 24.922 24.828 1 96.5 242 VAL B O 1
ATOM 4099 N N . PRO B 1 243 ? 6.984 25.25 27.016 1 95.31 243 PRO B N 1
ATOM 4100 C CA . PRO B 1 243 ? 7.617 23.938 27.156 1 95.31 243 PRO B CA 1
ATOM 4101 C C . PRO B 1 243 ? 6.637 22.781 26.938 1 95.31 243 PRO B C 1
ATOM 4103 O O . PRO B 1 243 ? 5.445 22.922 27.234 1 95.31 243 PRO B O 1
ATOM 4106 N N . ALA B 1 244 ? 7.18 21.672 26.406 1 93.69 244 ALA B N 1
ATOM 4107 C CA . ALA B 1 244 ? 6.375 20.469 26.266 1 93.69 244 ALA B CA 1
ATOM 4108 C C . ALA B 1 244 ? 6.355 19.672 27.578 1 93.69 244 ALA B C 1
ATOM 4110 O O . ALA B 1 244 ? 7.312 19.719 28.344 1 93.69 244 ALA B O 1
ATOM 4111 N N . ARG B 1 245 ? 5.301 18.984 27.781 1 93.06 245 ARG B N 1
ATOM 4112 C CA . ARG B 1 245 ? 5.262 18.047 28.891 1 93.06 245 ARG B CA 1
ATOM 4113 C C . ARG B 1 245 ? 6.223 16.891 28.656 1 93.06 245 ARG B C 1
ATOM 4115 O O . ARG B 1 245 ? 6.352 16.391 27.531 1 93.06 245 ARG B O 1
ATOM 4122 N N . LYS B 1 246 ? 6.836 16.453 29.734 1 93.88 246 LYS B N 1
ATOM 4123 C CA . LYS B 1 246 ? 7.734 15.312 29.625 1 93.88 246 LYS B CA 1
ATOM 4124 C C . LYS B 1 246 ? 6.949 14.008 29.531 1 93.88 246 LYS B C 1
ATOM 4126 O O . LYS B 1 246 ? 6.129 13.703 30.406 1 93.88 246 LYS B O 1
ATOM 4131 N N . VAL B 1 247 ? 7.176 13.336 28.438 1 95.69 247 VAL B N 1
ATOM 4132 C CA . VAL B 1 247 ? 6.531 12.039 28.25 1 95.69 247 VAL B CA 1
ATOM 4133 C C . VAL B 1 247 ? 7.543 11.039 27.688 1 95.69 247 VAL B C 1
ATOM 4135 O O . VAL B 1 247 ? 8.688 11.398 27.406 1 95.69 247 VAL B O 1
ATOM 4138 N N . SER B 1 248 ? 7.266 9.742 27.688 1 95.44 248 SER B N 1
ATOM 4139 C CA . SER B 1 248 ? 8.039 8.703 27 1 95.44 248 SER B CA 1
ATOM 4140 C C . SER B 1 248 ? 7.461 8.391 25.625 1 95.44 248 SER B C 1
ATOM 4142 O O . SER B 1 248 ? 6.516 7.609 25.516 1 95.44 248 SER B O 1
ATOM 4144 N N . PRO B 1 249 ? 8.031 8.977 24.641 1 94.44 249 PRO B N 1
ATOM 4145 C CA . PRO B 1 249 ? 7.434 8.805 23.312 1 94.44 249 PRO B CA 1
ATOM 4146 C C . PRO B 1 249 ? 7.531 7.371 22.797 1 94.44 249 PRO B C 1
ATOM 4148 O O . PRO B 1 249 ? 8.539 6.699 23.016 1 94.44 249 PRO B O 1
ATOM 4151 N N . VAL B 1 250 ? 6.48 6.891 22.219 1 93.5 250 VAL B N 1
ATOM 4152 C CA . VAL B 1 250 ? 6.418 5.613 21.531 1 93.5 250 VAL B CA 1
ATOM 4153 C C . VAL B 1 250 ? 6.586 5.836 20.031 1 93.5 250 VAL B C 1
ATOM 4155 O O . VAL B 1 250 ? 7.328 5.105 19.359 1 93.5 250 VAL B O 1
ATOM 4158 N N . ASP B 1 251 ? 6.043 6.805 19.469 1 92.19 251 ASP B N 1
ATOM 4159 C CA . ASP B 1 251 ? 6.023 7.148 18.047 1 92.19 251 ASP B CA 1
ATOM 4160 C C . ASP B 1 251 ? 5.695 8.625 17.844 1 92.19 251 ASP B C 1
ATOM 4162 O O . ASP B 1 251 ? 4.598 9.07 18.188 1 92.19 251 ASP B O 1
ATOM 4166 N N . THR B 1 252 ? 6.574 9.344 17.266 1 92.62 252 THR B N 1
ATOM 4167 C CA . THR B 1 252 ? 6.418 10.789 17.172 1 92.62 252 THR B CA 1
ATOM 4168 C C . THR B 1 252 ? 5.758 11.18 15.852 1 92.62 252 THR B C 1
ATOM 4170 O O . THR B 1 252 ? 5.594 12.367 15.562 1 92.62 252 THR B O 1
ATOM 4173 N N . THR B 1 253 ? 5.418 10.227 15.031 1 91.19 253 THR B N 1
ATOM 4174 C CA . THR B 1 253 ? 4.812 10.492 13.727 1 91.19 253 THR B CA 1
ATOM 4175 C C . THR B 1 253 ? 3.479 11.211 13.891 1 91.19 253 THR B C 1
ATOM 4177 O O . THR B 1 253 ? 2.625 10.781 14.664 1 91.19 253 THR B O 1
ATOM 4180 N N . GLY B 1 254 ? 3.309 12.375 13.234 1 94.31 254 GLY B N 1
ATOM 4181 C CA . GLY B 1 254 ? 2.055 13.109 13.242 1 94.31 254 GLY B CA 1
ATOM 4182 C C . GLY B 1 254 ? 1.941 14.086 14.398 1 94.31 254 GLY B C 1
ATOM 4183 O O . GLY B 1 254 ? 0.951 14.805 14.516 1 94.31 254 GLY B O 1
ATOM 4184 N N . ALA B 1 255 ? 2.961 14.156 15.266 1 95.94 255 ALA B N 1
ATOM 4185 C CA . ALA B 1 255 ? 2.912 15.031 16.438 1 95.94 255 ALA B CA 1
ATOM 4186 C C . ALA B 1 255 ? 2.711 16.484 16.031 1 95.94 255 ALA B C 1
ATOM 4188 O O . ALA B 1 255 ? 1.942 17.219 16.656 1 95.94 255 ALA B O 1
ATOM 4189 N N . GLY B 1 256 ? 3.436 16.891 14.992 1 96.81 256 GLY B N 1
ATOM 4190 C CA . GLY B 1 256 ? 3.256 18.25 14.477 1 96.81 256 GLY B CA 1
ATOM 4191 C C . GLY B 1 256 ? 1.861 18.5 13.938 1 96.81 256 GLY B C 1
ATOM 4192 O O . GLY B 1 256 ? 1.299 19.578 14.133 1 96.81 256 GLY B O 1
ATOM 4193 N N . ASP B 1 257 ? 1.288 17.516 13.258 1 98.25 257 ASP B N 1
ATOM 4194 C CA . ASP B 1 257 ? -0.069 17.625 12.727 1 98.25 257 ASP B CA 1
ATOM 4195 C C . ASP B 1 257 ? -1.092 17.703 13.859 1 98.25 257 ASP B C 1
ATOM 4197 O O . ASP B 1 257 ? -2.07 18.438 13.773 1 98.25 257 ASP B O 1
ATOM 4201 N N . ALA B 1 258 ? -0.823 16.875 14.859 1 98.44 258 ALA B N 1
ATOM 4202 C CA . ALA B 1 258 ? -1.687 16.922 16.031 1 98.44 258 ALA B CA 1
ATOM 4203 C C . ALA B 1 258 ? -1.67 18.312 16.672 1 98.44 258 ALA B C 1
ATOM 4205 O O . ALA B 1 258 ? -2.711 18.828 17.094 1 98.44 258 ALA B O 1
ATOM 4206 N N . PHE B 1 259 ? -0.543 18.906 16.734 1 98.5 259 PHE B N 1
ATOM 4207 C CA . PHE B 1 259 ? -0.398 20.266 17.281 1 98.5 259 PHE B CA 1
ATOM 4208 C C . PHE B 1 259 ? -1.198 21.266 16.453 1 98.5 259 PHE B C 1
ATOM 4210 O O . PHE B 1 259 ? -2.004 22.016 17 1 98.5 259 PHE B O 1
ATOM 4217 N N . VAL B 1 260 ? -1.003 21.25 15.141 1 98.69 260 VAL B N 1
ATOM 4218 C CA . VAL B 1 260 ? -1.62 22.219 14.25 1 98.69 260 VAL B CA 1
ATOM 4219 C C . VAL B 1 260 ? -3.139 22.078 14.289 1 98.69 260 VAL B C 1
ATOM 4221 O O . VAL B 1 260 ? -3.867 23.062 14.383 1 98.69 260 VAL B O 1
ATOM 4224 N N . GLY B 1 261 ? -3.625 20.844 14.18 1 98.81 261 GLY B N 1
ATOM 4225 C CA . GLY B 1 261 ? -5.055 20.594 14.281 1 98.81 261 GLY B CA 1
ATOM 4226 C C . GLY B 1 261 ? -5.648 21.047 15.602 1 98.81 261 GLY B C 1
ATOM 4227 O O . GLY B 1 261 ? -6.734 21.641 15.625 1 98.81 261 GLY B O 1
ATOM 4228 N N . SER B 1 262 ? -4.949 20.797 16.688 1 98.75 262 SER B N 1
ATOM 4229 C CA . SER B 1 262 ? -5.398 21.219 18.016 1 98.75 262 SER B CA 1
ATOM 4230 C C . SER B 1 262 ? -5.422 22.75 18.125 1 98.75 262 SER B C 1
ATOM 4232 O O . SER B 1 262 ? -6.363 23.312 18.672 1 98.75 262 SER B O 1
ATOM 4234 N N . LEU B 1 263 ? -4.383 23.359 17.641 1 98.56 263 LEU B N 1
ATOM 4235 C CA . LEU B 1 263 ? -4.316 24.812 17.672 1 98.56 263 LEU B CA 1
ATOM 4236 C C . LEU B 1 263 ? -5.512 25.422 16.953 1 98.56 263 LEU B C 1
ATOM 4238 O O . LEU B 1 263 ? -6.137 26.359 17.469 1 98.56 263 LEU B O 1
ATOM 4242 N N . ALA B 1 264 ? -5.805 24.875 15.773 1 98.75 264 ALA B N 1
ATOM 4243 C CA . ALA B 1 264 ? -6.941 25.375 15 1 98.75 264 ALA B CA 1
ATOM 4244 C C . ALA B 1 264 ? -8.242 25.219 15.773 1 98.75 264 ALA B C 1
ATOM 4246 O O . ALA B 1 264 ? -9.102 26.109 15.75 1 98.75 264 ALA B O 1
ATOM 4247 N N . TYR B 1 265 ? -8.398 24.125 16.453 1 98.56 265 TYR B N 1
ATOM 4248 C CA . TYR B 1 265 ? -9.578 23.891 17.281 1 98.56 265 TYR B CA 1
ATOM 4249 C C . TYR B 1 265 ? -9.727 24.969 18.344 1 98.56 265 TYR B C 1
ATOM 4251 O O . TYR B 1 265 ? -10.797 25.562 18.484 1 98.56 265 TYR B O 1
ATOM 4259 N N . TYR B 1 266 ? -8.695 25.234 19.094 1 98.38 266 TYR B N 1
ATOM 4260 C CA . TYR B 1 266 ? -8.773 26.203 20.188 1 98.38 266 TYR B CA 1
ATOM 4261 C C . TYR B 1 266 ? -9.016 27.609 19.641 1 98.38 266 TYR B C 1
ATOM 4263 O O . TYR B 1 266 ? -9.789 28.375 20.219 1 98.38 266 TYR B O 1
ATOM 4271 N N . MET B 1 267 ? -8.391 27.891 18.5 1 97.81 267 MET B N 1
ATOM 4272 C CA . MET B 1 267 ? -8.562 29.219 17.906 1 97.81 267 MET B CA 1
ATOM 4273 C C . MET B 1 267 ? -9.992 29.406 17.406 1 97.81 267 MET B C 1
ATOM 4275 O O . MET B 1 267 ? -10.523 30.516 17.438 1 97.81 267 MET B O 1
ATOM 4279 N N . ALA B 1 268 ? -10.586 28.344 16.984 1 97.94 268 ALA B N 1
ATOM 4280 C CA . ALA B 1 268 ? -11.922 28.422 16.391 1 97.94 268 ALA B CA 1
ATOM 4281 C C . ALA B 1 268 ? -13 28.344 17.469 1 97.94 268 ALA B C 1
ATOM 4283 O O . ALA B 1 268 ? -14 29.062 17.406 1 97.94 268 ALA B O 1
ATOM 4284 N N . CYS B 1 269 ? -12.758 27.547 18.5 1 97.06 269 CYS B N 1
ATOM 4285 C CA . CYS B 1 269 ? -13.852 27.172 19.391 1 97.06 269 CYS B CA 1
ATOM 4286 C C . CYS B 1 269 ? -13.672 27.812 20.766 1 97.06 269 CYS B C 1
ATOM 4288 O O . CYS B 1 269 ? -14.609 27.875 21.547 1 97.06 269 CYS B O 1
ATOM 4290 N N . HIS B 1 270 ? -12.484 28.297 21.062 1 96.12 270 HIS B N 1
ATOM 4291 C CA . HIS B 1 270 ? -12.195 28.922 22.344 1 96.12 270 HIS B CA 1
ATOM 4292 C C . HIS B 1 270 ? -11.57 30.297 22.156 1 96.12 270 HIS B C 1
ATOM 4294 O O . HIS B 1 270 ? -10.438 30.531 22.594 1 96.12 270 HIS B O 1
ATOM 4300 N N . LYS B 1 271 ? -12.328 31.234 21.734 1 91 271 LYS B N 1
ATOM 4301 C CA . LYS B 1 271 ? -11.852 32.562 21.359 1 91 271 LYS B CA 1
ATOM 4302 C C . LYS B 1 271 ? -11.461 33.375 22.594 1 91 271 LYS B C 1
ATOM 4304 O O . LYS B 1 271 ? -10.742 34.375 22.484 1 91 271 LYS B O 1
ATOM 4309 N N . ASP B 1 272 ? -11.859 32.906 23.672 1 93.69 272 ASP B N 1
ATOM 4310 C CA . ASP B 1 272 ? -11.562 33.594 24.922 1 93.69 272 ASP B CA 1
ATOM 4311 C C . ASP B 1 272 ? -10.164 33.25 25.422 1 93.69 272 ASP B C 1
ATOM 4313 O O . ASP B 1 272 ? -9.617 33.938 26.281 1 93.69 272 ASP B O 1
ATOM 4317 N N . LEU B 1 273 ? -9.57 32.219 24.859 1 93.75 273 LEU B N 1
ATOM 4318 C CA . LEU B 1 273 ? -8.227 31.828 25.266 1 93.75 273 LEU B CA 1
ATOM 4319 C C . LEU B 1 273 ? -7.184 32.75 24.656 1 93.75 273 LEU B C 1
ATOM 4321 O O . LEU B 1 273 ? -7.316 33.156 23.5 1 93.75 273 LEU B O 1
ATOM 4325 N N . ARG B 1 274 ? -6.211 33.062 25.531 1 92.56 274 ARG B N 1
ATOM 4326 C CA . ARG B 1 274 ? -5.031 33.688 24.969 1 92.56 274 ARG B CA 1
ATOM 4327 C C . ARG B 1 274 ? -4.262 32.75 24.062 1 92.56 274 ARG B C 1
ATOM 4329 O O . ARG B 1 274 ? -4.285 31.531 24.266 1 92.56 274 ARG B O 1
ATOM 4336 N N . LEU B 1 275 ? -3.641 33.281 23.125 1 91.44 275 LEU B N 1
ATOM 4337 C CA . LEU B 1 275 ? -2.896 32.469 22.172 1 91.44 275 LEU B CA 1
ATOM 4338 C C . LEU B 1 275 ? -1.925 31.531 22.891 1 91.44 275 LEU B C 1
ATOM 4340 O O . LEU B 1 275 ? -1.795 30.359 22.531 1 91.44 275 LEU B O 1
ATOM 4344 N N . GLU B 1 276 ? -1.293 32.062 23.938 1 92.25 276 GLU B N 1
ATOM 4345 C CA . GLU B 1 276 ? -0.332 31.266 24.688 1 92.25 276 GLU B CA 1
ATOM 4346 C C . GLU B 1 276 ? -1 30.047 25.344 1 92.25 276 GLU B C 1
ATOM 4348 O O . GLU B 1 276 ? -0.414 28.969 25.391 1 92.25 276 GLU B O 1
ATOM 4353 N N . GLU B 1 277 ? -2.166 30.281 25.828 1 95 277 GLU B N 1
ATOM 4354 C CA . GLU B 1 277 ? -2.916 29.188 26.438 1 95 277 GLU B CA 1
ATOM 4355 C C . GLU B 1 277 ? -3.33 28.156 25.391 1 95 277 GLU B C 1
ATOM 4357 O O . GLU B 1 277 ? -3.27 26.953 25.656 1 95 277 GLU B O 1
ATOM 4362 N N . ALA B 1 278 ? -3.799 28.641 24.234 1 96.56 278 ALA B N 1
ATOM 4363 C CA . ALA B 1 278 ? -4.152 27.75 23.125 1 96.56 278 ALA B CA 1
ATOM 4364 C C . ALA B 1 278 ? -2.961 26.891 22.703 1 96.56 278 ALA B C 1
ATOM 4366 O O . ALA B 1 278 ? -3.102 25.688 22.469 1 96.56 278 ALA B O 1
ATOM 4367 N N . ILE B 1 279 ? -1.774 27.5 22.672 1 97.06 279 ILE B N 1
ATOM 4368 C CA . ILE B 1 279 ? -0.545 26.812 22.281 1 97.06 279 ILE B CA 1
ATOM 4369 C C . ILE B 1 279 ? -0.165 25.781 23.344 1 97.06 279 ILE B C 1
ATOM 4371 O O . ILE B 1 279 ? 0.226 24.656 23.016 1 97.06 279 ILE B O 1
ATOM 4375 N N . GLN B 1 280 ? -0.29 26.172 24.562 1 96.5 280 GLN B N 1
ATOM 4376 C CA . GLN B 1 280 ? 0.009 25.25 25.656 1 96.5 280 GLN B CA 1
ATOM 4377 C C . GLN B 1 280 ? -0.872 24.016 25.594 1 96.5 280 GLN B C 1
ATOM 4379 O O . GLN B 1 280 ? -0.382 22.891 25.734 1 96.5 280 GLN B O 1
ATOM 4384 N N . ASN B 1 281 ? -2.15 24.25 25.422 1 97.5 281 ASN B N 1
ATOM 4385 C CA . ASN B 1 281 ? -3.088 23.141 25.312 1 97.5 281 ASN B CA 1
ATOM 4386 C C . ASN B 1 281 ? -2.789 22.266 24.109 1 97.5 281 ASN B C 1
ATOM 4388 O O . ASN B 1 281 ? -2.826 21.031 24.188 1 97.5 281 ASN B O 1
ATOM 4392 N N . ALA B 1 282 ? -2.5 22.891 22.938 1 98.06 282 ALA B N 1
ATOM 4393 C CA . ALA B 1 282 ? -2.168 22.156 21.719 1 98.06 282 ALA B CA 1
ATOM 4394 C C . ALA B 1 282 ? -0.907 21.312 21.906 1 98.06 282 ALA B C 1
ATOM 4396 O O . ALA B 1 282 ? -0.836 20.172 21.438 1 98.06 282 ALA B O 1
ATOM 4397 N N . CYS B 1 283 ? 0.079 21.828 22.609 1 97.31 283 CYS B N 1
ATOM 4398 C CA . CYS B 1 283 ? 1.306 21.109 22.922 1 97.31 283 CYS B CA 1
ATOM 4399 C C . CYS B 1 283 ? 1.012 19.891 23.781 1 97.31 283 CYS B C 1
ATOM 4401 O O . CYS B 1 283 ? 1.598 18.828 23.578 1 97.31 283 CYS B O 1
ATOM 4403 N N . HIS B 1 284 ? 0.155 20.141 24.688 1 96.81 284 HIS B N 1
ATOM 4404 C CA . HIS B 1 284 ? -0.218 19.031 25.562 1 96.81 284 HIS B CA 1
ATOM 4405 C C . HIS B 1 284 ? -0.871 17.906 24.781 1 96.81 284 HIS B C 1
ATOM 4407 O O . HIS B 1 284 ? -0.544 16.734 24.969 1 96.81 284 HIS B O 1
ATOM 4413 N N . ILE B 1 285 ? -1.743 18.219 23.906 1 97.5 285 ILE B N 1
ATOM 4414 C CA . ILE B 1 285 ? -2.42 17.234 23.078 1 97.5 285 ILE B CA 1
ATOM 4415 C C . ILE B 1 285 ? -1.401 16.5 22.203 1 97.5 285 ILE B C 1
ATOM 4417 O O . ILE B 1 285 ? -1.453 15.281 22.062 1 97.5 285 ILE B O 1
ATOM 4421 N N . SER B 1 286 ? -0.477 17.234 21.609 1 97.31 286 SER B N 1
ATOM 4422 C CA . SER B 1 286 ? 0.587 16.641 20.797 1 97.31 286 SER B CA 1
ATOM 4423 C C . SER B 1 286 ? 1.412 15.656 21.625 1 97.31 286 SER B C 1
ATOM 4425 O O . SER B 1 286 ? 1.777 14.578 21.141 1 97.31 286 SER B O 1
ATOM 4427 N N . SER B 1 287 ? 1.658 15.977 22.906 1 96.75 287 SER B N 1
ATOM 4428 C CA . SER B 1 287 ? 2.424 15.109 23.781 1 96.75 287 SER B CA 1
ATOM 4429 C C . SER B 1 287 ? 1.679 13.805 24.062 1 96.75 287 SER B C 1
ATOM 4431 O O . SER B 1 287 ? 2.297 12.758 24.234 1 96.75 287 SER B O 1
ATOM 4433 N N . ILE B 1 288 ? 0.394 13.867 24.125 1 96.81 288 ILE B N 1
ATOM 4434 C CA . ILE B 1 288 ? -0.424 12.672 24.312 1 96.81 288 ILE B CA 1
ATOM 4435 C C . ILE B 1 288 ? -0.338 11.781 23.078 1 96.81 288 ILE B C 1
ATOM 4437 O O . ILE B 1 288 ? -0.236 10.555 23.203 1 96.81 288 ILE B O 1
ATOM 4441 N N . SER B 1 289 ? -0.318 12.359 21.906 1 96.94 289 SER B N 1
ATOM 4442 C CA . SER B 1 289 ? -0.319 11.602 20.656 1 96.94 289 SER B CA 1
ATOM 4443 C C . SER B 1 289 ? 0.954 10.773 20.516 1 96.94 289 SER B C 1
ATOM 4445 O O . SER B 1 289 ? 0.929 9.68 19.953 1 96.94 289 SER B O 1
ATOM 4447 N N . VAL B 1 290 ? 2.133 11.211 21.031 1 96.56 290 VAL B N 1
ATOM 4448 C CA . VAL B 1 290 ? 3.408 10.547 20.797 1 96.56 290 VAL B CA 1
ATOM 4449 C C . VAL B 1 290 ? 3.549 9.344 21.719 1 96.56 290 VAL B C 1
ATOM 4451 O O . VAL B 1 290 ? 4.492 8.555 21.594 1 96.56 290 VAL B O 1
ATOM 4454 N N . CYS B 1 291 ? 2.596 9.141 22.609 1 96.44 291 CYS B N 1
ATOM 4455 C CA . CYS B 1 291 ? 2.666 8.062 23.594 1 96.44 291 CYS B CA 1
ATOM 4456 C C . CYS B 1 291 ? 2.031 6.785 23.047 1 96.44 291 CYS B C 1
ATOM 4458 O O . CYS B 1 291 ? 2.008 5.758 23.734 1 96.44 291 CYS B O 1
ATOM 4460 N N . SER B 1 292 ? 1.509 6.781 21.875 1 95 292 SER B N 1
ATOM 4461 C CA . SER B 1 292 ? 0.922 5.629 21.203 1 95 292 SER B CA 1
ATOM 4462 C C . SER B 1 292 ? 1.407 5.523 19.766 1 95 292 SER B C 1
ATOM 4464 O O . SER B 1 292 ? 1.782 6.527 19.156 1 95 292 SER B O 1
ATOM 4466 N N . PRO B 1 293 ? 1.423 4.367 19.219 1 92.5 293 PRO B N 1
ATOM 4467 C CA . PRO B 1 293 ? 1.935 4.199 17.859 1 92.5 293 PRO B CA 1
ATOM 4468 C C . PRO B 1 293 ? 0.991 4.762 16.797 1 92.5 293 PRO B C 1
ATOM 4470 O O . PRO B 1 293 ? -0.231 4.672 16.938 1 92.5 293 PRO B O 1
ATOM 4473 N N . GLY B 1 294 ? 1.669 5.246 15.695 1 91.19 294 GLY B N 1
ATOM 4474 C CA . GLY B 1 294 ? 0.897 5.625 14.523 1 91.19 294 GLY B CA 1
ATOM 4475 C C . GLY B 1 294 ? 0.683 7.125 14.406 1 91.19 294 GLY B C 1
ATOM 4476 O O . GLY B 1 294 ? 1.079 7.883 15.289 1 91.19 294 GLY B O 1
ATOM 4477 N N . THR B 1 295 ? 0.022 7.5 13.305 1 95.06 295 THR B N 1
ATOM 4478 C CA . THR B 1 295 ? -0.302 8.898 13.062 1 95.06 295 THR B CA 1
ATOM 4479 C C . THR B 1 295 ? -1.697 9.234 13.586 1 95.06 295 THR B C 1
ATOM 4481 O O . THR B 1 295 ? -1.878 9.461 14.789 1 95.06 295 THR B O 1
ATOM 4484 N N . GLN B 1 296 ? -2.756 9.062 12.797 1 97.19 296 GLN B N 1
ATOM 4485 C CA . GLN B 1 296 ? -4.102 9.391 13.25 1 97.19 296 GLN B CA 1
ATOM 4486 C C . GLN B 1 296 ? -4.551 8.445 14.359 1 97.19 296 GLN B C 1
ATOM 4488 O O . GLN B 1 296 ? -5.324 8.828 15.242 1 97.19 296 GLN B O 1
ATOM 4493 N N . THR B 1 297 ? -4.012 7.207 14.352 1 95.38 297 THR B N 1
ATOM 4494 C CA . THR B 1 297 ? -4.418 6.227 15.352 1 95.38 297 THR B CA 1
ATOM 4495 C C . THR B 1 297 ? -4.02 6.688 16.75 1 95.38 297 THR B C 1
ATOM 4497 O O . THR B 1 297 ? -4.633 6.285 17.75 1 95.38 297 THR B O 1
ATOM 4500 N N . SER B 1 298 ? -3.025 7.5 16.844 1 96.5 298 SER B N 1
ATOM 4501 C CA . SER B 1 298 ? -2.531 7.949 18.141 1 96.5 298 SER B CA 1
ATOM 4502 C C . SER B 1 298 ? -3.254 9.211 18.609 1 96.5 298 SER B C 1
ATOM 4504 O O . SER B 1 298 ? -3.084 9.648 19.75 1 96.5 298 SER B O 1
ATOM 4506 N N . PHE B 1 299 ? -4.055 9.891 17.734 1 98.38 299 PHE B N 1
ATOM 4507 C CA . PHE B 1 299 ? -4.727 11.133 18.078 1 98.38 299 PHE B CA 1
ATOM 4508 C C . PHE B 1 299 ? -5.828 10.883 19.109 1 98.38 299 PHE B C 1
ATOM 4510 O O . PHE B 1 299 ? -6.672 10.008 18.906 1 98.38 299 PHE B O 1
ATOM 4517 N N . PRO B 1 300 ? -5.844 11.617 20.172 1 97.81 300 PRO B N 1
ATOM 4518 C CA . PRO B 1 300 ? -6.863 11.391 21.188 1 97.81 300 PRO B CA 1
ATOM 4519 C C . PRO B 1 300 ? -8.234 11.914 20.781 1 97.81 300 PRO B C 1
ATOM 4521 O O . PRO B 1 300 ? -8.336 12.836 19.969 1 97.81 300 PRO B O 1
ATOM 4524 N N . TYR B 1 301 ? -9.211 11.289 21.359 1 97.5 301 TYR B N 1
ATOM 4525 C CA . TYR B 1 301 ? -10.578 11.805 21.281 1 97.5 301 TYR B CA 1
ATOM 4526 C C . TYR B 1 301 ? -10.883 12.719 22.469 1 97.5 301 TYR B C 1
ATOM 4528 O O . TYR B 1 301 ? -10.344 12.523 23.562 1 97.5 301 TYR B O 1
ATOM 4536 N N . ARG B 1 302 ? -11.766 13.625 22.203 1 96.81 302 ARG B N 1
ATOM 4537 C CA . ARG B 1 302 ? -12.18 14.586 23.219 1 96.81 302 ARG B CA 1
ATOM 4538 C C . ARG B 1 302 ? -12.547 13.883 24.531 1 96.81 302 ARG B C 1
ATOM 4540 O O . ARG B 1 302 ? -12.164 14.328 25.609 1 96.81 302 ARG B O 1
ATOM 4547 N N . LYS B 1 303 ? -13.18 12.758 24.438 1 95.31 303 LYS B N 1
ATOM 4548 C CA . LYS B 1 303 ? -13.695 12.039 25.594 1 95.31 303 LYS B CA 1
ATOM 4549 C C . LYS B 1 303 ? -12.555 11.461 26.422 1 95.31 303 LYS B C 1
ATOM 4551 O O . LYS B 1 303 ? -12.734 11.172 27.609 1 95.31 303 LYS B O 1
ATOM 4556 N N . ASP B 1 304 ? -11.383 11.273 25.828 1 95.44 304 ASP B N 1
ATOM 4557 C CA . ASP B 1 304 ? -10.266 10.625 26.516 1 95.44 304 ASP B CA 1
ATOM 4558 C C . ASP B 1 304 ? -9.281 11.656 27.062 1 95.44 304 ASP B C 1
ATOM 4560 O O . ASP B 1 304 ? -8.25 11.297 27.641 1 95.44 304 ASP B O 1
ATOM 4564 N N . LEU B 1 305 ? -9.578 12.945 26.906 1 96.38 305 LEU B N 1
ATOM 4565 C CA . LEU B 1 305 ? -8.664 14.008 27.312 1 96.38 305 LEU B CA 1
ATOM 4566 C C . LEU B 1 305 ? -8.992 14.5 28.719 1 96.38 305 LEU B C 1
ATOM 4568 O O . LEU B 1 305 ? -10.141 14.43 29.156 1 96.38 305 LEU B O 1
ATOM 4572 N N . PRO B 1 306 ? -7.941 15.023 29.391 1 93.25 306 PRO B N 1
ATOM 4573 C CA . PRO B 1 306 ? -8.219 15.688 30.672 1 93.25 306 PRO B CA 1
ATOM 4574 C C . PRO B 1 306 ? -9.172 16.875 30.531 1 93.25 306 PRO B C 1
ATOM 4576 O O . PRO B 1 306 ? -9.141 17.578 29.516 1 93.25 306 PRO B O 1
ATOM 4579 N N . GLN B 1 307 ? -9.906 17.188 31.547 1 92 307 GLN B N 1
ATOM 4580 C CA . GLN B 1 307 ? -10.938 18.219 31.547 1 92 307 GLN B CA 1
ATOM 4581 C C . GLN B 1 307 ? -10.344 19.594 31.281 1 92 307 GLN B C 1
ATOM 4583 O O . GLN B 1 307 ? -10.984 20.453 30.656 1 92 307 GLN B O 1
ATOM 4588 N N . GLU B 1 308 ? -9.133 19.797 31.656 1 90.31 308 GLU B N 1
ATOM 4589 C CA . GLU B 1 308 ? -8.5 21.109 31.531 1 90.31 308 GLU B CA 1
ATOM 4590 C C . GLU B 1 308 ? -8.258 21.469 30.062 1 90.31 308 GLU B C 1
ATOM 4592 O O . GLU B 1 308 ? -8.008 22.625 29.734 1 90.31 308 GLU B O 1
ATOM 4597 N N . LEU B 1 309 ? -8.367 20.469 29.172 1 93.12 309 LEU B N 1
ATOM 4598 C CA . LEU B 1 309 ? -8.094 20.672 27.766 1 93.12 309 LEU B CA 1
ATOM 4599 C C . LEU B 1 309 ? -9.391 20.844 26.984 1 93.12 309 LEU B C 1
ATOM 4601 O O . LEU B 1 309 ? -9.367 21.016 25.75 1 93.12 309 LEU B O 1
ATOM 4605 N N . LEU B 1 310 ? -10.516 20.766 27.734 1 86.19 310 LEU B N 1
ATOM 4606 C CA . LEU B 1 310 ? -11.812 20.781 27.078 1 86.19 310 LEU B CA 1
ATOM 4607 C C . LEU B 1 310 ? -12.43 22.172 27.141 1 86.19 310 LEU B C 1
ATOM 4609 O O . LEU B 1 310 ? -12.258 22.891 28.141 1 86.19 310 LEU B O 1
#